Protein AF-A0A6L3F9I6-F1 (afdb_monomer_lite)

Radius of gyration: 28.66 Å; chains: 1; bounding box: 76×73×94 Å

Structure (mmCIF, N/CA/C/O backbone):
data_AF-A0A6L3F9I6-F1
#
_entry.id   AF-A0A6L3F9I6-F1
#
loop_
_atom_site.group_PDB
_atom_site.id
_atom_site.type_symbol
_atom_site.label_atom_id
_atom_site.label_alt_id
_atom_site.label_comp_id
_atom_site.label_asym_id
_atom_site.label_entity_id
_atom_site.label_seq_id
_atom_site.pdbx_PDB_ins_code
_atom_site.Cartn_x
_atom_site.Cartn_y
_atom_site.Cartn_z
_atom_site.occupancy
_atom_site.B_iso_or_equiv
_atom_site.auth_seq_id
_atom_site.auth_comp_id
_atom_site.auth_asym_id
_atom_site.auth_atom_id
_atom_site.pdbx_PDB_model_num
ATOM 1 N N . MET A 1 1 ? -11.160 52.107 -63.629 1.00 40.22 1 MET A N 1
ATOM 2 C CA . MET A 1 1 ? -10.171 51.448 -64.506 1.00 40.22 1 MET A CA 1
ATOM 3 C C . MET A 1 1 ? -8.833 51.470 -63.786 1.00 40.22 1 MET A C 1
ATOM 5 O O . MET A 1 1 ? -8.500 52.517 -63.247 1.00 40.22 1 MET A O 1
ATOM 9 N N . ASN A 1 2 ? -8.125 50.339 -63.792 1.00 30.45 2 ASN A N 1
ATOM 10 C CA . ASN A 1 2 ? -6.743 50.120 -63.329 1.00 30.45 2 ASN A CA 1
ATOM 11 C C . ASN A 1 2 ? -6.562 49.901 -61.815 1.00 30.45 2 ASN A C 1
ATOM 13 O O . ASN A 1 2 ? -6.864 50.756 -60.993 1.00 30.45 2 ASN A O 1
ATOM 17 N N . ASN A 1 3 ? -6.292 48.655 -61.410 1.00 41.56 3 ASN A N 1
ATOM 18 C CA . ASN A 1 3 ? -4.993 47.946 -61.444 1.00 41.56 3 ASN A CA 1
ATOM 19 C C . ASN A 1 3 ? -4.061 48.421 -60.328 1.00 41.56 3 ASN A C 1
ATOM 21 O O . ASN A 1 3 ? -3.153 49.192 -60.596 1.00 41.56 3 ASN A O 1
ATOM 25 N N . HIS A 1 4 ? -4.263 47.932 -59.095 1.00 35.00 4 HIS A N 1
ATOM 26 C CA . HIS A 1 4 ? -3.163 47.864 -58.116 1.00 35.00 4 HIS A CA 1
ATOM 27 C C . HIS A 1 4 ? -3.330 46.878 -56.940 1.00 35.00 4 HIS A C 1
ATOM 29 O O . HIS A 1 4 ? -2.503 46.886 -56.033 1.00 35.00 4 HIS A O 1
ATOM 35 N N . LYS A 1 5 ? -4.333 45.984 -56.929 1.00 35.25 5 LYS A N 1
ATOM 36 C CA . LYS A 1 5 ? -4.566 45.073 -55.783 1.00 35.25 5 LYS A CA 1
ATOM 37 C C . LYS A 1 5 ? -4.441 43.566 -56.060 1.00 35.25 5 LYS A C 1
ATOM 39 O O . LYS A 1 5 ? -4.843 42.780 -55.213 1.00 35.25 5 LYS A O 1
ATOM 44 N N . LEU A 1 6 ? -3.818 43.148 -57.169 1.00 32.69 6 LEU A N 1
ATOM 45 C CA . LEU A 1 6 ? -3.647 41.716 -57.490 1.00 32.69 6 LEU A CA 1
ATOM 46 C C . LEU A 1 6 ? -2.194 41.195 -57.494 1.00 32.69 6 LEU A C 1
ATOM 48 O O . LEU A 1 6 ? -1.974 40.051 -57.859 1.00 32.69 6 LEU A O 1
ATOM 52 N N . ILE A 1 7 ? -1.194 41.985 -57.072 1.00 37.19 7 ILE A N 1
ATOM 53 C CA . ILE A 1 7 ? 0.234 41.576 -57.149 1.00 37.19 7 ILE A CA 1
ATOM 54 C C . ILE A 1 7 ? 0.908 41.411 -55.769 1.00 37.19 7 ILE A C 1
ATOM 56 O O . ILE A 1 7 ? 2.056 41.001 -55.682 1.00 37.19 7 ILE A O 1
ATOM 60 N N . ARG A 1 8 ? 0.203 41.618 -54.648 1.00 33.97 8 ARG A N 1
ATOM 61 C CA . ARG A 1 8 ? 0.788 41.418 -53.300 1.00 33.97 8 ARG A CA 1
ATOM 62 C C . ARG A 1 8 ? 0.379 40.136 -52.573 1.00 33.97 8 ARG A C 1
ATOM 64 O O . ARG A 1 8 ? 0.783 39.944 -51.436 1.00 33.97 8 ARG A O 1
ATOM 71 N N . ARG A 1 9 ? -0.372 39.237 -53.220 1.00 31.47 9 ARG A N 1
ATOM 72 C CA . ARG A 1 9 ? -0.850 37.989 -52.592 1.00 31.47 9 ARG A CA 1
ATOM 73 C C . ARG A 1 9 ? -0.285 36.700 -53.207 1.00 31.47 9 ARG A C 1
ATOM 75 O O . ARG A 1 9 ? -0.647 35.628 -52.754 1.00 31.47 9 ARG A O 1
ATOM 82 N N . HIS A 1 10 ? 0.600 36.789 -54.205 1.00 33.91 10 HIS A N 1
ATOM 83 C CA . HIS A 1 10 ? 1.243 35.621 -54.843 1.00 33.91 10 HIS A CA 1
ATOM 84 C C . HIS A 1 10 ? 2.739 35.460 -54.518 1.00 33.91 10 HIS A C 1
ATOM 86 O O . HIS A 1 10 ? 3.327 34.439 -54.851 1.00 33.91 10 HIS A O 1
ATOM 92 N N . SER A 1 11 ? 3.359 36.409 -53.811 1.00 34.19 11 SER A N 1
ATOM 93 C CA . SER A 1 11 ? 4.785 36.324 -53.438 1.00 34.19 11 SER A CA 1
ATOM 94 C C . SER A 1 11 ? 5.041 35.618 -52.099 1.00 34.19 11 SER A C 1
ATOM 96 O O . SER A 1 11 ? 6.177 35.273 -51.812 1.00 34.19 11 SER A O 1
ATOM 98 N N . LEU A 1 12 ? 3.998 35.378 -51.297 1.00 34.50 12 LEU A N 1
ATOM 99 C CA . LEU A 1 12 ? 4.093 34.655 -50.018 1.00 34.50 12 LEU A CA 1
ATOM 100 C C . LEU A 1 12 ? 3.802 33.150 -50.151 1.00 34.50 12 LEU A C 1
ATOM 102 O O . LEU A 1 12 ? 4.182 32.384 -49.278 1.00 34.50 12 LEU A O 1
ATOM 106 N N . TRP A 1 13 ? 3.200 32.714 -51.264 1.00 32.50 13 TRP A N 1
ATOM 107 C CA . TRP A 1 13 ? 2.887 31.300 -51.510 1.00 32.50 13 TRP A CA 1
ATOM 108 C C . TRP A 1 13 ? 3.979 30.547 -52.286 1.00 32.50 13 TRP A C 1
ATOM 110 O O . TRP A 1 13 ? 4.137 29.349 -52.091 1.00 32.50 13 TRP A O 1
ATOM 120 N N . LEU A 1 14 ? 4.802 31.232 -53.094 1.00 31.94 14 LEU A N 1
ATOM 121 C CA . LEU A 1 14 ? 5.957 30.593 -53.747 1.00 31.94 14 LEU A CA 1
ATOM 122 C C . LEU A 1 14 ? 7.152 30.379 -52.801 1.00 31.94 14 LEU A C 1
ATOM 124 O O . LEU A 1 14 ? 7.933 29.458 -53.015 1.00 31.94 14 LEU A O 1
ATOM 128 N N . GLY A 1 15 ? 7.294 31.203 -51.756 1.00 34.09 15 GLY A N 1
ATOM 129 C CA . GLY A 1 15 ? 8.364 31.054 -50.761 1.00 34.09 15 GLY A CA 1
ATOM 130 C C . GLY A 1 15 ? 8.163 29.849 -49.838 1.00 34.09 15 GLY A C 1
ATOM 131 O O . GLY A 1 15 ? 9.126 29.159 -49.524 1.00 34.09 15 GLY A O 1
ATOM 132 N N . ALA A 1 16 ? 6.912 29.551 -49.471 1.00 35.03 16 ALA A N 1
ATOM 133 C CA . ALA A 1 16 ? 6.566 28.388 -48.654 1.00 35.03 16 ALA A CA 1
ATOM 134 C C . ALA A 1 16 ? 6.695 27.067 -49.436 1.00 35.03 16 ALA A C 1
ATOM 136 O O . ALA A 1 16 ? 7.172 26.077 -48.893 1.00 35.03 16 ALA A O 1
ATOM 137 N N . LEU A 1 17 ? 6.369 27.059 -50.737 1.00 30.62 17 LEU A N 1
ATOM 138 C CA . LEU A 1 17 ? 6.484 25.854 -51.567 1.00 30.62 17 LE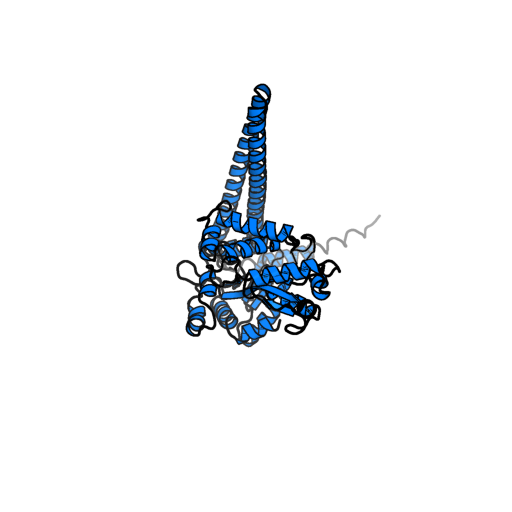U A CA 1
ATOM 139 C C . LEU A 1 17 ? 7.942 25.448 -51.855 1.00 30.62 17 LEU A C 1
ATOM 141 O O . LEU A 1 17 ? 8.230 24.262 -51.975 1.00 30.62 17 LEU A O 1
ATOM 145 N N . LEU A 1 18 ? 8.869 26.409 -51.948 1.00 34.75 18 LEU A N 1
ATOM 146 C CA . LEU A 1 18 ? 10.297 26.133 -52.175 1.00 34.75 18 LEU A CA 1
ATOM 147 C C . LEU A 1 18 ? 11.040 25.690 -50.903 1.00 34.75 18 LEU A C 1
ATOM 149 O O . LEU A 1 18 ? 12.038 24.982 -51.008 1.00 34.75 18 LEU A O 1
ATOM 153 N N . LEU A 1 19 ? 10.535 26.046 -49.718 1.00 34.66 19 LEU A N 1
ATOM 154 C CA . LEU A 1 19 ? 11.035 25.548 -48.431 1.00 34.66 19 LEU A CA 1
ATOM 155 C C . LEU A 1 19 ? 10.593 24.098 -48.174 1.00 34.66 19 LEU A C 1
ATOM 157 O O . LEU A 1 19 ? 11.392 23.289 -47.715 1.00 34.66 19 LEU A O 1
ATOM 161 N N . ILE A 1 20 ? 9.369 23.745 -48.580 1.00 35.34 20 ILE A N 1
ATOM 162 C CA . ILE A 1 20 ? 8.847 22.370 -48.513 1.00 35.34 20 ILE A CA 1
ATOM 163 C C . ILE A 1 20 ? 9.556 21.465 -49.538 1.00 35.34 20 ILE A C 1
ATOM 165 O O . ILE A 1 20 ? 9.938 20.347 -49.211 1.00 35.34 20 ILE A O 1
ATOM 169 N N . LEU A 1 21 ? 9.844 21.958 -50.751 1.00 29.72 21 LEU A N 1
ATOM 170 C CA . LEU A 1 21 ? 10.568 21.174 -51.765 1.00 29.72 21 LEU A CA 1
ATOM 171 C C . LEU A 1 21 ? 12.064 20.977 -51.436 1.00 29.72 21 LEU A C 1
ATOM 173 O O . LEU A 1 21 ? 12.662 19.996 -51.872 1.00 29.72 21 LEU A O 1
ATOM 177 N N . GLY A 1 22 ? 12.667 21.887 -50.661 1.00 32.59 22 GLY A N 1
ATOM 178 C CA . GLY A 1 22 ? 14.047 21.762 -50.175 1.00 32.59 22 GLY A CA 1
ATOM 179 C C . GLY A 1 22 ? 14.220 20.721 -49.062 1.00 32.59 22 GLY A C 1
ATOM 180 O O . GLY A 1 22 ? 15.264 20.080 -48.998 1.00 32.59 22 GLY A O 1
ATOM 181 N N . LEU A 1 23 ? 13.190 20.506 -48.238 1.00 32.66 23 LEU A N 1
ATOM 182 C CA . LEU A 1 23 ? 13.176 19.478 -47.188 1.00 32.66 23 LEU A CA 1
ATOM 183 C C . LEU A 1 23 ? 12.907 18.072 -47.749 1.00 32.66 23 LEU A C 1
ATOM 185 O O . LEU A 1 23 ? 13.524 17.110 -47.303 1.00 32.66 23 LEU A O 1
ATOM 189 N N . VAL A 1 24 ? 12.093 17.952 -48.803 1.00 33.44 24 VAL A N 1
ATOM 190 C CA . VAL A 1 24 ? 11.808 16.659 -49.463 1.00 33.44 24 VAL A CA 1
ATOM 191 C C . VAL A 1 24 ? 13.030 16.093 -50.210 1.00 33.44 24 VAL A C 1
ATOM 193 O O . VAL A 1 24 ? 13.180 14.881 -50.329 1.00 33.44 24 VAL A O 1
ATOM 196 N N . LEU A 1 25 ? 13.955 16.941 -50.676 1.00 29.88 25 LEU A N 1
ATOM 197 C CA . LEU A 1 25 ? 15.159 16.505 -51.403 1.00 29.88 25 LEU A CA 1
ATOM 198 C C . LEU A 1 25 ? 16.358 16.150 -50.504 1.00 29.88 25 LEU A C 1
ATOM 200 O O . LEU A 1 25 ? 17.302 15.534 -50.995 1.00 29.88 25 LEU A O 1
ATOM 204 N N . ALA A 1 26 ? 16.316 16.468 -49.206 1.00 30.30 26 ALA A N 1
ATOM 205 C CA . ALA A 1 26 ? 17.313 16.005 -48.232 1.00 30.30 26 ALA A CA 1
ATOM 206 C C . ALA A 1 26 ? 16.988 14.608 -47.656 1.00 30.30 26 ALA A C 1
ATOM 208 O O . ALA A 1 26 ? 17.882 13.948 -47.134 1.00 30.30 26 ALA A O 1
ATOM 209 N N . ALA A 1 27 ? 15.750 14.127 -47.820 1.00 31.06 27 ALA A N 1
ATOM 210 C CA . ALA A 1 27 ? 15.293 12.816 -47.349 1.00 31.06 27 ALA A CA 1
ATOM 211 C C . ALA A 1 27 ? 15.611 11.643 -48.307 1.00 31.06 27 ALA A C 1
ATOM 213 O O . ALA A 1 27 ? 15.382 10.492 -47.967 1.00 31.06 27 ALA A O 1
ATOM 214 N N . CYS A 1 28 ? 16.165 11.894 -49.499 1.00 28.05 28 CYS A N 1
ATOM 215 C CA . CYS A 1 28 ? 16.437 10.844 -50.499 1.00 28.05 28 CYS A CA 1
ATOM 216 C C . CYS A 1 28 ? 17.880 10.292 -50.490 1.00 28.05 28 CYS A C 1
ATOM 218 O O . CYS A 1 28 ? 18.305 9.705 -51.485 1.00 28.05 28 CYS A O 1
ATOM 220 N N . ALA A 1 29 ? 18.668 10.492 -49.425 1.00 33.31 29 ALA A N 1
ATOM 221 C CA . ALA A 1 29 ? 20.070 10.044 -49.400 1.00 33.31 29 ALA A CA 1
ATOM 222 C C . ALA A 1 29 ? 20.548 9.378 -48.096 1.00 33.31 29 ALA A C 1
ATOM 224 O O . ALA A 1 29 ? 21.744 9.112 -47.972 1.00 33.31 29 ALA A O 1
ATOM 225 N N . ALA A 1 30 ? 19.655 9.071 -47.154 1.00 33.97 30 ALA A N 1
ATOM 226 C CA . ALA A 1 30 ? 19.986 8.215 -46.017 1.00 33.97 30 ALA A CA 1
ATOM 227 C C . ALA A 1 30 ? 19.483 6.788 -46.301 1.00 33.97 30 ALA A C 1
ATOM 229 O O . ALA A 1 30 ? 18.372 6.646 -46.812 1.00 33.97 30 ALA A O 1
ATOM 230 N N . PRO A 1 31 ? 20.271 5.732 -46.034 1.00 33.97 31 PRO A N 1
ATOM 231 C CA . PRO A 1 31 ? 19.731 4.380 -46.051 1.00 33.97 31 PRO A CA 1
ATOM 232 C C . PRO A 1 31 ? 18.662 4.287 -44.955 1.00 33.97 31 PRO A C 1
ATOM 234 O O . PRO A 1 31 ? 18.942 4.628 -43.807 1.00 33.97 31 PRO A O 1
ATOM 237 N N . GLU A 1 32 ? 17.446 3.877 -45.318 1.00 30.88 32 GLU A N 1
ATOM 238 C CA . GLU A 1 32 ? 16.373 3.632 -44.352 1.00 30.88 32 GLU A CA 1
ATOM 239 C C . GLU A 1 32 ? 16.851 2.599 -43.316 1.00 30.88 32 GLU A C 1
ATOM 241 O O . GLU A 1 32 ? 17.361 1.541 -43.712 1.00 30.88 32 GLU A O 1
ATOM 246 N N . PRO A 1 33 ? 16.742 2.877 -42.003 1.00 34.91 33 PRO A N 1
ATOM 247 C CA . PRO A 1 33 ? 16.904 1.834 -41.011 1.00 34.91 33 PRO A CA 1
ATOM 248 C C . PRO A 1 33 ? 15.734 0.866 -41.181 1.00 34.91 33 PRO A C 1
ATOM 250 O O . PRO A 1 33 ? 14.579 1.271 -41.298 1.00 34.91 33 PRO A O 1
ATOM 253 N N . VAL A 1 34 ? 16.045 -0.423 -41.244 1.00 35.75 34 VAL A N 1
ATOM 254 C CA . VAL A 1 34 ? 15.043 -1.486 -41.298 1.00 35.75 34 VAL A CA 1
ATOM 255 C C . VAL A 1 34 ? 14.343 -1.511 -39.938 1.00 35.75 34 VAL A C 1
ATOM 257 O O . VAL A 1 34 ? 14.871 -2.079 -38.987 1.00 35.75 34 VAL A O 1
ATOM 260 N N . VAL A 1 35 ? 13.202 -0.829 -39.837 1.00 40.09 35 VAL A N 1
ATOM 261 C CA . VAL A 1 35 ? 12.251 -0.979 -38.732 1.00 40.09 35 VAL A CA 1
ATOM 262 C C . VAL A 1 35 ? 11.611 -2.352 -38.908 1.00 40.09 35 VAL A C 1
ATOM 264 O O . VAL A 1 35 ? 11.027 -2.625 -39.957 1.00 40.09 35 VAL A O 1
ATOM 267 N N . ASP A 1 36 ? 11.767 -3.238 -37.931 1.00 46.41 36 ASP A N 1
ATOM 268 C CA . ASP A 1 36 ? 11.058 -4.515 -37.938 1.00 46.41 36 ASP A CA 1
ATOM 269 C C . ASP A 1 36 ? 9.615 -4.274 -37.471 1.00 46.41 36 ASP A C 1
ATOM 271 O O . ASP A 1 36 ? 9.325 -4.278 -36.277 1.00 46.41 36 ASP A O 1
ATOM 275 N N . THR A 1 37 ? 8.714 -3.987 -38.417 1.00 50.84 37 THR A N 1
ATOM 276 C CA . THR A 1 37 ? 7.283 -3.741 -38.151 1.00 50.84 37 THR A CA 1
ATOM 277 C C . THR A 1 37 ? 6.553 -4.993 -37.663 1.00 50.84 37 THR A C 1
ATOM 279 O O . THR A 1 37 ? 5.437 -4.899 -37.170 1.00 50.84 37 THR A O 1
ATOM 282 N N . ALA A 1 38 ? 7.178 -6.172 -37.740 1.00 46.56 38 ALA A N 1
ATOM 283 C CA . ALA A 1 38 ? 6.520 -7.434 -37.428 1.00 46.56 38 ALA A CA 1
ATOM 284 C C . ALA A 1 38 ? 6.078 -7.552 -35.957 1.00 46.56 38 ALA A C 1
ATOM 286 O O . ALA A 1 38 ? 5.105 -8.249 -35.681 1.00 46.56 38 ALA A O 1
ATOM 287 N N . ALA A 1 39 ? 6.767 -6.886 -35.022 1.00 47.09 39 ALA A N 1
ATOM 288 C CA . ALA A 1 39 ? 6.440 -6.932 -33.593 1.00 47.09 39 ALA A CA 1
ATOM 289 C C . ALA A 1 39 ? 5.294 -5.976 -33.211 1.00 47.09 39 ALA A C 1
ATOM 291 O O . ALA A 1 39 ? 4.388 -6.375 -32.483 1.00 47.09 39 ALA A O 1
ATOM 292 N N . SER A 1 40 ? 5.279 -4.752 -33.754 1.00 54.19 40 SER A N 1
ATOM 293 C CA . SER A 1 40 ? 4.151 -3.820 -33.588 1.00 54.19 40 SER A CA 1
ATOM 294 C C . SER A 1 40 ? 2.889 -4.340 -34.276 1.00 54.19 40 SER A C 1
ATOM 296 O O . SER A 1 40 ? 1.798 -4.236 -33.723 1.00 54.19 40 SER A O 1
ATOM 298 N N . ASP A 1 41 ? 3.049 -4.972 -35.444 1.00 63.41 41 ASP A N 1
ATOM 299 C CA . ASP A 1 41 ? 1.953 -5.617 -36.169 1.00 63.41 41 ASP A CA 1
ATOM 300 C C . ASP A 1 41 ? 1.384 -6.808 -35.372 1.00 63.41 41 ASP A C 1
ATOM 302 O O . ASP A 1 41 ? 0.187 -7.078 -35.437 1.00 63.41 41 ASP A O 1
ATOM 306 N N . ALA A 1 42 ? 2.220 -7.509 -34.592 1.00 63.09 42 ALA A N 1
ATOM 307 C CA . ALA A 1 42 ? 1.789 -8.618 -33.742 1.00 63.09 42 ALA A CA 1
ATOM 308 C C . ALA A 1 42 ? 1.020 -8.151 -32.494 1.00 63.09 42 ALA A C 1
ATOM 310 O O . ALA A 1 42 ? -0.026 -8.719 -32.196 1.00 63.09 42 ALA A O 1
ATOM 311 N N . ALA A 1 43 ? 1.495 -7.108 -31.802 1.00 58.28 43 ALA A N 1
ATOM 312 C CA . ALA A 1 43 ? 0.812 -6.550 -30.631 1.00 58.28 43 ALA A CA 1
ATOM 313 C C . ALA A 1 43 ? -0.542 -5.916 -31.000 1.00 58.28 43 ALA A C 1
ATOM 315 O O . ALA A 1 43 ? -1.535 -6.116 -30.303 1.00 58.28 43 ALA A O 1
ATOM 316 N N . LEU A 1 44 ? -0.606 -5.211 -32.137 1.00 70.31 44 LEU A N 1
ATOM 317 C CA . LEU A 1 44 ? -1.867 -4.690 -32.667 1.00 70.31 44 LEU A CA 1
ATOM 318 C C . LEU A 1 44 ? -2.834 -5.830 -33.019 1.00 70.31 44 LEU A C 1
ATOM 320 O O . LEU A 1 44 ? -4.004 -5.772 -32.652 1.00 70.31 44 LEU A O 1
ATOM 324 N N . ALA A 1 45 ? -2.345 -6.895 -33.663 1.00 71.25 45 ALA A N 1
ATOM 325 C CA . ALA A 1 45 ? -3.171 -8.055 -33.995 1.00 71.25 45 ALA A CA 1
ATOM 326 C C . ALA A 1 45 ? -3.713 -8.782 -32.750 1.00 71.25 45 ALA A C 1
ATOM 328 O O . ALA A 1 45 ? -4.812 -9.333 -32.793 1.00 71.25 45 ALA A O 1
ATOM 329 N N . GLU A 1 46 ? -2.962 -8.793 -31.646 1.00 70.44 46 GLU A N 1
ATOM 330 C CA . GLU A 1 46 ? -3.402 -9.368 -30.374 1.00 70.44 46 GLU A CA 1
ATOM 331 C C . GLU A 1 46 ? -4.490 -8.514 -29.704 1.00 70.44 46 GLU A C 1
ATOM 333 O O . GLU A 1 46 ? -5.520 -9.056 -29.301 1.00 70.44 46 GLU A O 1
ATOM 338 N N . ALA A 1 47 ? -4.326 -7.187 -29.676 1.00 68.00 47 ALA A N 1
ATOM 339 C CA . ALA A 1 47 ? -5.340 -6.265 -29.159 1.00 68.00 47 ALA A CA 1
ATOM 340 C C . ALA A 1 47 ? -6.639 -6.304 -29.990 1.00 68.00 47 ALA A C 1
ATOM 342 O O . ALA A 1 47 ? -7.737 -6.382 -29.436 1.00 68.00 47 ALA A O 1
ATOM 343 N N . GLU A 1 48 ? -6.531 -6.342 -31.323 1.00 74.00 48 GLU A N 1
ATOM 344 C CA . GLU A 1 48 ? -7.680 -6.519 -32.221 1.00 74.00 48 GLU A CA 1
ATOM 345 C C . GLU A 1 48 ? -8.381 -7.871 -31.999 1.00 74.00 48 GLU A C 1
ATOM 347 O O . GLU A 1 48 ? -9.612 -7.951 -32.027 1.00 74.00 48 GLU A O 1
ATOM 352 N N . ALA A 1 49 ? -7.620 -8.943 -31.747 1.00 74.75 49 ALA A N 1
ATOM 353 C CA . ALA A 1 49 ? -8.180 -10.257 -31.446 1.00 74.75 49 ALA A CA 1
ATOM 354 C C . ALA A 1 49 ? -8.908 -10.284 -30.091 1.00 74.75 49 ALA A C 1
ATOM 356 O O . ALA A 1 49 ? -9.968 -10.908 -29.987 1.00 74.75 49 ALA A O 1
ATOM 357 N N . ALA A 1 50 ? -8.380 -9.596 -29.076 1.00 70.00 50 ALA A N 1
ATOM 358 C CA . ALA A 1 50 ? -9.013 -9.465 -27.766 1.00 70.00 50 ALA A CA 1
ATOM 359 C C . ALA A 1 50 ? -10.321 -8.660 -27.843 1.00 70.00 50 ALA A C 1
ATOM 361 O O . ALA A 1 50 ? -11.347 -9.116 -27.336 1.00 70.00 50 ALA A O 1
ATOM 362 N N . ALA A 1 51 ? -10.322 -7.528 -28.556 1.00 75.88 51 ALA A N 1
ATOM 363 C CA . ALA A 1 51 ? -11.531 -6.741 -28.807 1.00 75.88 51 ALA A CA 1
ATOM 364 C C . ALA A 1 51 ? -12.599 -7.561 -29.555 1.00 75.88 51 ALA A C 1
ATOM 366 O O . ALA A 1 51 ? -13.771 -7.559 -29.176 1.00 75.88 51 ALA A O 1
ATOM 367 N N . ALA A 1 52 ? -12.196 -8.344 -30.563 1.00 82.69 52 ALA A N 1
ATOM 368 C CA . ALA A 1 52 ? -13.107 -9.232 -31.283 1.00 82.69 52 ALA A CA 1
ATOM 369 C C . ALA A 1 52 ? -13.694 -10.342 -30.390 1.00 82.69 52 ALA A C 1
ATOM 371 O O . ALA A 1 52 ? -14.868 -10.688 -30.530 1.00 82.69 52 ALA A O 1
ATOM 372 N N . ALA A 1 53 ? -12.901 -10.901 -29.471 1.00 77.25 53 ALA A N 1
ATOM 373 C CA . ALA A 1 53 ? -13.370 -11.908 -28.523 1.00 77.25 53 ALA A CA 1
ATOM 374 C C . ALA A 1 53 ? -14.354 -11.323 -27.495 1.00 77.25 53 ALA A C 1
ATOM 376 O O . ALA A 1 53 ? -15.378 -11.945 -27.217 1.00 77.25 53 ALA A O 1
ATOM 377 N N . ALA A 1 54 ? -14.082 -10.122 -26.977 1.00 74.50 54 ALA A N 1
ATOM 378 C CA . ALA A 1 54 ? -14.969 -9.432 -26.041 1.00 74.50 54 ALA A CA 1
ATOM 379 C C . ALA A 1 54 ? -16.309 -9.053 -26.695 1.00 74.50 54 ALA A C 1
ATOM 381 O O . ALA A 1 54 ? -17.364 -9.289 -26.112 1.00 74.50 54 ALA A O 1
ATOM 382 N N . ALA A 1 55 ? -16.284 -8.573 -27.943 1.00 81.81 55 ALA A N 1
ATOM 383 C CA . ALA A 1 55 ? -17.498 -8.297 -28.710 1.00 81.81 55 ALA A CA 1
ATOM 384 C C . ALA A 1 55 ? -18.347 -9.562 -28.946 1.00 81.81 55 ALA A C 1
ATOM 386 O O . ALA A 1 55 ? -19.573 -9.513 -28.864 1.00 81.81 55 ALA A O 1
ATOM 387 N N . ALA A 1 56 ? -17.711 -10.713 -29.194 1.00 84.62 56 ALA A N 1
ATOM 388 C CA . ALA A 1 56 ? -18.422 -11.985 -29.328 1.00 84.62 56 ALA A CA 1
ATOM 389 C C . ALA A 1 56 ? -19.059 -12.443 -28.002 1.00 84.62 56 ALA A C 1
ATOM 391 O O . ALA A 1 56 ? -20.171 -12.967 -28.008 1.00 84.62 56 ALA A O 1
ATOM 392 N N . ALA A 1 57 ? -18.379 -12.225 -26.872 1.00 78.38 57 ALA A N 1
ATOM 393 C CA . ALA A 1 57 ? -18.918 -12.523 -25.545 1.00 78.38 57 ALA A CA 1
ATOM 394 C C . ALA A 1 57 ? -20.102 -11.610 -25.184 1.00 78.38 57 ALA A C 1
ATOM 396 O O . ALA A 1 57 ? -21.091 -12.086 -24.630 1.00 78.38 57 ALA A O 1
ATOM 397 N N . GLN A 1 58 ? -20.039 -10.325 -25.550 1.00 87.31 58 GLN A N 1
ATOM 398 C CA . GLN A 1 58 ? -21.170 -9.405 -25.425 1.00 87.31 58 GLN A CA 1
ATOM 399 C C . GLN A 1 58 ? -22.379 -9.892 -26.239 1.00 87.31 58 GLN A C 1
ATOM 401 O O . GLN A 1 58 ? -23.482 -9.958 -25.704 1.00 87.31 58 GLN A O 1
ATOM 406 N N . GLU A 1 59 ? -22.181 -10.292 -27.500 1.00 88.75 59 GLU A N 1
ATOM 407 C CA . GLU A 1 59 ? -23.266 -10.813 -28.346 1.00 88.75 59 GLU A CA 1
ATOM 408 C C . GLU A 1 59 ? -23.911 -12.076 -27.739 1.00 88.75 59 GLU A C 1
ATOM 410 O O . GLU A 1 59 ? -25.133 -12.243 -27.779 1.00 88.75 59 GLU A O 1
ATOM 415 N N . GLU A 1 60 ? -23.109 -12.959 -27.134 1.00 87.69 60 GLU A N 1
ATOM 416 C CA . GLU A 1 60 ? -23.607 -14.149 -26.435 1.00 87.69 60 GLU A CA 1
ATOM 417 C C . GLU A 1 60 ? -24.410 -13.791 -25.171 1.00 87.69 60 GLU A C 1
ATOM 419 O O . GLU A 1 60 ? -25.480 -14.364 -24.944 1.00 87.69 60 GLU A O 1
ATOM 424 N N . ALA A 1 61 ? -23.949 -12.812 -24.386 1.00 83.75 61 ALA A N 1
ATOM 425 C CA . ALA A 1 61 ? -24.637 -12.342 -23.184 1.00 83.75 61 ALA A CA 1
ATOM 426 C C . ALA A 1 61 ? -25.967 -11.634 -23.509 1.00 83.75 61 ALA A C 1
ATOM 428 O O . ALA A 1 61 ? -26.988 -11.911 -22.877 1.00 83.75 61 ALA A O 1
ATOM 429 N N . GLU A 1 62 ? -26.003 -10.794 -24.548 1.00 90.50 62 GLU A N 1
ATOM 430 C CA . GLU A 1 62 ? -27.235 -10.160 -25.037 1.00 90.50 62 GLU A CA 1
ATOM 431 C C . GLU A 1 62 ? -28.249 -11.201 -25.539 1.00 90.50 62 GLU A C 1
ATOM 433 O O . GLU A 1 62 ? -29.452 -11.094 -25.276 1.00 90.50 62 GLU A O 1
ATOM 438 N N . ALA A 1 63 ? -27.780 -12.253 -26.219 1.00 90.88 63 ALA A N 1
ATOM 439 C CA . ALA A 1 63 ? -28.636 -13.357 -26.644 1.00 90.88 63 ALA A CA 1
ATOM 440 C C . ALA A 1 63 ? -29.200 -14.150 -25.449 1.00 90.88 63 ALA A C 1
ATOM 442 O O . ALA A 1 63 ? -30.361 -14.573 -25.484 1.00 90.88 63 ALA A O 1
ATOM 443 N N . ALA A 1 64 ? -28.406 -14.342 -24.391 1.00 88.06 64 ALA A N 1
ATOM 444 C CA . ALA A 1 64 ? -28.841 -14.996 -23.159 1.00 88.06 64 ALA A CA 1
ATOM 445 C C . ALA A 1 64 ? -29.882 -14.160 -22.396 1.00 88.06 64 ALA A C 1
ATOM 447 O O . ALA A 1 64 ? -30.894 -14.710 -21.952 1.00 88.06 64 ALA A O 1
ATOM 448 N N . LEU A 1 65 ? -29.684 -12.841 -22.308 1.00 92.94 65 LEU A N 1
ATOM 449 C CA . LEU A 1 65 ? -30.656 -11.904 -21.746 1.00 92.94 65 LEU A CA 1
ATOM 450 C C . LEU A 1 65 ? -31.982 -11.951 -22.512 1.00 92.94 65 LEU A C 1
ATOM 452 O O . LEU A 1 65 ? -33.027 -12.164 -21.900 1.00 92.94 65 LEU A O 1
ATOM 456 N N . ALA A 1 66 ? -31.948 -11.855 -23.844 1.00 92.12 66 ALA A N 1
ATOM 457 C CA . ALA A 1 66 ? -33.156 -11.927 -24.666 1.00 92.12 66 ALA A CA 1
ATOM 458 C C . ALA A 1 66 ? -33.929 -13.243 -24.446 1.00 92.12 66 ALA A C 1
ATOM 460 O O . ALA A 1 66 ? -35.155 -13.245 -24.328 1.00 92.12 66 ALA A O 1
ATOM 461 N N . ALA A 1 67 ? -33.217 -14.369 -24.322 1.00 91.25 67 ALA A N 1
ATOM 462 C CA . ALA A 1 67 ? -33.832 -15.656 -24.006 1.00 91.25 67 ALA A CA 1
ATOM 463 C C . ALA A 1 67 ? -34.440 -15.698 -22.589 1.00 91.25 67 ALA A C 1
ATOM 465 O O . ALA A 1 67 ? -35.480 -16.330 -22.386 1.00 91.25 67 ALA A O 1
ATOM 466 N N . ALA A 1 68 ? -33.813 -15.040 -21.609 1.00 88.06 68 ALA A N 1
ATOM 467 C CA . ALA A 1 68 ? -34.323 -14.944 -20.243 1.00 88.06 68 ALA A CA 1
ATOM 468 C C . ALA A 1 68 ? -35.578 -14.057 -20.156 1.00 88.06 68 ALA A C 1
ATOM 470 O O . ALA A 1 68 ? -36.535 -14.418 -19.467 1.00 88.06 68 ALA A O 1
ATOM 471 N N . GLU A 1 69 ? -35.617 -12.947 -20.896 1.00 90.62 69 GLU A N 1
ATOM 472 C CA . GLU A 1 69 ? -36.795 -12.080 -21.009 1.00 90.62 69 GLU A CA 1
ATOM 473 C C . GLU A 1 69 ? -37.979 -12.799 -21.675 1.00 90.62 69 GLU A C 1
ATOM 475 O O . GLU A 1 69 ? -39.103 -12.742 -21.165 1.00 90.62 69 GLU A O 1
ATOM 480 N N . ASP A 1 70 ? -37.735 -13.543 -22.761 1.00 89.81 70 ASP A N 1
ATOM 481 C CA . ASP A 1 70 ? -38.753 -14.376 -23.415 1.00 89.81 70 ASP A CA 1
ATOM 482 C C . ASP A 1 70 ? -39.297 -15.450 -22.452 1.00 89.81 70 ASP A C 1
ATOM 484 O O . ASP A 1 70 ? -40.512 -15.654 -22.349 1.00 89.81 70 ASP A O 1
ATOM 488 N N . ALA A 1 71 ? -38.420 -16.101 -21.680 1.00 85.88 71 ALA A N 1
ATOM 489 C CA . ALA A 1 71 ? -38.821 -17.082 -20.673 1.00 85.88 71 ALA A CA 1
ATOM 490 C C . ALA A 1 71 ? -39.648 -16.455 -19.535 1.00 85.88 71 ALA A C 1
ATOM 492 O O . ALA A 1 71 ? -40.606 -17.071 -19.056 1.00 85.88 71 ALA A O 1
ATOM 493 N N . ALA A 1 72 ? -39.323 -15.229 -19.112 1.00 85.62 72 ALA A N 1
ATOM 494 C CA . ALA A 1 72 ? -40.113 -14.483 -18.135 1.00 85.62 72 ALA A CA 1
ATOM 495 C C . ALA A 1 72 ? -41.506 -14.127 -18.681 1.00 85.62 72 ALA A C 1
ATOM 497 O O . ALA A 1 72 ? -42.505 -14.275 -17.968 1.00 85.62 72 ALA A O 1
ATOM 498 N N . ALA A 1 73 ? -41.599 -13.747 -19.959 1.00 86.25 73 ALA A N 1
ATOM 499 C CA . ALA A 1 73 ? -42.870 -13.485 -20.628 1.00 86.25 73 ALA A CA 1
ATOM 500 C C . ALA A 1 73 ? -43.755 -14.744 -20.716 1.00 86.25 73 ALA A C 1
ATOM 502 O O . ALA A 1 73 ? -44.952 -14.670 -20.433 1.00 86.25 73 ALA A O 1
ATOM 503 N N . GLU A 1 74 ? -43.181 -15.909 -21.033 1.00 85.88 74 GLU A N 1
ATOM 504 C CA . GLU A 1 74 ? -43.907 -17.188 -21.015 1.00 85.88 74 GLU A CA 1
ATOM 505 C C . GLU A 1 74 ? -44.337 -17.594 -19.593 1.00 85.88 74 GLU A C 1
ATOM 507 O O . GLU A 1 74 ? -45.463 -18.053 -19.375 1.00 85.88 74 GLU A O 1
ATOM 512 N N . ALA A 1 75 ? -43.470 -17.398 -18.594 1.00 84.06 75 ALA A N 1
ATOM 513 C CA . ALA A 1 75 ? -43.758 -17.730 -17.199 1.00 84.06 75 ALA A CA 1
ATOM 514 C C . ALA A 1 75 ? -44.884 -16.869 -16.600 1.00 84.06 75 ALA A C 1
ATOM 516 O O . ALA A 1 75 ? -45.652 -17.358 -15.761 1.00 84.06 75 ALA A O 1
ATOM 517 N N . ALA A 1 76 ? -45.036 -15.625 -17.071 1.00 81.75 76 ALA A N 1
ATOM 518 C CA . ALA A 1 76 ? -46.123 -14.728 -16.685 1.00 81.75 76 ALA A CA 1
ATOM 519 C C . ALA A 1 76 ? -47.513 -15.292 -17.035 1.00 81.75 76 ALA A C 1
ATOM 521 O O . ALA A 1 76 ? -48.496 -14.990 -16.351 1.00 81.75 76 ALA A O 1
ATOM 522 N N . GLU A 1 77 ? -47.605 -16.152 -18.054 1.00 81.19 77 GLU A N 1
ATOM 523 C CA . GLU A 1 77 ? -48.845 -16.838 -18.432 1.00 81.19 77 GLU A CA 1
ATOM 524 C C . GLU A 1 77 ? -49.122 -18.106 -17.598 1.00 81.19 77 GLU A C 1
ATOM 526 O O . GLU A 1 77 ? -50.246 -18.619 -17.610 1.00 81.19 77 GLU A O 1
ATOM 531 N N . ALA A 1 78 ? -48.131 -18.613 -16.853 1.00 80.25 78 ALA A N 1
ATOM 532 C CA . ALA A 1 78 ? -48.202 -19.893 -16.151 1.00 80.25 78 ALA A CA 1
ATOM 533 C C . ALA A 1 78 ? -48.608 -19.767 -14.668 1.00 80.25 78 ALA A C 1
ATOM 535 O O . ALA A 1 78 ? -49.711 -20.183 -14.298 1.00 80.25 78 ALA A O 1
ATOM 536 N N . ASN A 1 79 ? -47.728 -19.247 -13.796 1.00 84.25 79 ASN A N 1
ATOM 537 C CA . ASN A 1 79 ? -48.009 -18.972 -12.375 1.00 84.25 79 ASN A CA 1
ATOM 538 C C . ASN A 1 79 ? -46.952 -18.056 -11.716 1.00 84.25 79 ASN A C 1
ATOM 540 O O . ASN A 1 79 ? -45.855 -17.873 -12.232 1.00 84.25 79 ASN A O 1
ATOM 544 N N . SER A 1 80 ? -47.272 -17.529 -10.527 1.00 78.81 80 SER A N 1
ATOM 545 C CA . SER A 1 80 ? -46.449 -16.540 -9.811 1.00 78.81 80 SER A CA 1
ATOM 546 C C . SER A 1 80 ? -45.089 -17.046 -9.316 1.00 78.81 80 SER A C 1
ATOM 548 O O . SER A 1 80 ? -44.191 -16.240 -9.113 1.00 78.81 80 SER A O 1
ATOM 550 N N . GLU A 1 81 ? -44.934 -18.348 -9.073 1.00 81.62 81 GLU A N 1
ATOM 551 C CA . GLU A 1 81 ? -43.673 -18.926 -8.583 1.00 81.62 81 GLU A CA 1
ATOM 552 C C . GLU A 1 81 ? -42.674 -19.109 -9.733 1.00 81.62 81 GLU A C 1
ATOM 554 O O . GLU A 1 81 ? -41.492 -18.810 -9.587 1.00 81.62 81 GLU A O 1
ATOM 559 N N . GLN A 1 82 ? -43.165 -19.515 -10.908 1.00 80.25 82 GLN A N 1
ATOM 560 C CA . GLN A 1 82 ? -42.370 -19.574 -12.137 1.00 80.25 82 GLN A CA 1
ATOM 561 C C . GLN A 1 82 ? -41.994 -18.181 -12.647 1.00 80.25 82 GLN A C 1
ATOM 563 O O . GLN A 1 82 ? -40.872 -18.000 -13.107 1.00 80.25 82 GLN A O 1
ATOM 568 N N . LEU A 1 83 ? -42.896 -17.203 -12.513 1.00 84.12 83 LEU A N 1
ATOM 569 C CA . LEU A 1 83 ? -42.620 -15.809 -12.860 1.00 84.12 83 LEU A CA 1
ATOM 570 C C . LEU A 1 83 ? -41.479 -15.229 -12.014 1.00 84.12 83 LEU A C 1
ATOM 572 O O . LEU A 1 83 ? -40.519 -14.723 -12.575 1.00 84.12 83 LEU A O 1
ATOM 576 N N . ALA A 1 84 ? -41.531 -15.385 -10.687 1.00 83.56 84 ALA A N 1
ATOM 577 C CA . ALA A 1 84 ? -40.491 -14.862 -9.797 1.00 83.56 84 ALA A CA 1
ATOM 578 C C . ALA A 1 84 ? -39.108 -15.490 -10.063 1.00 83.56 84 ALA A C 1
ATOM 580 O O . ALA A 1 84 ? -38.089 -14.809 -9.989 1.00 83.56 84 ALA A O 1
ATOM 581 N N . ALA A 1 85 ? -39.064 -16.787 -10.390 1.00 83.12 85 ALA A N 1
ATOM 582 C CA . ALA A 1 85 ? -37.819 -17.462 -10.752 1.00 83.12 85 ALA A CA 1
ATOM 583 C C . ALA A 1 85 ? -37.264 -16.985 -12.108 1.00 83.12 85 ALA A C 1
ATOM 585 O O . ALA A 1 85 ? -36.051 -16.856 -12.255 1.00 83.12 85 ALA A O 1
ATOM 586 N N . ALA A 1 86 ? -38.137 -16.721 -13.084 1.00 84.88 86 ALA A N 1
ATOM 587 C CA . ALA A 1 86 ? -37.739 -16.224 -14.398 1.00 84.88 86 ALA A CA 1
ATOM 588 C C . ALA A 1 86 ? -37.309 -14.746 -14.361 1.00 84.88 86 ALA A C 1
ATOM 590 O O . ALA A 1 86 ? -36.326 -14.393 -15.001 1.00 84.88 86 ALA A O 1
ATOM 591 N N . GLU A 1 87 ? -37.970 -13.905 -13.558 1.00 85.44 87 GLU A N 1
ATOM 592 C CA . GLU A 1 87 ? -37.572 -12.507 -13.327 1.00 85.44 87 GLU A CA 1
ATOM 593 C C . GLU A 1 87 ? -36.188 -12.416 -12.667 1.00 85.44 87 GLU A C 1
ATOM 595 O O . GLU A 1 87 ? -35.349 -11.645 -13.121 1.00 85.44 87 GLU A O 1
ATOM 600 N N . ALA A 1 88 ? -35.902 -13.257 -11.664 1.00 84.31 88 ALA A N 1
ATOM 601 C CA . ALA A 1 88 ? -34.575 -13.311 -11.042 1.00 84.31 88 ALA A CA 1
ATOM 602 C C . ALA A 1 88 ? -33.479 -13.788 -12.016 1.00 84.31 88 ALA A C 1
ATOM 604 O O . ALA A 1 88 ? -32.342 -13.326 -11.948 1.00 84.31 88 ALA A O 1
ATOM 605 N N . ALA A 1 89 ? -33.810 -14.707 -12.930 1.00 82.62 89 ALA A N 1
ATOM 606 C CA . ALA A 1 89 ? -32.888 -15.148 -13.975 1.00 82.62 89 ALA A CA 1
ATOM 607 C C . ALA A 1 89 ? -32.634 -14.052 -15.024 1.00 82.62 89 ALA A C 1
ATOM 609 O O . ALA A 1 89 ? -31.498 -13.892 -15.459 1.00 82.62 89 ALA A O 1
ATOM 610 N N . ALA A 1 90 ? -33.661 -13.279 -15.391 1.00 85.06 90 ALA A N 1
ATOM 611 C CA . ALA A 1 90 ? -33.524 -12.134 -16.288 1.00 85.06 90 ALA A CA 1
ATOM 612 C C . ALA A 1 90 ? -32.687 -11.010 -15.656 1.00 85.06 90 ALA A C 1
ATOM 614 O O . ALA A 1 90 ? -31.827 -10.449 -16.322 1.00 85.06 90 ALA A O 1
ATOM 615 N N . GLU A 1 91 ? -32.866 -10.732 -14.361 1.00 86.81 91 GLU A N 1
ATOM 616 C CA . GLU A 1 91 ? -32.056 -9.745 -13.633 1.00 86.81 91 GLU A CA 1
ATOM 617 C C . GLU A 1 91 ? -30.577 -10.163 -13.551 1.00 86.81 91 GLU A C 1
ATOM 619 O O . GLU A 1 91 ? -29.685 -9.339 -13.746 1.00 86.81 91 GLU A O 1
ATOM 624 N N . ALA A 1 92 ? -30.303 -11.455 -13.341 1.00 80.75 92 ALA A N 1
ATOM 625 C CA . ALA A 1 92 ? -28.941 -11.986 -13.379 1.00 80.75 92 ALA A CA 1
ATOM 626 C C . ALA A 1 92 ? -28.321 -11.909 -14.788 1.00 80.75 92 ALA A C 1
ATOM 628 O O . ALA A 1 92 ? -27.168 -11.505 -14.922 1.00 80.75 92 ALA A O 1
ATOM 629 N N . ALA A 1 93 ? -29.089 -12.246 -15.831 1.00 80.44 93 ALA A N 1
ATOM 630 C CA . ALA A 1 93 ? -28.639 -12.151 -17.219 1.00 80.44 93 ALA A CA 1
ATOM 631 C C . ALA A 1 93 ? -28.402 -10.695 -17.656 1.00 80.44 93 ALA A C 1
ATOM 633 O O . ALA A 1 93 ? -27.467 -10.430 -18.404 1.00 80.44 93 ALA A O 1
ATOM 634 N N . GLN A 1 94 ? -29.195 -9.743 -17.152 1.00 85.62 94 GLN A N 1
ATOM 635 C CA . GLN A 1 94 ? -28.984 -8.313 -17.389 1.00 85.62 94 GLN A CA 1
ATOM 636 C C . GLN A 1 94 ? -27.662 -7.851 -16.777 1.00 85.62 94 GLN A C 1
ATOM 638 O O . GLN A 1 94 ? -26.891 -7.171 -17.442 1.00 85.62 94 GLN A O 1
ATOM 643 N N . ALA A 1 95 ? -27.368 -8.257 -15.539 1.00 80.31 95 ALA A N 1
ATOM 644 C CA . ALA A 1 95 ? -26.103 -7.916 -14.893 1.00 80.31 95 ALA A CA 1
ATOM 645 C C . ALA A 1 95 ? -24.885 -8.502 -15.634 1.00 80.31 95 ALA A C 1
ATOM 647 O O . ALA A 1 95 ? -23.836 -7.863 -15.696 1.00 80.31 95 ALA A O 1
ATOM 648 N N . GLU A 1 96 ? -25.018 -9.704 -16.204 1.00 79.38 96 GLU A N 1
ATOM 649 C CA . GLU A 1 96 ? -23.978 -10.332 -17.028 1.00 79.38 96 GLU A CA 1
ATOM 650 C C . GLU A 1 96 ? -23.801 -9.616 -18.377 1.00 79.38 96 GLU A C 1
ATOM 652 O O . GLU A 1 96 ? -22.667 -9.373 -18.789 1.00 79.38 96 GLU A O 1
ATOM 657 N N . ALA A 1 97 ? -24.897 -9.205 -19.024 1.00 77.31 97 ALA A N 1
ATOM 658 C CA . ALA A 1 97 ? -24.866 -8.417 -20.256 1.00 77.31 97 ALA A CA 1
ATOM 659 C C . ALA A 1 97 ? -24.235 -7.031 -20.044 1.00 77.31 97 ALA A C 1
ATOM 661 O O . ALA A 1 97 ? -23.333 -6.660 -20.791 1.00 77.31 97 ALA A O 1
ATOM 662 N N . ASP A 1 98 ? -24.621 -6.314 -18.983 1.00 80.75 98 ASP A N 1
ATOM 663 C CA . ASP A 1 98 ? -24.044 -5.009 -18.628 1.00 80.75 98 ASP A CA 1
ATOM 664 C C . ASP A 1 98 ? -22.531 -5.121 -18.351 1.00 80.75 98 ASP A C 1
ATOM 666 O O . ASP A 1 98 ? -21.739 -4.256 -18.732 1.00 80.75 98 ASP A O 1
ATOM 670 N N . ALA A 1 99 ? -22.103 -6.206 -17.693 1.00 72.12 99 ALA A N 1
ATOM 671 C CA . ALA A 1 99 ? -20.690 -6.471 -17.440 1.00 72.12 99 ALA A CA 1
ATOM 672 C C . ALA A 1 99 ? -19.920 -6.812 -18.729 1.00 72.12 99 ALA A C 1
ATOM 674 O O . ALA A 1 99 ? -18.779 -6.374 -18.894 1.00 72.12 99 ALA A O 1
ATOM 675 N N . ALA A 1 100 ? -20.533 -7.573 -19.640 1.00 71.31 100 ALA A N 1
ATOM 676 C CA . ALA A 1 100 ? -19.941 -7.927 -20.926 1.00 71.31 100 ALA A CA 1
ATOM 677 C C . ALA A 1 100 ? -19.816 -6.712 -21.863 1.00 71.31 100 ALA A C 1
ATOM 679 O O . ALA A 1 100 ? -18.778 -6.555 -22.504 1.00 71.31 100 ALA A O 1
ATOM 680 N N . GLU A 1 101 ? -20.814 -5.822 -21.890 1.00 78.19 101 GLU A N 1
ATOM 681 C CA . GLU A 1 101 ? -20.761 -4.544 -22.614 1.00 78.19 101 GLU A CA 1
ATOM 682 C C . GLU A 1 101 ? -19.615 -3.667 -22.090 1.00 78.19 101 GLU A C 1
ATOM 684 O O . GLU A 1 101 ? -18.766 -3.230 -22.866 1.00 78.19 101 GLU A O 1
ATOM 689 N N . ALA A 1 102 ? -19.505 -3.497 -20.768 1.00 71.38 102 ALA A N 1
ATOM 690 C CA . ALA A 1 102 ? -18.412 -2.732 -20.167 1.00 71.38 102 ALA A CA 1
ATOM 691 C C . ALA A 1 102 ? -17.023 -3.324 -20.486 1.00 71.38 102 ALA A C 1
ATOM 693 O O . ALA A 1 102 ? -16.060 -2.584 -20.704 1.00 71.38 102 ALA A O 1
ATOM 694 N N . ALA A 1 103 ? -16.905 -4.656 -20.532 1.00 64.44 103 ALA A N 1
ATOM 695 C CA . ALA A 1 103 ? -15.668 -5.334 -20.911 1.00 64.44 103 ALA A CA 1
ATOM 696 C C . ALA A 1 103 ? -15.331 -5.149 -22.402 1.00 64.44 103 ALA A C 1
ATOM 698 O O . ALA A 1 103 ? -14.167 -4.936 -22.741 1.00 64.44 103 ALA A O 1
ATOM 699 N N . ALA A 1 104 ? -16.331 -5.192 -23.287 1.00 69.88 104 ALA A N 1
ATOM 700 C CA . ALA A 1 104 ? -16.154 -4.958 -24.718 1.00 69.88 104 ALA A CA 1
ATOM 701 C C . ALA A 1 104 ? -15.754 -3.506 -25.019 1.00 69.88 104 ALA A C 1
ATOM 703 O O . ALA A 1 104 ? -14.826 -3.278 -25.797 1.00 69.88 104 ALA A O 1
ATOM 704 N N . GLU A 1 105 ? -16.379 -2.528 -24.356 1.00 76.75 105 GLU A N 1
ATOM 705 C CA . GLU A 1 105 ? -15.990 -1.117 -24.455 1.00 76.75 105 GLU A CA 1
ATOM 706 C C . GLU A 1 105 ? -14.545 -0.892 -23.987 1.00 76.75 105 GLU A C 1
ATOM 708 O O . GLU A 1 105 ? -13.783 -0.181 -24.648 1.00 76.75 105 GLU A O 1
ATOM 713 N N . ALA A 1 106 ? -14.138 -1.530 -22.885 1.00 64.50 106 ALA A N 1
ATOM 714 C CA . ALA A 1 106 ? -12.771 -1.446 -22.379 1.00 64.50 106 ALA A CA 1
ATOM 715 C C . ALA A 1 106 ? -11.750 -2.072 -23.345 1.00 64.50 106 ALA A C 1
ATOM 717 O O . ALA A 1 106 ? -10.721 -1.457 -23.626 1.00 64.50 106 ALA A O 1
ATOM 718 N N . ALA A 1 107 ? -12.046 -3.253 -23.897 1.00 63.56 107 ALA A N 1
ATOM 719 C CA . ALA A 1 107 ? -11.171 -3.931 -24.853 1.00 63.56 107 ALA A CA 1
ATOM 720 C C . ALA A 1 107 ? -11.039 -3.153 -26.174 1.00 63.56 107 ALA A C 1
ATOM 722 O O . ALA A 1 107 ? -9.948 -3.058 -26.736 1.00 63.56 107 ALA A O 1
ATOM 723 N N . GLN A 1 108 ? -12.128 -2.544 -26.657 1.00 70.56 108 GLN A N 1
ATOM 724 C CA . GLN A 1 108 ? -12.083 -1.681 -27.837 1.00 70.56 108 GLN A CA 1
ATOM 725 C C . GLN A 1 108 ? -11.263 -0.411 -27.575 1.00 70.56 108 GLN A C 1
ATOM 727 O O . GLN A 1 108 ? -10.484 -0.003 -28.434 1.00 70.56 108 GLN A O 1
ATOM 732 N N . ALA A 1 109 ? -11.391 0.191 -26.389 1.00 69.38 109 ALA A N 1
ATOM 733 C CA . ALA A 1 109 ? -10.576 1.340 -26.005 1.00 69.38 109 ALA A CA 1
ATOM 734 C C . ALA A 1 109 ? -9.077 0.992 -25.934 1.00 69.38 109 ALA A C 1
ATOM 736 O O . ALA A 1 109 ? -8.247 1.806 -26.336 1.00 69.38 109 ALA A O 1
ATOM 737 N N . GLU A 1 110 ? -8.724 -0.214 -25.475 1.00 61.94 110 GLU A N 1
ATOM 738 C CA . GLU A 1 110 ? -7.342 -0.715 -25.472 1.00 61.94 110 GLU A CA 1
ATOM 739 C C . GLU A 1 110 ? -6.812 -0.928 -26.901 1.00 61.94 110 GLU A C 1
ATOM 741 O O . GLU A 1 110 ? -5.696 -0.506 -27.209 1.00 61.94 110 GLU A O 1
ATOM 746 N N . ALA A 1 111 ? -7.622 -1.484 -27.810 1.00 65.50 111 ALA A N 1
ATOM 747 C CA . ALA A 1 111 ? -7.261 -1.636 -29.222 1.00 65.50 111 ALA A CA 1
ATOM 748 C C . ALA A 1 111 ? -7.071 -0.283 -29.935 1.00 65.50 111 ALA A C 1
ATOM 750 O O . ALA A 1 111 ? -6.078 -0.081 -30.641 1.00 65.50 111 ALA A O 1
ATOM 751 N N . ASP A 1 112 ? -7.975 0.674 -29.708 1.00 70.62 112 ASP A N 1
ATOM 752 C CA . ASP A 1 112 ? -7.873 2.029 -30.259 1.00 70.62 112 ASP A CA 1
ATOM 753 C C . ASP A 1 112 ? -6.634 2.762 -29.711 1.00 70.62 112 ASP A C 1
ATOM 755 O O . ASP A 1 112 ? -5.932 3.454 -30.455 1.00 70.62 112 ASP A O 1
ATOM 759 N N . ALA A 1 113 ? -6.325 2.579 -28.422 1.00 62.91 113 ALA A N 1
ATOM 760 C CA . ALA A 1 113 ? -5.124 3.121 -27.797 1.00 62.91 113 ALA A CA 1
ATOM 761 C C . ALA A 1 113 ? -3.843 2.472 -28.344 1.00 62.91 113 ALA A C 1
ATOM 763 O O . ALA A 1 113 ? -2.869 3.182 -28.592 1.00 62.91 113 ALA A O 1
ATOM 764 N N . ALA A 1 114 ? -3.839 1.159 -28.590 1.00 60.81 114 ALA A N 1
ATOM 765 C CA . ALA A 1 114 ? -2.709 0.455 -29.194 1.00 60.81 114 ALA A CA 1
ATOM 766 C C . ALA A 1 114 ? -2.435 0.949 -30.623 1.00 60.81 114 ALA A C 1
ATOM 768 O O . ALA A 1 114 ? -1.282 1.190 -30.986 1.00 60.81 114 ALA A O 1
ATOM 769 N N . MET A 1 115 ? -3.489 1.179 -31.412 1.00 66.38 115 MET A N 1
ATOM 770 C CA . MET A 1 115 ? -3.383 1.771 -32.746 1.00 66.38 115 MET A CA 1
ATOM 771 C C . MET A 1 115 ? -2.825 3.201 -32.685 1.00 66.38 115 MET A C 1
ATOM 773 O O . MET A 1 115 ? -1.890 3.528 -33.416 1.00 66.38 115 MET A O 1
ATOM 777 N N . ALA A 1 116 ? -3.330 4.035 -31.772 1.00 62.53 116 ALA A N 1
ATOM 778 C CA . ALA A 1 116 ? -2.828 5.396 -31.581 1.00 62.53 116 ALA A CA 1
ATOM 779 C C . ALA A 1 116 ? -1.367 5.424 -31.089 1.00 62.53 116 ALA A C 1
ATOM 781 O O . ALA A 1 116 ? -0.590 6.274 -31.519 1.00 62.53 116 ALA A O 1
ATOM 782 N N . ALA A 1 117 ? -0.969 4.487 -30.225 1.00 54.91 117 ALA A N 1
ATOM 783 C CA . ALA A 1 117 ? 0.406 4.346 -29.753 1.00 54.91 117 ALA A CA 1
ATOM 784 C C . ALA A 1 117 ? 1.350 3.876 -30.870 1.00 54.91 117 ALA A C 1
ATOM 786 O O . ALA A 1 117 ? 2.463 4.386 -30.979 1.00 54.91 117 ALA A O 1
ATOM 787 N N . ALA A 1 118 ? 0.906 2.963 -31.739 1.00 56.81 118 ALA A N 1
ATOM 788 C CA . ALA A 1 118 ? 1.661 2.553 -32.922 1.00 56.81 118 ALA A CA 1
ATOM 789 C C . ALA A 1 118 ? 1.863 3.723 -33.904 1.00 56.81 118 ALA A C 1
ATOM 791 O O . ALA A 1 118 ? 2.957 3.892 -34.448 1.00 56.81 118 ALA A O 1
ATOM 792 N N . GLU A 1 119 ? 0.843 4.569 -34.088 1.00 57.47 119 GLU A N 1
ATOM 793 C CA . GLU A 1 119 ? 0.945 5.804 -34.876 1.00 57.47 119 GLU A CA 1
ATOM 794 C C . GLU A 1 119 ? 1.882 6.834 -34.218 1.00 57.47 119 GLU A C 1
ATOM 796 O O . GLU A 1 119 ? 2.730 7.414 -34.896 1.00 57.47 119 GLU A O 1
ATOM 801 N N . ALA A 1 120 ? 1.805 7.019 -32.896 1.00 52.72 120 ALA A N 1
ATOM 802 C CA . ALA A 1 120 ? 2.667 7.942 -32.153 1.00 52.72 120 ALA A CA 1
ATOM 803 C C . ALA A 1 120 ? 4.139 7.491 -32.130 1.00 52.72 120 ALA A C 1
ATOM 805 O O . ALA A 1 120 ? 5.038 8.302 -32.351 1.00 52.72 120 ALA A O 1
ATOM 806 N N . ALA A 1 121 ? 4.404 6.192 -31.962 1.00 49.78 121 ALA A N 1
ATOM 807 C CA . ALA A 1 121 ? 5.748 5.614 -32.025 1.00 49.78 121 ALA A CA 1
ATOM 808 C C . ALA A 1 121 ? 6.397 5.751 -33.418 1.00 49.78 121 ALA A C 1
ATOM 810 O O . ALA A 1 121 ? 7.626 5.704 -33.545 1.00 49.78 121 ALA A O 1
ATOM 811 N N . ALA A 1 122 ? 5.586 5.938 -34.466 1.00 51.59 122 ALA A N 1
ATOM 812 C CA . ALA A 1 122 ? 6.052 6.255 -35.811 1.00 51.59 122 ALA A CA 1
ATOM 813 C C . ALA A 1 122 ? 6.376 7.754 -36.009 1.00 51.59 122 ALA A C 1
ATOM 815 O O . ALA A 1 122 ? 7.102 8.087 -36.950 1.00 51.59 122 ALA A O 1
ATOM 816 N N . GLU A 1 123 ? 5.885 8.647 -35.137 1.00 44.25 123 GLU A N 1
ATOM 817 C CA . GLU A 1 123 ? 6.022 10.111 -35.249 1.00 44.25 123 GLU A CA 1
ATOM 818 C C . GLU A 1 123 ? 6.877 10.787 -34.151 1.00 44.25 123 GLU A C 1
ATOM 820 O O . GLU A 1 123 ? 7.220 11.965 -34.303 1.00 44.25 123 GLU A O 1
ATOM 825 N N . GLU A 1 124 ? 7.263 10.094 -33.073 1.00 45.03 124 GLU A N 1
ATOM 826 C CA . GLU A 1 124 ? 7.981 10.707 -31.942 1.00 45.03 124 GLU A CA 1
ATOM 827 C C . GLU A 1 124 ? 9.378 11.274 -32.303 1.00 45.03 124 GLU A C 1
ATOM 829 O O . GLU A 1 124 ? 10.197 10.604 -32.948 1.00 45.03 124 GLU A O 1
ATOM 834 N N . PRO A 1 125 ? 9.702 12.507 -31.855 1.00 40.12 125 PRO A N 1
ATOM 835 C CA . PRO A 1 125 ? 11.060 13.030 -31.891 1.00 40.12 125 PRO A CA 1
ATOM 836 C C . PRO A 1 125 ? 11.910 12.336 -30.820 1.00 40.12 125 PRO A C 1
ATOM 838 O O . PRO A 1 125 ? 11.521 12.286 -29.660 1.00 40.12 125 PRO A O 1
ATOM 841 N N . GLU A 1 126 ? 13.095 11.851 -31.199 1.00 42.09 126 GLU A N 1
ATOM 842 C CA . GLU A 1 126 ? 14.035 11.218 -30.267 1.00 42.09 126 GLU A CA 1
ATOM 843 C C . GLU A 1 126 ? 14.272 12.088 -29.018 1.00 42.09 126 GLU A C 1
ATOM 845 O O . GLU A 1 126 ? 14.646 13.265 -29.130 1.00 42.09 126 GLU A O 1
ATOM 850 N N . ALA A 1 127 ? 14.116 11.496 -27.826 1.00 44.19 127 ALA A N 1
ATOM 851 C CA . ALA A 1 127 ? 14.719 12.034 -26.614 1.00 44.19 127 ALA A CA 1
ATOM 852 C C . ALA A 1 127 ? 16.212 12.316 -26.889 1.00 44.19 127 ALA A C 1
ATOM 854 O O . ALA A 1 127 ? 16.854 11.553 -27.622 1.00 44.19 127 ALA A O 1
ATOM 855 N N . PRO A 1 128 ? 16.799 13.406 -26.355 1.00 44.69 128 PRO A N 1
ATOM 856 C CA . PRO A 1 128 ? 18.227 13.634 -26.515 1.00 44.69 128 PRO A CA 1
ATOM 857 C C . PRO A 1 128 ? 18.964 12.395 -26.005 1.00 44.69 128 PRO A C 1
ATOM 859 O O . PRO A 1 128 ? 18.757 11.996 -24.864 1.00 44.69 128 PRO A O 1
ATOM 862 N N . ALA A 1 129 ? 19.785 11.800 -26.870 1.00 49.38 129 ALA A N 1
ATOM 863 C CA . ALA A 1 129 ? 20.338 10.445 -26.794 1.00 49.38 129 ALA A CA 1
ATOM 864 C C . ALA A 1 129 ? 21.223 10.092 -25.563 1.00 49.38 129 ALA A C 1
ATOM 866 O O . ALA A 1 129 ? 22.057 9.197 -25.661 1.00 49.38 129 ALA A O 1
ATOM 867 N N . GLU A 1 130 ? 21.105 10.782 -24.421 1.00 61.03 130 GLU A N 1
ATOM 868 C CA . GLU A 1 130 ? 22.032 10.695 -23.283 1.00 61.03 130 GLU A CA 1
ATOM 869 C C . GLU A 1 130 ? 21.394 10.423 -21.897 1.00 61.03 130 GLU A C 1
ATOM 871 O O . GLU A 1 130 ? 22.153 10.212 -20.949 1.00 61.03 130 GLU A O 1
ATOM 876 N N . ILE A 1 131 ? 20.062 10.370 -21.701 1.00 75.69 131 ILE A N 1
ATOM 877 C CA . ILE A 1 131 ? 19.441 10.185 -20.352 1.00 75.69 131 ILE A CA 1
ATOM 878 C C . ILE A 1 131 ? 18.406 9.035 -20.337 1.00 75.69 131 ILE A C 1
ATOM 880 O O . ILE A 1 131 ? 17.720 8.854 -21.332 1.00 75.69 131 ILE A O 1
ATOM 884 N N . ILE A 1 132 ? 18.385 8.214 -19.270 1.00 87.62 132 ILE A N 1
ATOM 885 C CA . ILE A 1 132 ? 17.464 7.068 -19.081 1.00 87.62 132 ILE A CA 1
ATOM 886 C C . ILE A 1 132 ? 16.045 7.605 -18.906 1.00 87.62 132 ILE A C 1
ATOM 888 O O . ILE A 1 132 ? 15.846 8.525 -18.109 1.00 87.62 132 ILE A O 1
ATOM 892 N N . ASP A 1 133 ? 15.065 7.031 -19.594 1.00 89.50 133 ASP A N 1
ATOM 893 C CA . ASP A 1 133 ? 13.655 7.333 -19.368 1.00 89.50 133 ASP A CA 1
ATOM 894 C C . ASP A 1 133 ? 13.016 6.378 -18.345 1.00 89.50 133 ASP A C 1
ATOM 896 O O . ASP A 1 133 ? 13.189 5.161 -18.381 1.00 89.50 133 ASP A O 1
ATOM 900 N N . LEU A 1 134 ? 12.278 6.956 -17.391 1.00 93.06 134 LEU A N 1
ATOM 901 C CA . LEU A 1 134 ? 11.501 6.232 -16.389 1.00 93.06 134 LEU A CA 1
ATOM 902 C C . LEU A 1 134 ? 10.008 6.469 -16.615 1.00 93.06 134 LEU A C 1
ATOM 904 O O . LEU A 1 134 ? 9.427 7.446 -16.130 1.00 93.06 134 LEU A O 1
ATOM 908 N N . TYR A 1 135 ? 9.375 5.550 -17.334 1.00 93.69 135 TYR A N 1
ATOM 909 C CA . TYR A 1 135 ? 7.946 5.611 -17.618 1.00 93.69 135 TYR A CA 1
ATOM 910 C C . TYR A 1 135 ? 7.149 5.291 -16.341 1.00 93.69 135 TYR A C 1
ATOM 912 O O . TYR A 1 135 ? 7.459 4.349 -15.608 1.00 93.69 135 TYR A O 1
ATOM 920 N N . ASN A 1 136 ? 6.128 6.089 -16.025 1.00 91.62 136 ASN A N 1
ATOM 921 C CA . ASN A 1 136 ? 5.284 5.863 -14.847 1.00 91.62 136 ASN A CA 1
ATOM 922 C C . ASN A 1 136 ? 3.896 6.498 -14.990 1.00 91.62 136 ASN A C 1
ATOM 924 O O . ASN A 1 136 ? 3.718 7.434 -15.757 1.00 91.62 136 ASN A O 1
ATOM 928 N N . ASP A 1 137 ? 2.932 6.042 -14.195 1.00 85.44 137 ASP A N 1
ATOM 929 C CA . ASP A 1 137 ? 1.592 6.633 -14.074 1.00 85.44 137 ASP A CA 1
ATOM 930 C C . ASP A 1 137 ? 1.414 7.456 -12.782 1.00 85.44 137 ASP A C 1
ATOM 932 O O . ASP A 1 137 ? 0.303 7.743 -12.340 1.00 85.44 137 ASP A O 1
ATOM 936 N N . LYS A 1 138 ? 2.527 7.851 -12.151 1.00 81.25 138 LYS A N 1
ATOM 937 C CA . LYS A 1 138 ? 2.571 8.497 -10.832 1.00 81.25 138 LYS A CA 1
ATOM 938 C C . LYS A 1 138 ? 2.789 9.994 -10.999 1.00 81.25 138 LYS A C 1
ATOM 940 O O . LYS A 1 138 ? 3.749 10.565 -10.488 1.00 81.25 138 LYS A O 1
ATOM 945 N N . SER A 1 139 ? 1.882 10.651 -11.724 1.00 75.06 139 SER A N 1
ATOM 946 C CA . SER A 1 139 ? 2.033 12.059 -12.116 1.00 75.06 139 SER A CA 1
ATOM 947 C C . SER A 1 139 ? 2.210 13.017 -10.930 1.00 75.06 139 SER A C 1
ATOM 949 O O . SER A 1 139 ? 2.875 14.041 -11.064 1.00 75.06 139 SER A O 1
ATOM 951 N N . SER A 1 140 ? 1.648 12.693 -9.761 1.00 70.12 140 SER A N 1
ATOM 952 C CA . SER A 1 140 ? 1.825 13.470 -8.526 1.00 70.12 140 SER A CA 1
ATOM 953 C C . SER A 1 140 ? 3.230 13.359 -7.925 1.00 70.12 140 SER A C 1
ATOM 955 O O . SER A 1 140 ? 3.594 14.196 -7.107 1.00 70.12 140 SER A O 1
ATOM 957 N N . TRP A 1 141 ? 4.016 12.351 -8.311 1.00 75.81 141 TRP A N 1
ATOM 958 C CA . TRP A 1 141 ? 5.361 12.088 -7.787 1.00 75.81 141 TRP A CA 1
ATOM 959 C C . TRP A 1 141 ? 6.460 12.521 -8.763 1.00 75.81 141 TRP A C 1
ATOM 961 O O . TRP A 1 141 ? 7.639 12.411 -8.439 1.00 75.81 141 TRP A O 1
ATOM 971 N N . ALA A 1 142 ? 6.098 13.020 -9.950 1.00 79.44 142 ALA A N 1
ATOM 972 C CA . ALA A 1 142 ? 7.045 13.318 -11.023 1.00 79.44 142 ALA A CA 1
ATOM 973 C C . ALA A 1 142 ? 8.182 14.260 -10.585 1.00 79.44 142 ALA A C 1
ATOM 975 O O . ALA A 1 142 ? 9.332 14.008 -10.928 1.00 79.44 142 ALA A O 1
ATOM 976 N N . GLU A 1 143 ? 7.886 15.284 -9.775 1.00 78.81 143 GLU A N 1
ATOM 977 C CA . GLU A 1 143 ? 8.904 16.206 -9.250 1.00 78.81 143 GLU A CA 1
ATOM 978 C C . GLU A 1 143 ? 9.915 15.489 -8.340 1.00 78.81 143 GLU A C 1
ATOM 980 O O . GLU A 1 143 ? 11.122 15.641 -8.527 1.00 78.81 143 GLU A O 1
ATOM 985 N N . ASN A 1 144 ? 9.445 14.649 -7.413 1.00 82.62 144 ASN A N 1
ATOM 986 C CA . ASN A 1 144 ? 10.313 13.883 -6.513 1.00 82.62 144 ASN A CA 1
ATOM 987 C C . ASN A 1 144 ? 11.156 12.851 -7.282 1.00 82.62 144 ASN A C 1
ATOM 989 O O . ASN A 1 144 ? 12.343 12.679 -7.001 1.00 82.62 144 ASN A O 1
ATOM 993 N N . ILE A 1 145 ? 10.570 12.209 -8.298 1.00 86.56 145 ILE A N 1
ATOM 994 C CA . ILE A 1 145 ? 11.273 11.270 -9.184 1.00 86.56 145 ILE A CA 1
ATOM 995 C C . ILE A 1 145 ? 12.386 11.991 -9.961 1.00 86.56 145 ILE A C 1
ATOM 997 O O . ILE A 1 145 ? 13.503 11.483 -10.037 1.00 86.56 145 ILE A O 1
ATOM 1001 N N . ASP A 1 146 ? 12.126 13.189 -10.488 1.00 83.94 146 ASP A N 1
ATOM 1002 C CA . ASP A 1 146 ? 13.135 13.975 -11.208 1.00 83.94 146 ASP A CA 1
ATOM 1003 C C . ASP A 1 146 ? 14.262 14.474 -10.291 1.00 83.94 146 ASP A C 1
ATOM 1005 O O . ASP A 1 146 ? 15.421 14.534 -10.714 1.00 83.94 146 ASP A O 1
ATOM 1009 N N . VAL A 1 147 ? 13.962 14.812 -9.030 1.00 83.00 147 VAL A N 1
ATOM 1010 C CA . VAL A 1 147 ? 14.986 15.168 -8.031 1.00 83.00 147 VAL A CA 1
ATOM 1011 C C . VAL A 1 147 ? 15.933 13.993 -7.790 1.00 83.00 147 VAL A C 1
ATOM 1013 O O . VAL A 1 147 ? 17.155 14.172 -7.819 1.00 83.00 147 VAL A O 1
ATOM 1016 N N . LEU A 1 148 ? 15.395 12.784 -7.629 1.00 84.25 148 LEU A N 1
ATOM 1017 C CA . LEU A 1 148 ? 16.213 11.578 -7.508 1.00 84.25 148 LEU A CA 1
ATOM 1018 C C . LEU A 1 148 ? 16.995 11.278 -8.781 1.00 84.25 148 LEU A C 1
ATOM 1020 O O . LEU A 1 148 ? 18.170 10.936 -8.695 1.00 84.25 148 LEU A O 1
ATOM 1024 N N . GLY A 1 149 ? 16.389 11.456 -9.955 1.00 82.62 149 GLY A N 1
ATOM 1025 C CA . GLY A 1 149 ? 17.065 11.283 -11.240 1.00 82.62 149 GLY A CA 1
ATOM 1026 C C . GLY A 1 149 ? 18.284 12.192 -11.388 1.00 82.62 149 GLY A C 1
ATOM 1027 O O . GLY A 1 149 ? 19.347 11.765 -11.847 1.00 82.62 149 GLY A O 1
ATOM 1028 N N . GLN A 1 150 ? 18.181 13.436 -10.915 1.00 79.00 150 GLN A N 1
ATOM 1029 C CA . GLN A 1 150 ? 19.306 14.372 -10.864 1.00 79.00 150 GLN A CA 1
ATOM 1030 C C . GLN A 1 150 ? 20.370 13.958 -9.844 1.00 79.00 150 GLN A C 1
ATOM 1032 O O . GLN A 1 150 ? 21.563 14.110 -10.119 1.00 79.00 150 GLN A O 1
ATOM 1037 N N . SER A 1 151 ? 19.971 13.427 -8.688 1.00 74.62 151 SER A N 1
ATOM 1038 C CA . SER A 1 151 ? 20.922 12.927 -7.693 1.00 74.62 151 SER A CA 1
ATOM 1039 C C . SER A 1 151 ? 21.676 11.691 -8.193 1.00 74.62 151 SER A C 1
ATOM 1041 O O . SER A 1 151 ? 22.909 11.644 -8.161 1.00 74.62 151 SER A O 1
ATOM 1043 N N . ALA A 1 152 ? 20.961 10.748 -8.807 1.00 73.19 152 ALA A N 1
ATOM 1044 C CA . ALA A 1 152 ? 21.533 9.588 -9.476 1.00 73.19 152 ALA A CA 1
ATOM 1045 C C . ALA A 1 152 ? 22.532 10.000 -10.572 1.00 73.19 152 ALA A C 1
ATOM 1047 O O . ALA A 1 152 ? 23.587 9.380 -10.726 1.00 73.19 152 ALA A O 1
ATOM 1048 N N . ALA A 1 153 ? 22.275 11.105 -11.285 1.00 70.88 153 ALA A N 1
ATOM 1049 C CA . ALA A 1 153 ? 23.206 11.655 -12.270 1.00 70.88 153 ALA A CA 1
ATOM 1050 C C . ALA A 1 153 ? 24.553 12.084 -11.658 1.00 70.88 153 ALA A C 1
ATOM 1052 O O . ALA A 1 153 ? 25.587 11.960 -12.318 1.00 70.88 153 ALA A O 1
ATOM 1053 N N . VAL A 1 154 ? 24.587 12.522 -10.392 1.00 60.38 154 VAL A N 1
ATOM 1054 C CA . VAL A 1 154 ? 25.843 12.807 -9.664 1.00 60.38 154 VAL A CA 1
ATOM 1055 C C . VAL A 1 154 ? 26.664 11.528 -9.458 1.00 60.38 154 VAL A C 1
ATOM 1057 O O . VAL A 1 154 ? 27.897 11.582 -9.465 1.00 60.38 154 VAL A O 1
ATOM 1060 N N . ALA A 1 155 ? 25.996 10.379 -9.341 1.00 60.38 155 ALA A N 1
ATOM 1061 C CA . ALA A 1 155 ? 26.607 9.053 -9.282 1.00 60.38 155 ALA A CA 1
ATOM 1062 C C . ALA A 1 155 ? 26.882 8.430 -10.671 1.00 60.38 155 ALA A C 1
ATOM 1064 O O . ALA A 1 155 ? 27.457 7.346 -10.740 1.00 60.38 155 ALA A O 1
ATOM 1065 N N . GLY A 1 156 ? 26.537 9.122 -11.766 1.00 67.88 156 GLY A N 1
ATOM 1066 C CA . GLY A 1 156 ? 26.713 8.652 -13.146 1.00 67.88 156 GLY A CA 1
ATOM 1067 C C . GLY A 1 156 ? 25.513 7.907 -13.743 1.00 67.88 156 GLY A C 1
ATOM 1068 O O . GLY A 1 156 ? 25.615 7.440 -14.871 1.00 67.88 156 GLY A O 1
ATOM 1069 N N . ASN A 1 157 ? 24.385 7.850 -13.028 1.00 70.25 157 ASN A N 1
ATOM 1070 C CA . ASN A 1 157 ? 23.216 7.016 -13.332 1.00 70.25 157 ASN A CA 1
ATOM 1071 C C . ASN A 1 157 ? 21.939 7.869 -13.493 1.00 70.25 157 ASN A C 1
ATOM 1073 O O . ASN A 1 157 ? 20.915 7.601 -12.878 1.00 70.25 157 ASN A O 1
ATOM 1077 N N . GLY A 1 158 ? 22.003 8.977 -14.232 1.00 80.50 158 GLY A N 1
ATOM 1078 C CA . GLY A 1 158 ? 20.873 9.909 -14.327 1.00 80.50 158 GLY A CA 1
ATOM 1079 C C . GLY A 1 158 ? 19.685 9.347 -15.109 1.00 80.50 158 GLY A C 1
ATOM 1080 O O . GLY A 1 158 ? 19.875 8.763 -16.178 1.00 80.50 158 GLY A O 1
ATOM 1081 N N . PHE A 1 159 ? 18.472 9.604 -14.623 1.00 87.94 159 PHE A N 1
ATOM 1082 C CA . PHE A 1 159 ? 17.215 9.287 -15.308 1.00 87.94 159 PHE A CA 1
ATOM 1083 C C . PHE A 1 159 ? 16.237 10.469 -15.247 1.00 87.94 159 PHE A C 1
ATOM 1085 O O . PHE A 1 159 ? 16.433 11.404 -14.468 1.00 87.94 159 PHE A O 1
ATOM 1092 N N . VAL A 1 160 ? 15.204 10.442 -16.088 1.00 87.50 160 VAL A N 1
ATOM 1093 C CA . VAL A 1 160 ? 14.114 11.430 -16.116 1.00 87.50 160 VAL A CA 1
ATOM 1094 C C . VAL A 1 160 ? 12.762 10.742 -16.043 1.00 87.50 160 VAL A C 1
ATOM 1096 O O . VAL A 1 160 ? 12.555 9.694 -16.654 1.00 87.50 160 VAL A O 1
ATOM 1099 N N . SER A 1 161 ? 11.830 11.344 -15.310 1.00 88.56 161 SER A N 1
ATOM 1100 C CA . SER A 1 161 ? 10.451 10.878 -15.249 1.00 88.56 161 SER A CA 1
ATOM 1101 C C . SER A 1 161 ? 9.739 11.132 -16.578 1.00 88.56 161 SER A C 1
ATOM 1103 O O . SER A 1 161 ? 9.751 12.245 -17.106 1.00 88.56 161 SER A O 1
ATOM 1105 N N . VAL A 1 162 ? 9.064 10.108 -17.100 1.00 90.00 162 VAL A N 1
ATOM 1106 C CA . VAL A 1 162 ? 8.119 10.215 -18.217 1.00 90.00 162 VAL A CA 1
ATOM 1107 C C . VAL A 1 162 ? 6.730 9.840 -17.689 1.00 90.00 162 VAL A C 1
ATOM 1109 O O . VAL A 1 162 ? 6.338 8.670 -17.739 1.00 90.00 162 VAL A O 1
ATOM 1112 N N . PRO A 1 163 ? 5.999 10.803 -17.095 1.00 86.44 163 PRO A N 1
ATOM 1113 C CA . PRO A 1 163 ? 4.705 10.529 -16.493 1.00 86.44 163 PRO A CA 1
ATOM 1114 C C . PRO A 1 163 ? 3.604 10.441 -17.555 1.00 86.44 163 PRO A C 1
ATOM 1116 O O . PRO A 1 163 ? 3.465 11.319 -18.409 1.00 86.44 163 PRO A O 1
ATOM 1119 N N . TYR A 1 164 ? 2.766 9.419 -17.440 1.00 84.00 164 TYR A N 1
ATOM 1120 C CA . TYR A 1 164 ? 1.539 9.257 -18.206 1.00 84.00 164 TYR A CA 1
ATOM 1121 C C . TYR A 1 164 ? 0.354 9.847 -17.434 1.00 84.00 164 TYR A C 1
ATOM 1123 O O . TYR A 1 164 ? 0.308 9.755 -16.205 1.00 84.00 164 TYR A O 1
ATOM 1131 N N . PRO A 1 165 ? -0.609 10.473 -18.132 1.00 76.75 165 PRO A N 1
ATOM 1132 C CA . PRO A 1 165 ? -1.739 11.137 -17.487 1.00 76.75 165 PRO A CA 1
ATOM 1133 C C . PRO A 1 165 ? -2.806 10.162 -16.972 1.00 76.75 165 PRO A C 1
ATOM 1135 O O . PRO A 1 165 ? -3.633 10.559 -16.152 1.00 76.75 165 PRO A O 1
ATOM 1138 N N . ASP A 1 166 ? -2.815 8.919 -17.458 1.00 80.69 166 ASP A N 1
ATOM 1139 C CA . ASP A 1 166 ? -3.765 7.886 -17.063 1.00 80.69 166 ASP A CA 1
ATOM 1140 C C . ASP A 1 166 ? -3.145 6.482 -17.139 1.00 80.69 166 ASP A C 1
ATOM 1142 O O . ASP A 1 166 ? -2.255 6.201 -17.944 1.00 80.69 166 ASP A O 1
ATOM 1146 N N . THR A 1 167 ? -3.643 5.589 -16.287 1.00 77.62 167 THR A N 1
ATOM 1147 C CA . THR A 1 167 ? -3.158 4.211 -16.159 1.00 77.62 167 THR A CA 1
ATOM 1148 C C . THR A 1 167 ? -3.393 3.373 -17.420 1.00 77.62 167 THR A C 1
ATOM 1150 O O . THR A 1 167 ? -2.575 2.512 -17.733 1.00 77.62 167 THR A O 1
ATOM 1153 N N . THR A 1 168 ? -4.475 3.599 -18.166 1.00 78.56 168 THR A N 1
ATOM 1154 C CA . THR A 1 168 ? -4.810 2.777 -19.340 1.00 78.56 168 THR A CA 1
ATOM 1155 C C . THR A 1 168 ? -3.839 3.029 -20.490 1.00 78.56 168 THR A C 1
ATOM 1157 O O . THR A 1 168 ? -3.271 2.081 -21.040 1.00 78.56 168 THR A O 1
ATOM 1160 N N . SER A 1 169 ? -3.596 4.29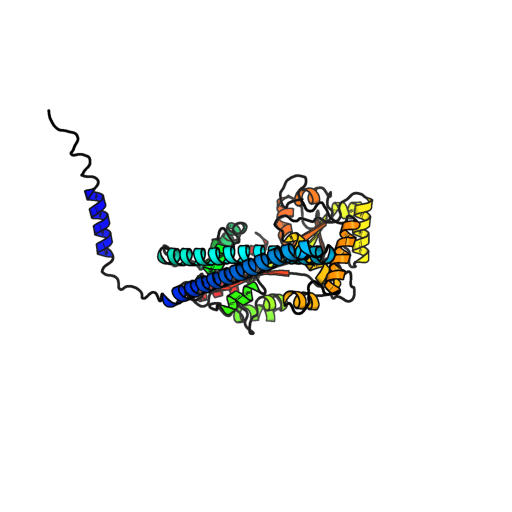6 -20.834 1.00 82.12 169 SER A N 1
ATOM 1161 C CA . SER A 1 169 ? -2.636 4.669 -21.878 1.00 82.12 169 SER A CA 1
ATOM 1162 C C . SER A 1 169 ? -1.216 4.247 -21.507 1.00 82.12 169 SER A C 1
ATOM 1164 O O . SER A 1 169 ? -0.482 3.730 -22.356 1.00 82.12 169 SER A O 1
ATOM 1166 N N . TYR A 1 170 ? -0.862 4.376 -20.226 1.00 88.12 170 TYR A N 1
ATOM 1167 C CA . TYR A 1 170 ? 0.391 3.883 -19.674 1.00 88.12 170 TYR A CA 1
ATOM 1168 C C . TYR A 1 170 ? 0.576 2.381 -19.902 1.00 88.12 170 TYR A C 1
ATOM 1170 O O . TYR A 1 170 ? 1.559 1.957 -20.515 1.00 88.12 170 TYR A O 1
ATOM 1178 N N . GLN A 1 171 ? -0.389 1.575 -19.447 1.00 87.75 171 GLN A N 1
ATOM 1179 C CA . GLN A 1 171 ? -0.321 0.120 -19.545 1.00 87.75 171 GLN A CA 1
ATOM 1180 C C . GLN A 1 171 ? -0.224 -0.345 -20.995 1.00 87.75 171 GLN A C 1
ATOM 1182 O O . GLN A 1 171 ? 0.619 -1.184 -21.316 1.00 87.75 171 GLN A O 1
ATOM 1187 N N . THR A 1 172 ? -1.043 0.245 -21.865 1.00 86.69 172 THR A N 1
ATOM 1188 C CA . THR A 1 172 ? -1.067 -0.065 -23.298 1.00 86.69 172 THR A CA 1
ATOM 1189 C C . THR A 1 172 ? 0.285 0.237 -23.943 1.00 86.69 172 THR A C 1
ATOM 1191 O O . THR A 1 172 ? 0.844 -0.606 -24.645 1.00 86.69 172 THR A O 1
ATOM 1194 N N . THR A 1 173 ? 0.853 1.416 -23.663 1.00 88.62 173 THR A N 1
ATOM 1195 C CA . THR A 1 173 ? 2.113 1.853 -24.280 1.00 88.62 173 THR A CA 1
ATOM 1196 C C . THR A 1 173 ? 3.293 1.005 -23.821 1.00 88.62 173 THR A C 1
ATOM 1198 O O . THR A 1 173 ? 4.073 0.533 -24.650 1.00 88.62 173 THR A O 1
ATOM 1201 N N . VAL A 1 174 ? 3.414 0.761 -22.510 1.00 91.75 174 VAL A N 1
ATOM 1202 C CA . VAL A 1 174 ? 4.489 -0.079 -21.970 1.00 91.75 174 VAL A CA 1
ATOM 1203 C C . VAL A 1 174 ? 4.399 -1.480 -22.572 1.00 91.75 174 VAL A C 1
ATOM 1205 O O . VAL A 1 174 ? 5.365 -1.916 -23.194 1.00 91.75 174 VAL A O 1
ATOM 1208 N N . ARG A 1 175 ? 3.233 -2.142 -22.500 1.00 90.25 175 ARG A N 1
ATOM 1209 C CA . ARG A 1 175 ? 3.027 -3.496 -23.050 1.00 90.25 175 ARG A CA 1
ATOM 1210 C C . ARG A 1 175 ? 3.416 -3.596 -24.523 1.00 90.25 175 ARG A C 1
ATOM 1212 O O . ARG A 1 175 ? 4.187 -4.480 -24.887 1.00 90.25 175 ARG A O 1
ATOM 1219 N N . ALA A 1 176 ? 2.936 -2.667 -25.351 1.00 87.50 176 ALA A N 1
ATOM 1220 C CA . ALA A 1 176 ? 3.213 -2.664 -26.786 1.00 87.50 176 ALA A CA 1
ATOM 1221 C C . ALA A 1 176 ? 4.703 -2.456 -27.114 1.00 87.50 176 ALA A C 1
ATOM 1223 O O . ALA A 1 176 ? 5.180 -2.917 -28.149 1.00 87.50 176 ALA A O 1
ATOM 1224 N N . SER A 1 177 ? 5.450 -1.769 -26.243 1.00 89.38 177 SER A N 1
ATOM 1225 C CA . SER A 1 177 ? 6.845 -1.400 -26.501 1.00 89.38 177 SER A CA 1
ATOM 1226 C C . SER A 1 177 ? 7.879 -2.457 -26.082 1.00 89.38 177 SER A C 1
ATOM 1228 O O . SER A 1 177 ? 8.952 -2.503 -26.689 1.00 89.38 177 SER A O 1
ATOM 1230 N N . LEU A 1 178 ? 7.582 -3.334 -25.110 1.00 88.81 178 LEU A N 1
ATOM 1231 C CA . LEU A 1 178 ? 8.571 -4.233 -24.473 1.00 88.81 178 LEU A CA 1
ATOM 1232 C C . LEU A 1 178 ? 9.287 -5.192 -25.432 1.00 88.81 178 LEU A C 1
ATOM 1234 O O . LEU A 1 178 ? 10.468 -5.514 -25.259 1.00 88.81 178 LEU A O 1
ATOM 1238 N N . THR A 1 179 ? 8.582 -5.648 -26.463 1.00 83.94 179 THR A N 1
ATOM 1239 C CA . THR A 1 179 ? 9.109 -6.591 -27.460 1.00 83.94 179 THR A CA 1
ATOM 1240 C C . THR A 1 179 ? 9.735 -5.895 -28.669 1.00 83.94 179 THR A C 1
ATOM 1242 O O . THR A 1 179 ? 10.278 -6.556 -29.556 1.00 83.94 179 THR A O 1
ATOM 1245 N N . THR A 1 180 ? 9.696 -4.561 -28.707 1.00 86.06 180 THR A N 1
ATOM 1246 C CA . THR A 1 180 ? 10.298 -3.758 -29.772 1.00 86.06 180 THR A CA 1
ATOM 1247 C C . THR A 1 180 ? 11.788 -3.524 -29.511 1.00 86.06 180 THR A C 1
ATOM 1249 O O . THR A 1 180 ? 12.334 -3.875 -28.467 1.00 86.06 180 THR A O 1
ATOM 1252 N N . THR A 1 181 ? 12.475 -2.888 -30.461 1.00 80.00 181 THR A N 1
ATOM 1253 C CA . THR A 1 181 ? 13.877 -2.469 -30.293 1.00 80.00 181 THR A CA 1
ATOM 1254 C C . THR A 1 181 ? 14.037 -1.166 -29.502 1.00 80.00 181 THR A C 1
ATOM 1256 O O . THR A 1 181 ? 15.160 -0.685 -29.366 1.00 80.00 181 THR A O 1
ATOM 1259 N N . ARG A 1 182 ? 12.934 -0.534 -29.081 1.00 82.75 182 ARG A N 1
ATOM 1260 C CA . ARG A 1 182 ? 12.924 0.734 -28.336 1.00 82.75 182 ARG A CA 1
ATOM 1261 C C . ARG A 1 182 ? 11.841 0.724 -27.243 1.00 82.75 182 ARG A C 1
ATOM 1263 O O . ARG A 1 182 ? 10.927 1.543 -27.308 1.00 82.75 182 ARG A O 1
ATOM 1270 N N . PRO A 1 183 ? 11.891 -0.214 -26.280 1.00 90.75 183 PRO A N 1
ATOM 1271 C CA . PRO A 1 183 ? 11.093 -0.086 -25.065 1.00 90.75 183 PRO A CA 1
ATOM 1272 C C . PRO A 1 183 ? 11.607 1.092 -24.215 1.00 90.75 183 PRO A C 1
ATOM 1274 O O . PRO A 1 183 ? 12.738 1.536 -24.447 1.00 90.75 183 PRO A O 1
ATOM 1277 N N . PRO A 1 184 ? 10.842 1.554 -23.208 1.00 92.12 184 PRO A N 1
ATOM 1278 C CA . PRO A 1 184 ? 11.391 2.432 -22.178 1.00 92.12 184 PRO A CA 1
ATOM 1279 C C . PRO A 1 184 ? 12.587 1.754 -21.505 1.00 92.12 184 PRO A C 1
ATOM 1281 O O . PRO A 1 184 ? 12.558 0.543 -21.283 1.00 92.12 184 PRO A O 1
ATOM 1284 N N . ASP A 1 185 ? 13.633 2.496 -21.164 1.00 93.25 185 ASP A N 1
ATOM 1285 C CA . ASP A 1 185 ? 14.796 1.960 -20.459 1.00 93.25 185 ASP A CA 1
ATOM 1286 C C . ASP A 1 185 ? 14.379 1.422 -19.078 1.00 93.25 185 ASP A C 1
ATOM 1288 O O . ASP A 1 185 ? 14.766 0.309 -18.697 1.00 93.25 185 ASP A O 1
ATOM 1292 N N . MET A 1 186 ? 13.539 2.176 -18.355 1.00 94.94 186 MET A N 1
ATOM 1293 C CA . MET A 1 186 ? 12.935 1.774 -17.084 1.00 94.94 186 MET A CA 1
ATOM 1294 C C . MET A 1 186 ? 11.457 2.160 -16.998 1.00 94.94 186 MET A C 1
ATOM 1296 O O . MET A 1 186 ? 11.004 3.137 -17.593 1.00 94.94 186 MET A O 1
ATOM 1300 N N . PHE A 1 187 ? 10.686 1.419 -16.205 1.00 95.25 187 PHE A N 1
ATOM 1301 C CA . PHE A 1 187 ? 9.283 1.748 -15.957 1.00 95.25 187 PHE A CA 1
ATOM 1302 C C . PHE A 1 187 ? 8.793 1.226 -14.605 1.00 95.25 187 PHE A C 1
ATOM 1304 O O . PHE A 1 187 ? 9.327 0.254 -14.070 1.00 95.25 187 PHE A O 1
ATOM 1311 N N . THR A 1 188 ? 7.771 1.869 -14.035 1.00 94.62 188 THR A N 1
ATOM 1312 C CA . THR A 1 188 ? 7.096 1.343 -12.832 1.00 94.62 188 THR A CA 1
ATOM 1313 C C . THR A 1 188 ? 5.957 0.393 -13.201 1.00 94.62 188 THR A C 1
ATOM 1315 O O . THR A 1 188 ? 5.418 0.456 -14.297 1.00 94.62 188 THR A O 1
ATOM 1318 N N . TRP A 1 189 ? 5.523 -0.496 -12.324 1.00 92.75 189 TRP A N 1
ATOM 1319 C CA . TRP A 1 189 ? 4.336 -1.315 -12.615 1.00 92.75 189 TRP A CA 1
ATOM 1320 C C . TRP A 1 189 ? 3.536 -1.589 -11.342 1.00 92.75 189 TRP A C 1
ATOM 1322 O O . TRP A 1 189 ? 3.708 -0.888 -10.345 1.00 92.75 189 TRP A O 1
ATOM 1332 N N . TRP A 1 190 ? 2.660 -2.589 -11.377 1.00 87.25 190 TRP A N 1
ATOM 1333 C CA . TRP A 1 190 ? 1.987 -3.150 -10.205 1.00 87.25 190 TRP A CA 1
ATOM 1334 C C . TRP A 1 190 ? 2.568 -4.525 -9.908 1.00 87.25 190 TRP A C 1
ATOM 1336 O O . TRP A 1 190 ? 2.870 -5.264 -10.839 1.00 87.25 190 TRP A O 1
ATOM 1346 N N . SER A 1 191 ? 2.705 -4.868 -8.631 1.00 83.56 191 SER A N 1
ATOM 1347 C CA . SER A 1 191 ? 3.128 -6.198 -8.180 1.00 83.56 191 SER A CA 1
ATOM 1348 C C . SER A 1 191 ? 2.006 -7.243 -8.314 1.00 83.56 191 SER A C 1
ATOM 1350 O O . SER A 1 191 ? 0.869 -6.931 -8.684 1.00 83.56 191 SER A O 1
ATOM 1352 N N . GLY A 1 192 ? 2.336 -8.509 -8.041 1.00 80.56 192 GLY A N 1
ATOM 1353 C CA . GLY A 1 192 ? 1.382 -9.621 -8.062 1.00 80.56 192 GLY A CA 1
ATOM 1354 C C . GLY A 1 192 ? 0.915 -9.991 -9.473 1.00 80.56 192 GLY A C 1
ATOM 1355 O O . GLY A 1 192 ? 1.700 -9.957 -10.419 1.00 80.56 192 GLY A O 1
ATOM 1356 N N . PHE A 1 193 ? -0.371 -10.328 -9.618 1.00 79.38 193 PHE A N 1
ATOM 1357 C CA . PHE A 1 193 ? -0.966 -10.827 -10.870 1.00 79.38 193 PHE A CA 1
ATOM 1358 C C . PHE A 1 193 ? -0.711 -9.911 -12.080 1.00 79.38 193 PHE A C 1
ATOM 1360 O O . PHE A 1 193 ? -0.389 -10.373 -13.167 1.00 79.38 193 PHE A O 1
ATOM 1367 N N . ARG A 1 194 ? -0.748 -8.585 -11.893 1.00 82.75 194 ARG A N 1
ATOM 1368 C CA . ARG A 1 194 ? -0.454 -7.635 -12.982 1.00 82.75 194 ARG A CA 1
ATOM 1369 C C . ARG A 1 194 ? 0.990 -7.716 -13.472 1.00 82.75 194 ARG A C 1
ATOM 1371 O O . ARG A 1 194 ? 1.257 -7.394 -14.630 1.00 82.75 194 ARG A O 1
ATOM 1378 N N . MET A 1 195 ? 1.926 -8.079 -12.597 1.00 89.12 195 MET A N 1
ATOM 1379 C CA . MET A 1 195 ? 3.316 -8.293 -12.985 1.00 89.12 195 MET A CA 1
ATOM 1380 C C . MET A 1 195 ? 3.493 -9.633 -13.706 1.00 89.12 195 MET A C 1
ATOM 1382 O O . MET A 1 195 ? 4.310 -9.716 -14.616 1.00 89.12 195 MET A O 1
ATOM 1386 N N . GLU A 1 196 ? 2.700 -10.652 -13.367 1.00 88.62 196 GLU A N 1
ATOM 1387 C CA . GLU A 1 196 ? 2.691 -11.930 -14.088 1.00 88.62 196 GLU A CA 1
ATOM 1388 C C . GLU A 1 196 ? 2.379 -11.722 -15.579 1.00 88.62 196 GLU A C 1
ATOM 1390 O O . GLU A 1 196 ? 3.119 -12.213 -16.434 1.00 88.62 196 GLU A O 1
ATOM 1395 N N . ASP A 1 197 ? 1.374 -10.894 -15.893 1.00 86.75 197 ASP A N 1
ATOM 1396 C CA . ASP A 1 197 ? 1.009 -10.552 -17.275 1.00 86.75 197 ASP A CA 1
ATOM 1397 C C . ASP A 1 197 ? 2.192 -9.969 -18.062 1.00 86.75 197 ASP A C 1
ATOM 1399 O O . ASP A 1 197 ? 2.461 -10.362 -19.197 1.00 86.75 197 ASP A O 1
ATOM 1403 N N . ILE A 1 198 ? 2.919 -9.016 -17.466 1.00 90.69 198 ILE A N 1
ATOM 1404 C CA . ILE A 1 198 ? 4.011 -8.327 -18.161 1.00 90.69 198 ILE A CA 1
ATOM 1405 C C . ILE A 1 198 ? 5.266 -9.206 -18.256 1.00 90.69 198 ILE A C 1
ATOM 1407 O O . ILE A 1 198 ? 5.986 -9.151 -19.251 1.00 90.69 198 ILE A O 1
ATOM 1411 N N . VAL A 1 199 ? 5.501 -10.083 -17.272 1.00 92.62 199 VAL A N 1
ATOM 1412 C CA . VAL A 1 199 ? 6.545 -11.115 -17.350 1.00 92.62 199 VAL A CA 1
ATOM 1413 C C . VAL A 1 199 ? 6.253 -12.090 -18.494 1.00 92.62 199 VAL A C 1
ATOM 1415 O O . VAL A 1 199 ? 7.179 -12.453 -19.222 1.00 92.62 199 VAL A O 1
ATOM 1418 N N . ALA A 1 200 ? 4.985 -12.464 -18.701 1.00 89.56 200 ALA A N 1
ATOM 1419 C CA . ALA A 1 200 ? 4.568 -13.350 -19.788 1.00 89.56 200 ALA A CA 1
ATOM 1420 C C . ALA A 1 200 ? 4.759 -12.727 -21.186 1.00 89.56 200 ALA A C 1
ATOM 1422 O O . ALA A 1 200 ? 5.144 -13.441 -22.115 1.00 89.56 200 ALA A O 1
ATOM 1423 N N . VAL A 1 201 ? 4.561 -11.407 -21.331 1.00 89.38 201 VAL A N 1
ATOM 1424 C CA . VAL A 1 201 ? 4.899 -10.653 -22.561 1.00 89.38 201 VAL A CA 1
ATOM 1425 C C . VAL A 1 201 ? 6.399 -10.747 -22.872 1.00 89.38 201 VAL A C 1
ATOM 1427 O O . VAL A 1 201 ? 6.805 -10.844 -24.033 1.00 89.38 201 VAL A O 1
ATOM 1430 N N . GLY A 1 202 ? 7.234 -10.765 -21.831 1.00 91.06 202 GLY A N 1
ATOM 1431 C CA . GLY A 1 202 ? 8.687 -10.787 -21.945 1.00 91.06 202 GLY A CA 1
ATOM 1432 C C . GLY A 1 202 ? 9.281 -9.411 -22.255 1.00 91.06 202 GLY A C 1
ATOM 1433 O O . GLY A 1 202 ? 8.591 -8.399 -22.307 1.00 91.06 202 GLY A O 1
ATOM 1434 N N . GLY A 1 203 ? 10.603 -9.358 -22.432 1.00 91.81 203 GLY A N 1
ATOM 1435 C CA . GLY A 1 203 ? 11.321 -8.089 -22.613 1.00 91.81 203 GLY A CA 1
ATOM 1436 C C . GLY A 1 203 ? 11.729 -7.405 -21.304 1.00 91.81 203 GLY A C 1
ATOM 1437 O O . GLY A 1 203 ? 12.153 -6.255 -21.340 1.00 91.81 203 GLY A O 1
ATOM 1438 N N . LEU A 1 204 ? 11.657 -8.110 -20.170 1.00 95.88 204 LEU A N 1
ATOM 1439 C CA . LEU A 1 204 ? 12.116 -7.652 -18.855 1.00 95.88 204 LEU A CA 1
ATOM 1440 C C . LEU A 1 204 ? 13.490 -8.247 -18.531 1.00 95.88 204 LEU A C 1
ATOM 1442 O O . LEU A 1 204 ? 13.743 -9.424 -18.813 1.00 95.88 204 LEU A O 1
ATOM 1446 N N . GLU A 1 205 ? 14.374 -7.444 -17.945 1.00 97.00 205 GLU A N 1
ATOM 1447 C CA . GLU A 1 205 ? 15.714 -7.887 -17.559 1.00 97.00 205 GLU A CA 1
ATOM 1448 C C . GLU A 1 205 ? 15.693 -8.672 -16.237 1.00 97.00 205 GLU A C 1
ATOM 1450 O O . GLU A 1 205 ? 14.896 -8.413 -15.337 1.00 97.00 205 GLU A O 1
ATOM 1455 N N . ASP A 1 206 ? 16.592 -9.651 -16.122 1.00 97.31 206 ASP A N 1
ATOM 1456 C CA . ASP A 1 206 ? 16.794 -10.430 -14.900 1.00 97.31 206 ASP A CA 1
ATOM 1457 C C . ASP A 1 206 ? 17.647 -9.635 -13.896 1.00 97.31 206 ASP A C 1
ATOM 1459 O O . ASP A 1 206 ? 18.854 -9.454 -14.080 1.00 97.31 206 ASP A O 1
ATOM 1463 N N . LEU A 1 207 ? 17.018 -9.180 -12.814 1.00 97.56 207 LEU A N 1
ATOM 1464 C CA . LEU A 1 207 ? 17.633 -8.398 -11.741 1.00 97.56 207 LEU A CA 1
ATOM 1465 C C . LEU A 1 207 ? 18.131 -9.265 -10.580 1.00 97.56 207 LEU A C 1
ATOM 1467 O O . LEU A 1 207 ? 18.575 -8.728 -9.565 1.00 97.56 207 LEU A O 1
ATOM 1471 N N . SER A 1 208 ? 18.123 -10.598 -10.697 1.00 97.56 208 SER A N 1
ATOM 1472 C CA . SER A 1 208 ? 18.529 -11.493 -9.598 1.00 97.56 208 SER A CA 1
ATOM 1473 C C . SER A 1 208 ? 19.950 -11.199 -9.092 1.00 97.56 208 SER A C 1
ATOM 1475 O O . SER A 1 208 ? 20.232 -11.304 -7.899 1.00 97.56 208 SER A O 1
ATOM 1477 N N . ALA A 1 209 ? 20.850 -10.769 -9.984 1.00 96.19 209 ALA A N 1
ATOM 1478 C CA . ALA A 1 209 ? 22.207 -10.371 -9.614 1.00 96.19 209 ALA A CA 1
ATOM 1479 C C . ALA A 1 209 ? 22.258 -9.073 -8.787 1.00 96.19 209 ALA A C 1
ATOM 1481 O O . ALA A 1 209 ? 23.128 -8.949 -7.927 1.00 96.19 209 ALA A O 1
ATOM 1482 N N . VAL A 1 210 ? 21.329 -8.139 -9.024 1.00 96.06 210 VAL A N 1
ATOM 1483 C CA . VAL A 1 210 ? 21.192 -6.897 -8.244 1.00 96.06 210 VAL A CA 1
ATOM 1484 C C . VAL A 1 210 ? 20.724 -7.220 -6.827 1.00 96.06 210 VAL A C 1
ATOM 1486 O O . VAL A 1 210 ? 21.225 -6.642 -5.872 1.00 96.06 210 VAL A O 1
ATOM 1489 N N . TRP A 1 211 ? 19.823 -8.191 -6.678 1.00 96.81 211 TRP A N 1
ATOM 1490 C CA . TRP A 1 211 ? 19.259 -8.598 -5.390 1.00 96.81 211 TRP A CA 1
ATOM 1491 C C . TRP A 1 211 ? 20.215 -9.371 -4.482 1.00 96.81 211 TRP A C 1
ATOM 1493 O O . TRP A 1 211 ? 20.155 -9.212 -3.262 1.00 96.81 211 TRP A O 1
ATOM 1503 N N . GLN A 1 212 ? 21.087 -10.215 -5.045 1.00 95.75 212 GLN A N 1
ATOM 1504 C CA . GLN A 1 212 ? 21.894 -11.159 -4.260 1.00 95.75 212 GLN A CA 1
ATOM 1505 C C . GLN A 1 212 ? 22.662 -10.510 -3.086 1.00 95.75 212 GLN A C 1
ATOM 1507 O O . GLN A 1 212 ? 22.565 -11.038 -1.978 1.00 95.75 212 GLN A O 1
ATOM 1512 N N . PRO A 1 213 ? 23.373 -9.372 -3.250 1.00 95.19 213 PRO A N 1
ATOM 1513 C CA . PRO A 1 213 ? 24.095 -8.741 -2.143 1.00 95.19 213 PRO A CA 1
ATOM 1514 C C . PRO A 1 213 ? 23.181 -8.282 -1.001 1.00 95.19 213 PRO A C 1
ATOM 1516 O O . PRO A 1 213 ? 23.570 -8.383 0.161 1.00 95.19 213 PRO A O 1
ATOM 1519 N N . TYR A 1 214 ? 21.977 -7.806 -1.330 1.00 94.75 214 TYR A N 1
ATOM 1520 C CA . TYR A 1 214 ? 21.005 -7.280 -0.371 1.00 94.75 214 TYR A CA 1
ATOM 1521 C C . TYR A 1 214 ? 20.259 -8.388 0.383 1.00 94.75 214 TYR A C 1
ATOM 1523 O O . TYR A 1 214 ? 19.929 -8.228 1.560 1.00 94.75 214 TYR A O 1
ATOM 1531 N N . LEU A 1 215 ? 20.028 -9.533 -0.269 1.00 95.19 215 LEU A N 1
ATOM 1532 C CA . LEU A 1 215 ? 19.504 -10.731 0.392 1.00 95.19 215 LEU A CA 1
ATOM 1533 C C . LEU A 1 215 ? 20.560 -11.374 1.305 1.00 95.19 215 LEU A C 1
ATOM 1535 O O . LEU A 1 215 ? 20.236 -11.813 2.407 1.00 95.19 215 LEU A O 1
ATOM 1539 N N . ASP A 1 216 ? 21.828 -11.391 0.880 1.00 95.19 216 ASP A N 1
ATOM 1540 C CA . ASP A 1 216 ? 22.943 -11.931 1.669 1.00 95.19 216 ASP A CA 1
ATOM 1541 C C . ASP A 1 216 ? 23.233 -11.091 2.926 1.00 95.19 216 ASP A C 1
ATOM 1543 O O . ASP A 1 216 ? 23.570 -11.645 3.978 1.00 95.19 216 ASP A O 1
ATOM 1547 N N . SER A 1 217 ? 23.127 -9.759 2.829 1.00 94.19 217 SER A N 1
ATOM 1548 C CA . SER A 1 217 ? 23.291 -8.852 3.973 1.00 94.19 217 SER A CA 1
ATOM 1549 C C . SER A 1 217 ? 22.080 -8.852 4.909 1.00 94.19 217 SER A C 1
ATOM 1551 O O . SER A 1 217 ? 22.239 -8.595 6.106 1.00 94.19 217 SER A O 1
ATOM 1553 N N . GLY A 1 218 ? 20.896 -9.175 4.382 1.00 91.56 218 GLY A N 1
ATOM 1554 C CA . GLY A 1 218 ? 19.618 -9.048 5.077 1.00 91.56 218 GLY A CA 1
ATOM 1555 C C . GLY A 1 218 ? 19.073 -7.618 5.096 1.00 91.56 218 GLY A C 1
ATOM 1556 O O . GLY A 1 218 ? 18.189 -7.334 5.902 1.00 91.56 218 GLY A O 1
ATOM 1557 N N . ASP A 1 219 ? 19.589 -6.728 4.239 1.00 89.81 219 ASP A N 1
ATOM 1558 C CA . ASP A 1 219 ? 19.087 -5.353 4.104 1.00 89.81 219 ASP A CA 1
ATOM 1559 C C . ASP A 1 219 ? 17.665 -5.330 3.518 1.00 89.81 219 ASP A C 1
ATOM 1561 O O . ASP A 1 219 ? 16.863 -4.469 3.871 1.00 89.81 219 ASP A O 1
ATOM 1565 N N . TYR A 1 220 ? 17.333 -6.313 2.672 1.00 90.75 220 TYR A N 1
ATOM 1566 C CA . TYR A 1 220 ? 15.974 -6.560 2.193 1.00 90.75 220 TYR A CA 1
ATOM 1567 C C . TYR A 1 220 ? 15.502 -7.956 2.600 1.00 90.75 220 TYR A C 1
ATOM 1569 O O . TYR A 1 220 ? 16.277 -8.914 2.649 1.00 90.75 220 TYR A O 1
ATOM 1577 N N . SER A 1 221 ? 14.204 -8.080 2.885 1.00 89.56 221 SER A N 1
ATOM 1578 C CA . SER A 1 221 ? 13.604 -9.373 3.214 1.00 89.56 221 SER A CA 1
ATOM 1579 C C . SER A 1 221 ? 13.346 -10.208 1.959 1.00 89.56 221 SER A C 1
ATOM 1581 O O . SER A 1 221 ? 13.036 -9.670 0.895 1.00 89.56 221 SER A O 1
ATOM 1583 N N . GLN A 1 222 ? 13.389 -11.535 2.112 1.00 90.19 222 GLN A N 1
ATOM 1584 C CA . GLN A 1 222 ? 13.025 -12.463 1.039 1.00 90.19 222 GLN A CA 1
ATOM 1585 C C . GLN A 1 222 ? 11.591 -12.221 0.540 1.00 90.19 222 GLN A C 1
ATOM 1587 O O . GLN A 1 222 ? 11.364 -12.262 -0.659 1.00 90.19 222 GLN A O 1
ATOM 1592 N N . GLY A 1 223 ? 10.652 -11.872 1.429 1.00 88.19 223 GLY A N 1
ATOM 1593 C CA . GLY A 1 223 ? 9.256 -11.631 1.047 1.00 88.19 223 GLY A CA 1
ATOM 1594 C C . GLY A 1 223 ? 9.070 -10.470 0.062 1.00 88.19 223 GLY A C 1
ATOM 1595 O O . GLY A 1 223 ? 8.204 -10.545 -0.803 1.00 88.19 223 GLY A O 1
ATOM 1596 N N . ILE A 1 224 ? 9.906 -9.425 0.130 1.00 89.75 224 ILE A N 1
ATOM 1597 C CA . ILE A 1 224 ? 9.864 -8.325 -0.853 1.00 89.75 224 ILE A CA 1
ATOM 1598 C C . ILE A 1 224 ? 10.415 -8.805 -2.203 1.00 89.75 224 ILE A C 1
ATOM 1600 O O . ILE A 1 224 ? 9.847 -8.484 -3.241 1.00 89.75 224 ILE A O 1
ATOM 1604 N N . ALA A 1 225 ? 11.493 -9.596 -2.203 1.00 93.06 225 ALA A N 1
ATOM 1605 C CA . ALA A 1 225 ? 12.031 -10.179 -3.434 1.00 93.06 225 ALA A CA 1
ATOM 1606 C C . ALA A 1 225 ? 11.032 -11.145 -4.093 1.00 93.06 225 ALA A C 1
ATOM 1608 O O . ALA A 1 225 ? 10.874 -11.139 -5.316 1.00 93.06 225 ALA A O 1
ATOM 1609 N N . ASP A 1 226 ? 10.326 -11.943 -3.289 1.00 90.50 226 ASP A N 1
ATOM 1610 C CA . ASP A 1 226 ? 9.327 -12.908 -3.754 1.00 90.50 226 ASP A CA 1
ATOM 1611 C C . ASP A 1 226 ? 8.182 -12.216 -4.511 1.00 90.50 226 ASP A C 1
ATOM 1613 O O . ASP A 1 226 ? 7.728 -12.737 -5.526 1.00 90.50 226 ASP A O 1
ATOM 1617 N N . ALA A 1 227 ? 7.792 -10.998 -4.108 1.00 89.31 227 ALA A N 1
ATOM 1618 C CA . ALA A 1 227 ? 6.773 -10.197 -4.799 1.00 89.31 227 ALA A CA 1
ATOM 1619 C C . ALA A 1 227 ? 7.142 -9.824 -6.251 1.00 89.31 227 ALA A C 1
ATOM 1621 O O . ALA A 1 227 ? 6.270 -9.443 -7.035 1.00 89.31 227 ALA A O 1
ATOM 1622 N N . PHE A 1 228 ? 8.424 -9.940 -6.610 1.00 94.19 228 PHE A N 1
ATOM 1623 C CA . PHE A 1 228 ? 8.960 -9.667 -7.945 1.00 94.19 228 PHE A CA 1
ATOM 1624 C C . PHE A 1 228 ? 9.573 -10.905 -8.611 1.00 94.19 228 PHE A C 1
ATOM 1626 O O . PHE A 1 228 ? 10.208 -10.783 -9.665 1.00 94.19 228 PHE A O 1
ATOM 1633 N N . THR A 1 229 ? 9.428 -12.080 -7.989 1.00 94.44 229 THR A N 1
ATOM 1634 C CA . THR A 1 229 ? 10.038 -13.325 -8.451 1.00 94.44 229 THR A CA 1
ATOM 1635 C C . THR A 1 229 ? 9.057 -14.138 -9.282 1.00 94.44 229 THR A C 1
ATOM 1637 O O . THR A 1 229 ? 8.037 -14.603 -8.783 1.00 94.44 229 THR A O 1
ATOM 1640 N N . PHE A 1 230 ? 9.419 -14.393 -10.536 1.00 93.75 230 PHE A N 1
ATOM 1641 C CA . PHE A 1 230 ? 8.647 -15.209 -11.468 1.00 93.75 230 PHE A CA 1
ATOM 1642 C C . PHE A 1 230 ? 9.585 -16.212 -12.139 1.00 93.75 230 PHE A C 1
ATOM 1644 O O . PHE A 1 230 ? 10.704 -15.869 -12.518 1.00 93.75 230 PHE A O 1
ATOM 1651 N N . ASP A 1 231 ? 9.178 -17.481 -12.225 1.00 90.94 231 ASP A N 1
ATOM 1652 C CA . ASP A 1 231 ? 9.981 -18.565 -12.815 1.00 90.94 231 ASP A CA 1
ATOM 1653 C C . ASP A 1 231 ? 11.435 -18.657 -12.295 1.00 90.94 231 ASP A C 1
ATOM 1655 O O . ASP A 1 231 ? 12.366 -19.044 -13.007 1.00 90.94 231 ASP A O 1
ATOM 1659 N N . GLY A 1 232 ? 11.638 -18.312 -11.018 1.00 93.44 232 GLY A N 1
ATOM 1660 C CA . GLY A 1 232 ? 12.943 -18.353 -10.351 1.00 93.44 232 GLY A CA 1
ATOM 1661 C C . GLY A 1 232 ? 13.883 -17.193 -10.690 1.00 93.44 232 GLY A C 1
ATOM 1662 O O . GLY A 1 232 ? 15.074 -17.291 -10.393 1.00 93.44 232 GLY A O 1
ATOM 1663 N N . LYS A 1 233 ? 13.373 -16.119 -11.300 1.00 96.56 233 LYS A N 1
ATOM 1664 C CA . LYS A 1 233 ? 14.102 -14.879 -11.588 1.00 96.56 233 LYS A CA 1
ATOM 1665 C C . LYS A 1 233 ? 13.393 -13.684 -10.979 1.00 96.56 233 LYS A C 1
ATOM 1667 O O . LYS A 1 233 ? 12.168 -13.671 -10.910 1.00 96.56 233 LYS A O 1
ATOM 1672 N N . ILE A 1 234 ? 14.161 -12.676 -10.582 1.00 96.88 234 ILE A N 1
ATOM 1673 C CA . ILE A 1 234 ? 13.626 -11.441 -10.011 1.00 96.88 234 ILE A CA 1
ATOM 1674 C C . ILE A 1 234 ? 13.617 -10.359 -11.088 1.00 96.88 234 ILE A C 1
ATOM 1676 O O . ILE A 1 234 ? 14.666 -10.042 -11.639 1.00 96.88 234 ILE A O 1
ATOM 1680 N N . TYR A 1 235 ? 12.448 -9.798 -11.397 1.00 97.25 235 TYR A N 1
ATOM 1681 C CA . TYR A 1 235 ? 12.259 -8.907 -12.554 1.00 97.25 235 TYR A CA 1
ATOM 1682 C C . TYR A 1 235 ? 12.095 -7.423 -12.201 1.00 97.25 235 TYR A C 1
ATOM 1684 O O . TYR A 1 235 ? 11.948 -6.586 -13.090 1.00 97.25 235 TYR A O 1
ATOM 1692 N N . ALA A 1 236 ? 12.117 -7.081 -10.913 1.00 96.88 236 ALA A N 1
ATOM 1693 C CA . ALA A 1 236 ? 12.030 -5.701 -10.449 1.00 96.88 236 ALA A CA 1
ATOM 1694 C C . ALA A 1 236 ? 12.807 -5.486 -9.149 1.00 96.88 236 ALA A C 1
ATOM 1696 O O . ALA A 1 236 ? 13.051 -6.426 -8.391 1.00 96.88 236 ALA A O 1
ATOM 1697 N N . VAL A 1 237 ? 13.170 -4.233 -8.890 1.00 96.06 237 VAL A N 1
ATOM 1698 C CA . VAL A 1 237 ? 13.535 -3.743 -7.553 1.00 96.06 237 VAL A CA 1
ATOM 1699 C C . VAL A 1 237 ? 12.350 -2.951 -6.987 1.00 96.06 237 VAL A C 1
ATOM 1701 O O . VAL A 1 237 ? 11.539 -2.454 -7.774 1.00 96.06 237 VAL A O 1
ATOM 1704 N N . PRO A 1 238 ? 12.185 -2.819 -5.659 1.00 93.38 238 PRO A N 1
ATOM 1705 C CA . PRO A 1 238 ? 11.068 -2.058 -5.117 1.00 93.38 238 PRO A CA 1
ATOM 1706 C C . PRO A 1 238 ? 11.259 -0.572 -5.423 1.00 93.38 238 PRO A C 1
ATOM 1708 O O . PRO A 1 238 ? 12.195 0.062 -4.940 1.00 93.38 238 PRO A O 1
ATOM 1711 N N . PHE A 1 239 ? 10.350 -0.002 -6.209 1.00 90.88 239 PHE A N 1
ATOM 1712 C CA . PHE A 1 239 ? 10.246 1.444 -6.368 1.00 90.88 239 PHE A CA 1
ATOM 1713 C C . PHE A 1 239 ? 9.860 2.089 -5.033 1.00 90.88 239 PHE A C 1
ATOM 1715 O O . PHE A 1 239 ? 10.490 3.041 -4.589 1.00 90.88 239 PHE A O 1
ATOM 1722 N N . ASN A 1 240 ? 8.865 1.514 -4.360 1.00 85.69 240 ASN A N 1
ATOM 1723 C CA . ASN A 1 240 ? 8.511 1.825 -2.983 1.00 85.69 240 ASN A CA 1
ATOM 1724 C C . ASN A 1 240 ? 8.110 0.544 -2.247 1.00 85.69 240 ASN A C 1
ATOM 1726 O O . ASN A 1 240 ? 7.686 -0.432 -2.868 1.00 85.69 240 ASN A O 1
ATOM 1730 N N . VAL A 1 241 ? 8.204 0.567 -0.922 1.00 87.81 241 VAL A N 1
ATOM 1731 C CA . VAL A 1 241 ? 7.543 -0.402 -0.046 1.00 87.81 241 VAL A CA 1
ATOM 1732 C C . VAL A 1 241 ? 6.750 0.405 0.962 1.00 87.81 241 VAL A C 1
ATOM 1734 O O . VAL A 1 241 ? 7.314 1.259 1.639 1.00 87.81 241 VAL A O 1
ATOM 1737 N N . ALA A 1 242 ? 5.454 0.155 1.015 1.00 87.44 242 ALA A N 1
ATOM 1738 C CA . ALA A 1 242 ? 4.547 0.756 1.968 1.00 87.44 242 ALA A CA 1
ATOM 1739 C C . ALA A 1 242 ? 3.954 -0.328 2.850 1.00 87.44 242 ALA A C 1
ATOM 1741 O O . ALA A 1 242 ? 3.739 -1.448 2.397 1.00 87.44 242 ALA A O 1
ATOM 1742 N N . TYR A 1 243 ? 3.661 0.010 4.094 1.00 90.75 243 TYR A N 1
ATOM 1743 C CA . TYR A 1 243 ? 3.063 -0.903 5.056 1.00 90.75 243 TYR A CA 1
ATOM 1744 C C . TYR A 1 243 ? 1.724 -0.364 5.534 1.00 90.75 243 TYR A C 1
ATOM 1746 O O . TYR A 1 243 ? 1.600 0.819 5.852 1.00 90.75 243 TYR A O 1
ATOM 1754 N N . TRP A 1 244 ? 0.729 -1.240 5.634 1.00 91.88 244 TRP A N 1
ATOM 1755 C CA . TRP A 1 244 ? -0.574 -0.873 6.178 1.00 91.88 244 TRP A CA 1
ATOM 1756 C C . TRP A 1 244 ? -0.522 -0.829 7.704 1.00 91.88 244 TRP A C 1
ATOM 1758 O O . TRP A 1 244 ? -0.180 -1.809 8.373 1.00 91.88 244 TRP A O 1
ATOM 1768 N N . VAL A 1 245 ? -0.834 0.341 8.262 1.00 95.19 245 VAL A N 1
ATOM 1769 C CA . VAL A 1 245 ? -0.761 0.615 9.699 1.00 95.19 245 VAL A CA 1
ATOM 1770 C C . VAL A 1 245 ? -2.025 1.319 10.185 1.00 95.19 245 VAL A C 1
ATOM 1772 O O . VAL A 1 245 ? -2.821 1.838 9.405 1.00 95.19 245 VAL A O 1
ATOM 1775 N N . LEU A 1 246 ? -2.205 1.369 11.504 1.00 97.06 246 LEU A N 1
ATOM 1776 C CA . LEU A 1 246 ? -3.120 2.306 12.140 1.00 97.06 246 LEU A CA 1
ATOM 1777 C C . LEU A 1 246 ? -2.318 3.448 12.740 1.00 97.06 246 LEU A C 1
ATOM 1779 O O . LEU A 1 246 ? -1.660 3.279 13.772 1.00 97.06 246 LEU A O 1
ATOM 1783 N N . TYR A 1 247 ? -2.409 4.626 12.129 1.00 98.62 247 TYR A N 1
ATOM 1784 C CA . TYR A 1 247 ? -2.008 5.840 12.824 1.00 98.62 247 TYR A CA 1
ATOM 1785 C C . TYR A 1 247 ? -2.986 6.133 13.949 1.00 98.62 247 TYR A C 1
ATOM 1787 O O . TYR A 1 247 ? -4.184 5.935 13.785 1.00 98.62 247 TYR A O 1
ATOM 1795 N N . TYR A 1 248 ? -2.496 6.637 15.076 1.00 98.81 248 TYR A N 1
ATOM 1796 C CA . TYR A 1 248 ? -3.333 7.052 16.196 1.00 98.81 248 TYR A CA 1
ATOM 1797 C C . TYR A 1 248 ? -2.948 8.441 16.692 1.00 98.81 248 TYR A C 1
ATOM 1799 O O . TYR A 1 248 ? -1.766 8.796 16.739 1.00 98.81 248 TYR A O 1
ATOM 1807 N N . ASN A 1 249 ? -3.953 9.226 17.076 1.00 98.75 249 ASN A N 1
ATOM 1808 C CA . ASN A 1 249 ? -3.769 10.549 17.650 1.00 98.75 249 ASN A CA 1
ATOM 1809 C C . ASN A 1 249 ? -3.327 10.402 19.114 1.00 98.75 249 ASN A C 1
ATOM 1811 O O . ASN A 1 249 ? -4.060 9.888 19.966 1.00 98.75 249 ASN A O 1
ATOM 1815 N N . LYS A 1 250 ? -2.107 10.852 19.421 1.00 98.81 250 LYS A N 1
ATOM 1816 C CA . LYS A 1 250 ? -1.499 10.676 20.746 1.00 98.81 250 LYS A CA 1
ATOM 1817 C C . LYS A 1 250 ? -2.167 11.524 21.818 1.00 98.81 250 LYS A C 1
ATOM 1819 O O . LYS A 1 250 ? -2.185 11.099 22.970 1.00 98.81 250 LYS A O 1
ATOM 1824 N N . ALA A 1 251 ? -2.723 12.683 21.460 1.00 98.69 251 ALA A N 1
ATOM 1825 C CA . ALA A 1 251 ? -3.461 13.523 22.396 1.00 98.69 251 ALA A CA 1
ATOM 1826 C C . ALA A 1 251 ? -4.781 12.859 22.807 1.00 98.69 251 ALA A C 1
ATOM 1828 O O . ALA A 1 251 ? -5.066 12.789 23.999 1.00 98.69 251 ALA A O 1
ATOM 1829 N N . VAL A 1 252 ? -5.520 12.288 21.847 1.00 98.81 252 VAL A N 1
ATOM 1830 C CA . VAL A 1 252 ? -6.743 11.513 22.122 1.00 98.81 252 VAL A CA 1
ATOM 1831 C C . VAL A 1 252 ? -6.429 10.296 22.991 1.00 98.81 252 VAL A C 1
ATOM 1833 O O . VAL A 1 252 ? -7.088 10.071 24.001 1.00 98.81 252 VAL A O 1
ATOM 1836 N N . PHE A 1 253 ? -5.386 9.529 22.656 1.00 98.81 253 PHE A N 1
ATOM 1837 C CA . PHE A 1 253 ? -4.997 8.373 23.470 1.00 98.81 253 PHE A CA 1
ATOM 1838 C C . PHE A 1 253 ? -4.597 8.785 24.893 1.00 98.81 253 PHE A C 1
ATOM 1840 O O . PHE A 1 253 ? -5.008 8.141 25.852 1.00 98.81 253 PHE A O 1
ATOM 1847 N N . ALA A 1 254 ? -3.852 9.883 25.049 1.00 98.75 254 ALA A N 1
ATOM 1848 C CA . ALA A 1 254 ? -3.477 10.401 26.361 1.00 98.75 254 ALA A CA 1
ATOM 1849 C C . ALA A 1 254 ? -4.675 10.931 27.169 1.00 98.75 254 ALA A C 1
ATOM 1851 O O . ALA A 1 254 ? -4.669 10.811 28.390 1.00 98.75 254 ALA A O 1
ATOM 1852 N N . GLU A 1 255 ? -5.690 11.508 26.519 1.00 98.69 255 GLU A N 1
ATOM 1853 C CA . GLU A 1 255 ? -6.903 12.011 27.181 1.00 98.69 255 GLU A CA 1
ATOM 1854 C C . GLU A 1 255 ? -7.703 10.894 27.867 1.00 98.69 255 GLU A C 1
ATOM 1856 O O . GLU A 1 255 ? -8.252 11.112 28.948 1.00 98.69 255 GLU A O 1
ATOM 1861 N N . TYR A 1 256 ? -7.713 9.695 27.278 1.00 98.50 256 TYR A N 1
ATOM 1862 C CA . TYR A 1 256 ? -8.465 8.534 27.767 1.00 98.50 256 TYR A CA 1
ATOM 1863 C C . TYR A 1 256 ? -7.583 7.434 28.385 1.00 98.50 256 TYR A C 1
ATOM 1865 O O . TYR A 1 256 ? -8.044 6.308 28.558 1.00 98.50 256 TYR A O 1
ATOM 1873 N N . ASP A 1 257 ? -6.323 7.742 28.720 1.00 98.31 257 ASP A N 1
ATOM 1874 C CA . ASP A 1 257 ? -5.349 6.795 29.294 1.00 98.31 257 ASP A CA 1
ATOM 1875 C C . ASP A 1 257 ? -5.146 5.512 28.447 1.00 98.31 257 ASP A C 1
ATOM 1877 O O . ASP A 1 257 ? -4.898 4.421 28.967 1.00 98.31 257 ASP A O 1
ATOM 1881 N N . LEU A 1 258 ? -5.239 5.640 27.121 1.00 98.56 258 LEU A N 1
ATOM 1882 C CA . LEU A 1 258 ? -5.110 4.549 26.157 1.00 98.56 258 LEU A CA 1
ATOM 1883 C C . LEU A 1 258 ? -3.652 4.365 25.718 1.00 98.56 258 LEU A C 1
ATOM 1885 O O . LEU A 1 258 ? -2.873 5.315 25.604 1.00 98.56 258 LEU A O 1
ATOM 1889 N N . VAL A 1 259 ? -3.291 3.125 25.399 1.00 98.25 259 VAL A N 1
ATOM 1890 C CA . VAL A 1 259 ? -1.993 2.760 24.813 1.00 98.25 259 VAL A CA 1
ATOM 1891 C C . VAL A 1 259 ? -2.211 1.910 23.561 1.00 98.25 259 VAL A C 1
ATOM 1893 O O . VAL A 1 259 ? -3.255 1.268 23.464 1.00 98.25 259 VAL A O 1
ATOM 1896 N N . PRO A 1 260 ? -1.267 1.883 22.600 1.00 98.00 260 PRO A N 1
ATOM 1897 C CA . PRO A 1 260 ? -1.383 1.016 21.430 1.00 98.00 260 PRO A CA 1
ATOM 1898 C C . PRO A 1 260 ? -1.611 -0.451 21.835 1.00 98.00 260 PRO A C 1
ATOM 1900 O O . PRO A 1 260 ? -0.860 -0.958 22.677 1.00 98.00 260 PRO A O 1
ATOM 1903 N N . PRO A 1 261 ? -2.630 -1.126 21.276 1.00 97.62 261 PRO A N 1
ATOM 1904 C CA . PRO A 1 261 ? -2.999 -2.473 21.685 1.00 97.62 261 PRO A CA 1
ATOM 1905 C C . PRO A 1 261 ? -2.035 -3.515 21.122 1.00 97.62 261 PRO A C 1
ATOM 1907 O O . PRO A 1 261 ? -1.486 -3.367 20.031 1.00 97.62 261 PRO A O 1
ATOM 1910 N N . THR A 1 262 ? -1.876 -4.609 21.859 1.00 95.50 262 THR A N 1
ATOM 1911 C CA . THR A 1 262 ? -1.119 -5.797 21.435 1.00 95.50 262 THR A CA 1
ATOM 1912 C C . THR A 1 262 ? -2.017 -6.994 21.140 1.00 95.50 262 THR A C 1
ATOM 1914 O O . THR A 1 262 ? -1.576 -7.964 20.526 1.00 95.50 262 THR A O 1
ATOM 1917 N N . THR A 1 263 ? -3.282 -6.929 21.560 1.00 96.56 263 THR A N 1
ATOM 1918 C CA . THR A 1 263 ? -4.285 -7.983 21.383 1.00 96.56 263 THR A CA 1
ATOM 1919 C C . THR A 1 263 ? -5.591 -7.412 20.843 1.00 96.56 263 THR A C 1
ATOM 1921 O O . THR A 1 263 ? -5.865 -6.218 20.978 1.00 96.56 263 THR A O 1
ATOM 1924 N N . TRP A 1 264 ? -6.415 -8.272 20.242 1.00 97.19 264 TRP A N 1
ATOM 1925 C CA . TRP A 1 264 ? -7.722 -7.862 19.733 1.00 97.19 264 TRP A CA 1
ATOM 1926 C C . TRP A 1 264 ? -8.652 -7.351 20.834 1.00 97.19 264 TRP A C 1
ATOM 1928 O O . TRP A 1 264 ? -9.294 -6.327 20.644 1.00 97.19 264 TRP A O 1
ATOM 1938 N N . ASP A 1 265 ? -8.653 -7.984 22.010 1.00 98.12 265 ASP A N 1
ATOM 1939 C CA . ASP A 1 265 ? -9.479 -7.552 23.146 1.00 98.12 265 ASP A CA 1
ATOM 1940 C C . ASP A 1 265 ? -9.103 -6.140 23.637 1.00 98.12 265 ASP A C 1
ATOM 1942 O O . ASP A 1 265 ? -9.971 -5.330 23.977 1.00 98.12 265 ASP A O 1
ATOM 1946 N N . GLU A 1 266 ? -7.806 -5.812 23.658 1.00 98.38 266 GLU A N 1
ATOM 1947 C CA . GLU A 1 266 ? -7.330 -4.454 23.959 1.00 98.38 266 GLU A CA 1
ATOM 1948 C C . GLU A 1 266 ? -7.775 -3.467 22.876 1.00 98.38 266 GLU A C 1
ATOM 1950 O O . GLU A 1 266 ? -8.240 -2.372 23.194 1.00 98.38 266 GLU A O 1
ATOM 1955 N N . PHE A 1 267 ? -7.686 -3.862 21.603 1.00 98.44 267 PHE A N 1
ATOM 1956 C CA . PHE A 1 267 ? -8.135 -3.041 20.484 1.00 98.44 267 PHE A CA 1
ATOM 1957 C C . PHE A 1 267 ? -9.641 -2.770 20.545 1.00 98.44 267 PHE A C 1
ATOM 1959 O O . PHE A 1 267 ? -10.050 -1.615 20.445 1.00 98.44 267 PHE A O 1
ATOM 1966 N N . THR A 1 268 ? -10.485 -3.774 20.790 1.00 98.44 268 THR A N 1
ATOM 1967 C CA . THR A 1 268 ? -11.932 -3.559 20.952 1.00 98.44 268 THR A CA 1
ATOM 1968 C C . THR A 1 268 ? -12.238 -2.690 22.170 1.00 98.44 268 THR A C 1
ATOM 1970 O O . THR A 1 268 ? -13.057 -1.786 22.070 1.00 98.44 268 THR A O 1
ATOM 1973 N N . THR A 1 269 ? -11.514 -2.867 23.284 1.00 98.75 269 THR A N 1
ATOM 1974 C CA . THR A 1 269 ? -11.675 -2.030 24.490 1.00 98.75 269 THR A CA 1
ATOM 1975 C C . THR A 1 269 ? -11.364 -0.556 24.213 1.00 98.75 269 THR A C 1
ATOM 1977 O O . THR A 1 269 ? -12.072 0.332 24.693 1.00 98.75 269 THR A O 1
ATOM 1980 N N . ILE A 1 270 ? -10.318 -0.280 23.428 1.00 98.81 270 ILE A N 1
ATOM 1981 C CA . ILE A 1 270 ? -9.978 1.076 22.978 1.00 98.81 270 ILE A CA 1
ATOM 1982 C C . ILE A 1 270 ? -11.122 1.660 22.147 1.00 98.81 270 ILE A C 1
ATOM 1984 O O . ILE A 1 270 ? -11.584 2.763 22.439 1.00 98.81 270 ILE A O 1
ATOM 1988 N N . ASN A 1 271 ? -11.600 0.919 21.142 1.00 98.81 271 ASN A N 1
ATOM 1989 C CA . ASN A 1 271 ? -12.679 1.381 20.272 1.00 98.81 271 ASN A CA 1
ATOM 1990 C C . ASN A 1 271 ? -13.977 1.640 21.062 1.00 98.81 271 ASN A C 1
ATOM 1992 O O . ASN A 1 271 ? -14.576 2.701 20.903 1.00 98.81 271 ASN A O 1
ATOM 1996 N N . ASP A 1 272 ? -14.360 0.737 21.969 1.00 98.81 272 ASP A N 1
ATOM 1997 C CA . ASP A 1 272 ? -15.526 0.903 22.848 1.00 98.81 272 ASP A CA 1
ATOM 1998 C C . ASP A 1 272 ? -15.396 2.159 23.722 1.00 98.81 272 ASP A C 1
ATOM 2000 O O . ASP A 1 272 ? -16.323 2.965 23.796 1.00 98.81 272 ASP A O 1
ATOM 2004 N N . THR A 1 273 ? -14.223 2.378 24.326 1.00 98.88 273 THR A N 1
ATOM 2005 C CA . THR A 1 273 ? -13.959 3.562 25.162 1.00 98.88 273 THR A CA 1
ATOM 2006 C C . THR A 1 273 ? -14.120 4.856 24.363 1.00 98.88 273 THR A C 1
ATOM 2008 O O . THR A 1 273 ? -14.703 5.825 24.852 1.00 98.88 273 THR A O 1
ATOM 2011 N N . LEU A 1 274 ? -13.623 4.889 23.125 1.00 98.88 274 LEU A N 1
ATOM 2012 C CA . LEU A 1 274 ? -13.731 6.056 22.249 1.00 98.88 274 LEU A CA 1
ATOM 2013 C C . LEU A 1 274 ? -15.195 6.333 21.869 1.00 98.88 274 LEU A C 1
ATOM 2015 O O . LEU A 1 274 ? -15.652 7.469 22.023 1.00 98.88 274 LEU A O 1
ATOM 2019 N N . VAL A 1 275 ? -15.958 5.297 21.493 1.00 98.75 275 VAL A N 1
ATOM 2020 C CA . VAL A 1 275 ? -17.400 5.410 21.200 1.00 98.75 275 VAL A CA 1
ATOM 2021 C C . VAL A 1 275 ? -18.178 5.929 22.411 1.00 98.75 275 VAL A C 1
ATOM 2023 O O . VAL A 1 275 ? -18.974 6.860 22.277 1.00 98.75 275 VAL A O 1
ATOM 2026 N N . GLU A 1 276 ? -17.931 5.384 23.607 1.00 98.56 276 GLU A N 1
ATOM 2027 C CA . GLU A 1 276 ? -18.594 5.810 24.849 1.00 98.56 276 GLU A CA 1
ATOM 2028 C C . GLU A 1 276 ? -18.354 7.292 25.182 1.00 98.56 276 GLU A C 1
ATOM 2030 O O . GLU A 1 276 ? -19.209 7.937 25.799 1.00 98.56 276 GLU A O 1
ATOM 2035 N N . ASN A 1 277 ? -17.222 7.848 24.741 1.00 98.50 277 ASN A N 1
ATOM 2036 C CA . ASN A 1 277 ? -16.855 9.250 24.938 1.00 98.50 277 ASN A CA 1
ATOM 2037 C C . ASN A 1 277 ? -17.160 10.145 23.721 1.00 98.50 277 ASN A C 1
ATOM 2039 O O . ASN A 1 277 ? -16.834 11.332 23.730 1.00 98.50 277 ASN A O 1
ATOM 2043 N N . GLY A 1 278 ? -17.837 9.618 22.695 1.00 97.94 278 GLY A N 1
ATOM 2044 C CA . GLY A 1 278 ? -18.247 10.383 21.516 1.00 97.94 278 GLY A CA 1
ATOM 2045 C C . GLY A 1 278 ? -17.103 10.747 20.566 1.00 97.94 278 GLY A C 1
ATOM 2046 O O . GLY A 1 278 ? -17.251 11.679 19.776 1.00 97.94 278 GLY A O 1
ATOM 2047 N N . VAL A 1 279 ? -15.980 10.030 20.641 1.00 98.69 279 VAL A N 1
ATOM 2048 C CA . VAL A 1 279 ? -14.871 10.124 19.686 1.00 98.69 279 VAL A CA 1
ATOM 2049 C C . VAL A 1 279 ? -15.012 8.999 18.669 1.00 98.69 279 VAL A C 1
ATOM 2051 O O . VAL A 1 279 ? -15.221 7.847 19.039 1.00 98.69 279 VAL A O 1
ATOM 2054 N N . THR A 1 280 ? -14.885 9.315 17.381 1.00 98.69 280 THR A N 1
ATOM 2055 C CA . THR A 1 280 ? -14.948 8.284 16.337 1.00 98.69 280 THR A CA 1
ATOM 2056 C C . THR A 1 280 ? -13.659 7.463 16.370 1.00 98.69 280 THR A C 1
ATOM 2058 O O . THR A 1 280 ? -12.584 8.058 16.240 1.00 98.69 280 THR A O 1
ATOM 2061 N N . PRO A 1 281 ? -13.704 6.128 16.527 1.00 98.75 281 PRO A N 1
ATOM 2062 C CA . PRO A 1 281 ? -12.467 5.374 16.687 1.00 98.75 281 PRO A CA 1
ATOM 2063 C C . PRO A 1 281 ? -11.588 5.352 15.437 1.00 98.75 281 PRO A C 1
ATOM 2065 O O . PRO A 1 281 ? -10.417 5.709 15.527 1.00 98.75 281 PRO A O 1
ATOM 2068 N N . MET A 1 282 ? -12.135 4.994 14.273 1.00 98.06 282 MET A N 1
ATOM 2069 C CA . MET A 1 282 ? -11.376 4.857 13.027 1.00 98.06 282 MET A CA 1
ATOM 2070 C C . MET A 1 282 ? -12.000 5.632 11.872 1.00 98.06 282 MET A C 1
ATOM 2072 O O . MET A 1 282 ? -13.218 5.651 11.701 1.00 98.06 282 MET A O 1
ATOM 2076 N N . ALA A 1 283 ? -11.157 6.224 11.029 1.00 97.06 283 ALA A N 1
ATOM 2077 C CA . ALA A 1 283 ? -11.595 6.705 9.727 1.00 97.06 283 ALA A CA 1
ATOM 2078 C C . ALA A 1 283 ? -11.885 5.527 8.788 1.00 97.06 283 ALA A C 1
ATOM 2080 O O . ALA A 1 283 ? -11.144 4.547 8.756 1.00 97.06 283 ALA A O 1
ATOM 2081 N N . ILE A 1 284 ? -12.920 5.671 7.969 1.00 95.25 284 ILE A N 1
ATOM 2082 C CA . ILE A 1 284 ? -13.140 4.882 6.758 1.00 95.25 284 ILE A CA 1
ATOM 2083 C C . ILE A 1 284 ? -13.568 5.823 5.635 1.00 95.25 284 ILE A C 1
ATOM 2085 O O . ILE A 1 284 ? -14.203 6.845 5.889 1.00 95.25 284 ILE A O 1
ATOM 2089 N N . THR A 1 285 ? -13.233 5.486 4.393 1.00 93.75 285 THR A N 1
ATOM 2090 C CA . THR A 1 285 ? -13.666 6.245 3.220 1.00 93.75 285 THR A CA 1
ATOM 2091 C C . THR A 1 285 ? -13.885 5.330 2.014 1.00 93.75 285 THR A C 1
ATOM 2093 O O . THR A 1 285 ? -13.269 4.271 1.904 1.00 93.75 285 THR A O 1
ATOM 2096 N N . VAL A 1 286 ? -14.776 5.730 1.107 1.00 91.75 286 VAL A N 1
ATOM 2097 C CA . VAL A 1 286 ? -14.917 5.142 -0.238 1.00 91.75 286 VAL A CA 1
ATOM 2098 C C . VAL A 1 286 ? -14.338 6.043 -1.333 1.00 91.75 286 VAL A C 1
ATOM 2100 O O . VAL A 1 286 ? -14.476 5.733 -2.518 1.00 91.75 286 VAL A O 1
ATOM 2103 N N . ASP A 1 287 ? -13.696 7.152 -0.961 1.00 86.75 287 ASP A N 1
ATOM 2104 C CA . ASP A 1 287 ? -12.974 8.019 -1.888 1.00 86.75 287 ASP A CA 1
ATOM 2105 C C . ASP A 1 287 ? -11.860 7.224 -2.583 1.00 86.75 287 ASP A C 1
ATOM 2107 O O . ASP A 1 287 ? -11.102 6.490 -1.952 1.00 86.75 287 ASP A O 1
ATOM 2111 N N . GLY A 1 288 ? -11.826 7.272 -3.913 1.00 76.38 288 GLY A N 1
ATOM 2112 C CA . GLY A 1 288 ? -10.952 6.411 -4.718 1.00 76.38 288 GLY A CA 1
ATOM 2113 C C . GLY A 1 288 ? -11.298 4.909 -4.714 1.00 76.38 288 GLY A C 1
ATOM 2114 O O . GLY A 1 288 ? -10.612 4.147 -5.390 1.00 76.38 288 GLY A O 1
ATOM 2115 N N . ARG A 1 289 ? -12.367 4.472 -4.025 1.00 81.56 289 ARG A N 1
ATOM 2116 C CA . ARG A 1 289 ? -12.896 3.088 -3.902 1.00 81.56 289 ARG A CA 1
ATOM 2117 C C . ARG A 1 289 ? -11.985 2.076 -3.194 1.00 81.56 289 ARG A C 1
ATOM 2119 O O . ARG A 1 289 ? -12.483 1.271 -2.407 1.00 81.56 289 ARG A O 1
ATOM 2126 N N . TRP A 1 290 ? -10.677 2.131 -3.432 1.00 82.81 290 TRP A N 1
ATOM 2127 C CA . TRP A 1 290 ? -9.678 1.220 -2.867 1.00 82.81 290 TRP A CA 1
ATOM 2128 C C . TRP A 1 290 ? -9.649 1.151 -1.327 1.00 82.81 290 TRP A C 1
ATOM 2130 O O . TRP A 1 290 ? -9.441 0.049 -0.826 1.00 82.81 290 TRP A O 1
ATOM 2140 N N . PRO A 1 291 ? -9.917 2.216 -0.535 1.00 89.06 291 PRO A N 1
ATOM 2141 C CA . PRO A 1 291 ? -9.745 2.121 0.920 1.00 89.06 291 PRO A CA 1
ATOM 2142 C C . PRO A 1 291 ? -10.727 1.142 1.568 1.00 89.06 291 PRO A C 1
ATOM 2144 O O . PRO A 1 291 ? -10.400 0.482 2.549 1.00 89.06 291 PRO A O 1
ATOM 2147 N N . SER A 1 292 ? -11.918 0.983 0.983 1.00 87.75 292 SER A N 1
ATOM 2148 C CA . SER A 1 292 ? -12.888 -0.021 1.435 1.00 87.75 292 SER A CA 1
ATOM 2149 C C . SER A 1 292 ? -12.397 -1.458 1.225 1.00 87.75 292 SER A C 1
ATOM 2151 O O . SER A 1 292 ? -12.662 -2.323 2.058 1.00 87.75 292 SER A O 1
ATOM 2153 N N . PHE A 1 293 ? -11.629 -1.704 0.160 1.00 89.00 293 PHE A N 1
ATOM 2154 C CA . PHE A 1 293 ? -11.001 -2.999 -0.091 1.00 89.00 293 PHE A CA 1
ATOM 2155 C C . PHE A 1 293 ? -9.904 -3.302 0.937 1.00 89.00 293 PHE A C 1
ATOM 2157 O O . PHE A 1 293 ? -9.826 -4.433 1.402 1.00 89.00 293 PHE A O 1
ATOM 2164 N N . ILE A 1 294 ? -9.142 -2.297 1.378 1.00 90.81 294 ILE A N 1
ATOM 2165 C CA . ILE A 1 294 ? -8.104 -2.483 2.406 1.00 90.81 294 ILE A CA 1
ATOM 2166 C C . ILE A 1 294 ? -8.695 -2.944 3.740 1.00 90.81 294 ILE A C 1
ATOM 2168 O O . ILE A 1 294 ? -8.110 -3.780 4.421 1.00 90.81 294 ILE A O 1
ATOM 2172 N N . VAL A 1 295 ? -9.879 -2.452 4.121 1.00 93.50 295 VAL A N 1
ATOM 2173 C CA . VAL A 1 295 ? -10.539 -2.921 5.352 1.00 93.50 295 VAL A CA 1
ATOM 2174 C C . VAL A 1 295 ? -10.927 -4.397 5.234 1.00 93.50 295 VAL A C 1
ATOM 2176 O O . VAL A 1 295 ? -10.711 -5.163 6.171 1.00 93.50 295 VAL A O 1
ATOM 2179 N N . PHE A 1 296 ? -11.462 -4.809 4.082 1.00 94.50 296 PHE A N 1
ATOM 2180 C CA . PHE A 1 296 ? -11.741 -6.217 3.797 1.00 94.50 296 PHE A CA 1
ATOM 2181 C C . PHE A 1 296 ? -10.469 -7.072 3.872 1.00 94.50 296 PHE A C 1
ATOM 2183 O O . PHE A 1 296 ? -10.447 -8.088 4.567 1.00 94.50 296 PHE A O 1
ATOM 2190 N N . GLU A 1 297 ? -9.420 -6.636 3.179 1.00 93.69 297 GLU A N 1
ATOM 2191 C CA . GLU A 1 297 ? -8.112 -7.279 3.122 1.00 93.69 297 GLU A CA 1
ATOM 2192 C C . GLU A 1 297 ? -7.524 -7.489 4.524 1.00 93.69 297 GLU A C 1
ATOM 2194 O O . GLU A 1 297 ? -7.233 -8.625 4.911 1.00 93.69 297 GLU A O 1
ATOM 2199 N N . GLU A 1 298 ? -7.446 -6.426 5.326 1.00 94.44 298 GLU A N 1
ATOM 2200 C CA . GLU A 1 298 ? -6.975 -6.488 6.708 1.00 94.44 298 GLU A CA 1
ATOM 2201 C C . GLU A 1 298 ? -7.813 -7.477 7.526 1.00 94.44 298 GLU A C 1
ATOM 2203 O O . GLU A 1 298 ? -7.267 -8.391 8.137 1.00 94.44 298 GLU A O 1
ATOM 2208 N N . LEU A 1 299 ? -9.144 -7.394 7.508 1.00 95.88 299 LEU A N 1
ATOM 2209 C CA . LEU A 1 299 ? -9.967 -8.276 8.343 1.00 95.88 299 LEU A CA 1
ATOM 2210 C C . LEU A 1 299 ? -9.858 -9.757 7.953 1.00 95.88 299 LEU A C 1
ATOM 2212 O O . LEU A 1 299 ? -9.877 -10.615 8.843 1.00 95.88 299 LEU A O 1
ATOM 2216 N N . VAL A 1 300 ? -9.689 -10.076 6.666 1.00 96.69 300 VAL A N 1
ATOM 2217 C CA . VAL A 1 300 ? -9.429 -11.453 6.218 1.00 96.69 300 VAL A CA 1
ATOM 2218 C C . VAL A 1 300 ? -8.055 -11.921 6.689 1.00 96.69 300 VAL A C 1
ATOM 2220 O O . VAL A 1 300 ? -7.970 -12.970 7.330 1.00 96.69 300 VAL A O 1
ATOM 2223 N N . LEU A 1 301 ? -6.989 -11.148 6.454 1.00 95.06 301 LEU A N 1
ATOM 2224 C CA . LEU A 1 301 ? -5.634 -11.518 6.881 1.00 95.06 301 LEU A CA 1
ATOM 2225 C C . LEU A 1 301 ? -5.557 -11.733 8.389 1.00 95.06 301 LEU A C 1
ATOM 2227 O O . LEU A 1 301 ? -5.008 -12.730 8.850 1.00 95.06 301 LEU A O 1
ATOM 2231 N N . ARG A 1 302 ? -6.107 -10.804 9.171 1.00 95.00 302 ARG A N 1
ATOM 2232 C CA . ARG A 1 302 ? -6.029 -10.831 10.636 1.00 95.00 302 ARG A CA 1
ATOM 2233 C C . ARG A 1 302 ? -6.808 -12.015 11.218 1.00 95.00 302 ARG A C 1
ATOM 2235 O O . ARG A 1 302 ? -6.438 -12.530 12.273 1.00 95.00 302 ARG A O 1
ATOM 2242 N N . SER A 1 303 ? -7.867 -12.457 10.539 1.00 95.75 303 SER A N 1
ATOM 2243 C CA . SER A 1 303 ? -8.727 -13.561 10.991 1.00 95.75 303 SER A CA 1
ATOM 2244 C C . SER A 1 303 ? -8.255 -14.935 10.511 1.00 95.75 303 SER A C 1
ATOM 2246 O O . SER A 1 303 ? -8.328 -15.902 11.270 1.00 95.75 303 SER A O 1
ATOM 2248 N N . GLN A 1 304 ? -7.765 -15.022 9.271 1.00 96.56 304 GLN A N 1
ATOM 2249 C CA . GLN A 1 304 ? -7.526 -16.290 8.567 1.00 96.56 304 GLN A CA 1
ATOM 2250 C C . GLN A 1 304 ? -6.050 -16.531 8.224 1.00 96.56 304 GLN A C 1
ATOM 2252 O O . GLN A 1 304 ? -5.641 -17.666 7.988 1.00 96.56 304 GLN A O 1
ATOM 2257 N N . GLY A 1 305 ? -5.229 -15.483 8.257 1.00 95.19 305 GLY A N 1
ATOM 2258 C CA . GLY A 1 305 ? -3.797 -15.546 8.006 1.00 95.19 305 GLY A CA 1
ATOM 2259 C C . GLY A 1 305 ? -3.393 -15.444 6.532 1.00 95.19 305 GLY A C 1
ATOM 2260 O O . GLY A 1 305 ? -4.234 -15.496 5.631 1.00 95.19 305 GLY A O 1
ATOM 2261 N N . PRO A 1 306 ? -2.081 -15.281 6.281 1.00 92.56 306 PRO A N 1
ATOM 2262 C CA . PRO A 1 306 ? -1.547 -14.989 4.951 1.00 92.56 306 PRO A CA 1
ATOM 2263 C C . PRO A 1 306 ? -1.753 -16.137 3.957 1.00 92.56 306 PRO A C 1
ATOM 2265 O O . PRO A 1 306 ? -2.059 -15.888 2.800 1.00 92.56 306 PRO A O 1
ATOM 2268 N N . GLU A 1 307 ? -1.675 -17.396 4.402 1.00 93.38 307 GLU A N 1
ATOM 2269 C CA . GLU A 1 307 ? -1.880 -18.553 3.515 1.00 93.38 307 GLU A CA 1
ATOM 2270 C C . GLU A 1 307 ? -3.294 -18.581 2.916 1.00 93.38 307 GLU A C 1
ATOM 2272 O O . GLU A 1 307 ? -3.464 -18.898 1.738 1.00 93.38 307 GLU A O 1
ATOM 2277 N N . PHE A 1 308 ? -4.311 -18.234 3.715 1.00 95.75 308 PHE A N 1
ATOM 2278 C CA . PHE A 1 308 ? -5.687 -18.156 3.231 1.00 95.75 308 PHE A CA 1
ATOM 2279 C C . PHE A 1 308 ? -5.881 -16.962 2.293 1.00 95.75 308 PHE A C 1
ATOM 2281 O O . PHE A 1 308 ? -6.536 -17.103 1.261 1.00 95.75 308 PHE A O 1
ATOM 2288 N N . TRP A 1 309 ? -5.289 -15.808 2.619 1.00 93.94 309 TRP A N 1
ATOM 2289 C CA . TRP A 1 309 ? -5.307 -14.641 1.736 1.00 93.94 309 TRP A CA 1
ATOM 2290 C C . TRP A 1 309 ? -4.712 -14.960 0.360 1.00 93.94 309 TRP A C 1
ATOM 2292 O O . TRP A 1 309 ? -5.359 -14.718 -0.658 1.00 93.94 309 TRP A O 1
ATOM 2302 N N . ASP A 1 310 ? -3.535 -15.586 0.320 1.00 90.25 310 ASP A N 1
ATOM 2303 C CA . ASP A 1 310 ? -2.885 -15.984 -0.930 1.00 90.25 310 ASP A CA 1
ATOM 2304 C C . ASP A 1 310 ? -3.743 -16.975 -1.726 1.00 90.25 310 ASP A C 1
ATOM 2306 O O . ASP A 1 310 ? -3.894 -16.836 -2.940 1.00 90.25 310 ASP A O 1
ATOM 2310 N N . ALA A 1 311 ? -4.346 -17.962 -1.055 1.00 94.56 311 ALA A N 1
ATOM 2311 C CA . ALA A 1 311 ? -5.261 -18.906 -1.694 1.00 94.56 311 ALA A CA 1
ATOM 2312 C C . ALA A 1 311 ? -6.498 -18.201 -2.278 1.00 94.56 311 ALA A C 1
ATOM 2314 O O . ALA A 1 311 ? -6.941 -18.544 -3.376 1.00 94.56 311 ALA A O 1
ATOM 2315 N N . LEU A 1 312 ? -7.042 -17.198 -1.583 1.00 95.12 312 LEU A N 1
ATOM 2316 C CA . LEU A 1 312 ? -8.160 -16.39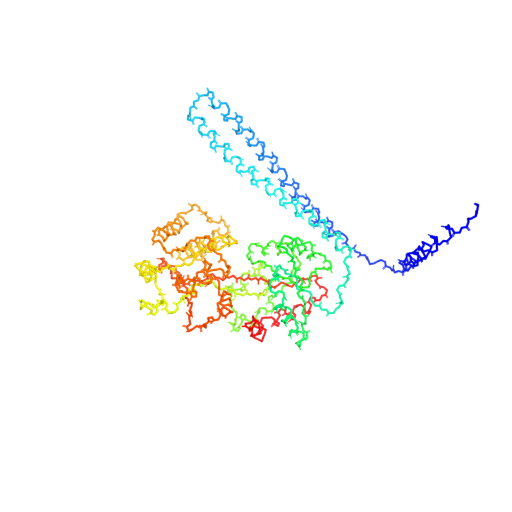3 -2.072 1.00 95.12 312 LEU A CA 1
ATOM 2317 C C . LEU A 1 312 ? -7.761 -15.583 -3.312 1.00 95.12 312 LEU A C 1
ATOM 2319 O O . LEU A 1 312 ? -8.485 -15.604 -4.305 1.00 95.12 312 LEU A O 1
ATOM 2323 N N . MET A 1 313 ? -6.592 -14.933 -3.296 1.00 89.75 313 MET A N 1
ATOM 2324 C CA . MET A 1 313 ? -6.089 -14.156 -4.438 1.00 89.75 313 MET A CA 1
ATOM 2325 C C . MET A 1 313 ? -5.757 -15.031 -5.653 1.00 89.75 313 MET A C 1
ATOM 2327 O O . MET A 1 313 ? -5.950 -14.600 -6.787 1.00 89.75 313 MET A O 1
ATOM 2331 N N . ARG A 1 314 ? -5.325 -16.282 -5.441 1.00 88.19 314 ARG A N 1
ATOM 2332 C CA . ARG A 1 314 ? -5.108 -17.272 -6.514 1.00 88.19 314 ARG A CA 1
ATOM 2333 C C . ARG A 1 314 ? -6.390 -17.968 -6.990 1.00 88.19 314 ARG A C 1
ATOM 2335 O O . ARG A 1 314 ? -6.326 -18.823 -7.871 1.00 88.19 314 ARG A O 1
ATOM 2342 N N . GLY A 1 315 ? -7.550 -17.651 -6.409 1.00 92.19 315 GLY A N 1
ATOM 2343 C CA . GLY A 1 315 ? -8.822 -18.312 -6.725 1.00 92.19 315 GLY A CA 1
ATOM 2344 C C . GLY A 1 315 ? -8.904 -19.779 -6.272 1.00 92.19 315 GLY A C 1
ATOM 2345 O O . GLY A 1 315 ? -9.766 -20.526 -6.737 1.00 92.19 315 GLY A O 1
ATOM 2346 N N . GLU A 1 316 ? -8.010 -20.208 -5.379 1.00 96.00 316 GLU A N 1
ATOM 2347 C CA . GLU A 1 316 ? -8.011 -21.534 -4.745 1.00 96.00 316 GLU A CA 1
ATOM 2348 C C . GLU A 1 316 ? -9.041 -21.607 -3.604 1.00 96.00 316 GLU A C 1
ATOM 2350 O O . GLU A 1 316 ? -9.600 -22.676 -3.346 1.00 96.00 316 GLU A O 1
ATOM 2355 N N . ALA A 1 317 ? -9.320 -20.466 -2.964 1.00 97.38 317 ALA A N 1
ATOM 2356 C CA . ALA A 1 317 ? -10.439 -20.247 -2.049 1.00 97.38 317 ALA A CA 1
ATOM 2357 C C . ALA A 1 317 ? -11.508 -19.353 -2.699 1.00 97.38 317 ALA A C 1
ATOM 2359 O O . ALA A 1 317 ? -11.246 -18.629 -3.662 1.00 97.38 317 ALA A O 1
ATOM 2360 N N . LYS A 1 318 ? -12.739 -19.403 -2.185 1.00 97.19 318 LYS A N 1
ATOM 2361 C CA . LYS A 1 318 ? -13.875 -18.628 -2.697 1.00 97.19 318 LYS A CA 1
ATOM 2362 C C . LYS A 1 318 ? -14.224 -17.493 -1.750 1.00 97.19 318 LYS A C 1
ATOM 2364 O O . LYS A 1 318 ? -14.266 -17.664 -0.539 1.00 97.19 318 LYS A O 1
ATOM 2369 N N . TYR A 1 319 ? -14.677 -16.378 -2.316 1.00 95.94 319 TYR A N 1
ATOM 2370 C CA . TYR A 1 319 ? -15.272 -15.275 -1.550 1.00 95.94 319 TYR A CA 1
ATOM 2371 C C . TYR A 1 319 ? -16.542 -15.662 -0.767 1.00 95.94 319 TYR A C 1
ATOM 2373 O O . TYR A 1 319 ? -17.007 -14.898 0.071 1.00 95.94 319 TYR A O 1
ATOM 2381 N N . THR A 1 320 ? -17.117 -16.837 -1.039 1.00 96.75 320 THR A N 1
ATOM 2382 C CA . THR A 1 320 ? -18.273 -17.391 -0.318 1.00 96.75 320 THR A CA 1
ATOM 2383 C C . THR A 1 320 ? -17.897 -18.444 0.725 1.00 96.75 320 THR A C 1
ATOM 2385 O O . THR A 1 320 ? -18.796 -18.995 1.366 1.00 96.75 320 THR A O 1
ATOM 2388 N N . ASP A 1 321 ? -16.606 -18.739 0.901 1.00 98.12 321 ASP A N 1
ATOM 2389 C CA . ASP A 1 321 ? -16.154 -19.690 1.912 1.00 98.12 321 ASP A CA 1
ATOM 2390 C C . ASP A 1 321 ? -16.384 -19.134 3.334 1.00 98.12 321 ASP A C 1
ATOM 2392 O O . ASP A 1 321 ? -16.357 -17.911 3.533 1.00 98.12 321 ASP A O 1
ATOM 2396 N N . PRO A 1 322 ? -16.638 -20.004 4.334 1.00 97.94 322 PRO A N 1
ATOM 2397 C CA . PRO A 1 322 ? -16.940 -19.591 5.707 1.00 97.94 322 PRO A CA 1
ATOM 2398 C C . PRO A 1 322 ? -15.922 -18.618 6.306 1.00 97.94 322 PRO A C 1
ATOM 2400 O O . PRO A 1 322 ? -16.305 -17.686 7.000 1.00 97.94 322 PRO A O 1
ATOM 2403 N N . GLU A 1 323 ? -14.645 -18.785 5.985 1.00 97.25 323 GLU A N 1
ATOM 2404 C CA . GLU A 1 323 ? -13.535 -17.950 6.435 1.00 97.25 323 GLU A CA 1
ATOM 2405 C C . GLU A 1 323 ? -13.689 -16.478 6.000 1.00 97.25 323 GLU A C 1
ATOM 2407 O O . GLU A 1 323 ? -13.402 -15.560 6.776 1.00 97.25 323 GLU A O 1
ATOM 2412 N N . VAL A 1 324 ? -14.193 -16.243 4.781 1.00 97.88 324 VAL A N 1
ATOM 2413 C CA . VAL A 1 324 ? -14.503 -14.896 4.272 1.00 97.88 324 VAL A CA 1
ATOM 2414 C C . VAL A 1 324 ? -15.778 -14.364 4.921 1.00 97.88 324 VAL A C 1
ATOM 2416 O O . VAL A 1 324 ? -15.833 -13.201 5.322 1.00 97.88 324 VAL A O 1
ATOM 2419 N N . VAL A 1 325 ? -16.797 -15.215 5.077 1.00 97.69 325 VAL A N 1
ATOM 2420 C CA . VAL A 1 325 ? -18.051 -14.850 5.758 1.00 97.69 325 VAL A CA 1
ATOM 2421 C C . VAL A 1 325 ? -17.795 -14.424 7.209 1.00 97.69 325 VAL A C 1
ATOM 2423 O O . VAL A 1 325 ? -18.395 -13.453 7.671 1.00 97.69 325 VAL A O 1
ATOM 2426 N N . ASP A 1 326 ? -16.887 -15.095 7.913 1.00 96.50 326 ASP A N 1
ATOM 2427 C CA . ASP A 1 326 ? -16.494 -14.757 9.282 1.00 96.50 326 ASP A CA 1
ATOM 2428 C C . ASP A 1 326 ? -15.823 -13.376 9.350 1.00 96.50 326 ASP A C 1
ATOM 2430 O O . ASP A 1 326 ? -16.199 -12.554 10.189 1.00 96.50 326 ASP A O 1
ATOM 2434 N N . ALA A 1 327 ? -14.901 -13.068 8.428 1.00 96.56 327 ALA A N 1
ATOM 2435 C CA . ALA A 1 327 ? -14.271 -11.746 8.346 1.00 96.56 327 ALA A CA 1
ATOM 2436 C C . ALA A 1 327 ? -15.294 -10.636 8.034 1.00 96.56 327 ALA A C 1
ATOM 2438 O O . ALA A 1 327 ? -15.277 -9.573 8.655 1.00 96.56 327 ALA A O 1
ATOM 2439 N N . MET A 1 328 ? -16.245 -10.898 7.133 1.00 97.31 328 MET A N 1
ATOM 2440 C CA . MET A 1 328 ? -17.329 -9.957 6.824 1.00 97.31 328 MET A CA 1
ATOM 2441 C C . MET A 1 328 ? -18.300 -9.770 7.998 1.00 97.31 328 MET A C 1
ATOM 2443 O O . MET A 1 328 ? -18.788 -8.665 8.232 1.00 97.31 328 MET A O 1
ATOM 2447 N N . THR A 1 329 ? -18.561 -10.829 8.768 1.00 97.94 329 THR A N 1
ATOM 2448 C CA . THR A 1 329 ? -19.391 -10.770 9.981 1.00 97.94 329 THR A CA 1
ATOM 2449 C C . THR A 1 329 ? -18.710 -9.938 11.063 1.00 97.94 329 THR A C 1
ATOM 2451 O O . THR A 1 329 ? -19.366 -9.127 11.715 1.00 97.94 329 THR A O 1
ATOM 2454 N N . LEU A 1 330 ? -17.389 -10.080 11.217 1.00 97.81 330 LEU A N 1
ATOM 245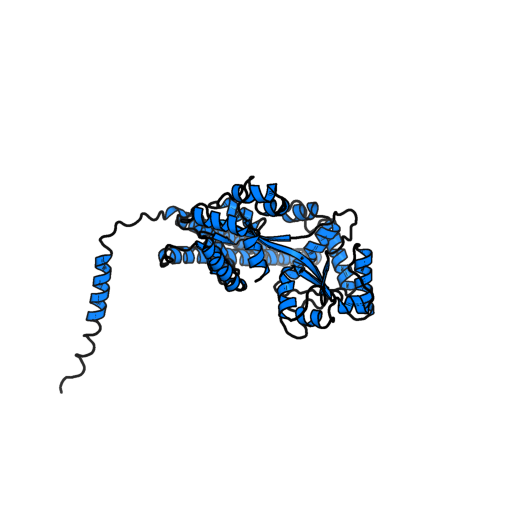5 C CA . LEU A 1 330 ? -16.593 -9.229 12.098 1.00 97.81 330 LEU A CA 1
ATOM 2456 C C . LEU A 1 330 ? -16.656 -7.761 11.663 1.00 97.81 330 LEU A C 1
ATOM 2458 O O . LEU A 1 330 ? -16.875 -6.885 12.497 1.00 97.81 330 LEU A O 1
ATOM 2462 N N . TRP A 1 331 ? -16.525 -7.487 10.362 1.00 97.31 331 TRP A N 1
ATOM 2463 C CA . TRP A 1 331 ? -16.646 -6.123 9.850 1.00 97.31 331 TRP A CA 1
ATOM 2464 C C . TRP A 1 331 ? -18.023 -5.520 10.154 1.00 97.31 331 TRP A C 1
ATOM 2466 O O . TRP A 1 331 ? -18.115 -4.386 10.626 1.00 97.31 331 TRP A O 1
ATOM 2476 N N . MET A 1 332 ? -19.094 -6.291 9.944 1.00 97.75 332 MET A N 1
ATOM 2477 C CA . MET A 1 332 ? -20.459 -5.864 10.253 1.00 97.75 332 MET A CA 1
ATOM 2478 C C . MET A 1 332 ? -20.638 -5.550 11.745 1.00 97.75 332 MET A C 1
ATOM 2480 O O . MET A 1 332 ? -21.203 -4.512 12.077 1.00 97.75 332 MET A O 1
ATOM 2484 N N . ASP A 1 333 ? -20.101 -6.380 12.643 1.00 98.25 333 ASP A N 1
ATOM 2485 C CA . ASP A 1 333 ? -20.128 -6.121 14.090 1.00 98.25 333 ASP A CA 1
ATOM 2486 C C . ASP A 1 333 ? -19.394 -4.818 14.459 1.00 98.25 333 ASP A C 1
ATOM 2488 O O . ASP A 1 333 ? -19.896 -4.019 15.249 1.00 98.25 333 ASP A O 1
ATOM 2492 N N . MET A 1 334 ? -18.238 -4.546 13.846 1.00 98.06 334 MET A N 1
ATOM 2493 C CA . MET A 1 334 ? -17.498 -3.295 14.062 1.00 98.06 334 MET A CA 1
ATOM 2494 C C . MET A 1 334 ? -18.265 -2.062 13.552 1.00 98.06 334 MET A C 1
ATOM 2496 O O . MET A 1 334 ? -18.234 -1.005 14.190 1.00 98.06 334 MET A O 1
ATOM 2500 N N . LEU A 1 335 ? -18.973 -2.186 12.424 1.00 97.06 335 LEU A N 1
ATOM 2501 C CA . LEU A 1 335 ? -19.856 -1.138 11.901 1.00 97.06 335 LEU A CA 1
ATOM 2502 C C . LEU A 1 335 ? -21.038 -0.883 12.846 1.00 97.06 335 LEU A C 1
ATOM 2504 O O . LEU A 1 335 ? -21.299 0.269 13.192 1.00 97.06 335 LEU A O 1
ATOM 2508 N N . ASP A 1 336 ? -21.703 -1.939 13.318 1.00 98.25 336 ASP A N 1
ATOM 2509 C CA . ASP A 1 336 ? -22.846 -1.849 14.236 1.00 98.25 336 ASP A CA 1
ATOM 2510 C C . ASP A 1 336 ? -22.461 -1.239 15.594 1.00 98.25 336 ASP A C 1
ATOM 2512 O O . ASP A 1 336 ? -23.255 -0.526 16.215 1.00 98.25 336 ASP A O 1
ATOM 2516 N N . LYS A 1 337 ? -21.221 -1.467 16.042 1.00 98.44 337 LYS A N 1
ATOM 2517 C CA . LYS A 1 337 ? -20.647 -0.840 17.243 1.00 98.44 337 LYS A CA 1
ATOM 2518 C C . LYS A 1 337 ? -20.233 0.620 17.042 1.00 98.44 337 LYS A C 1
ATOM 2520 O O . LYS A 1 337 ? -19.891 1.287 18.015 1.00 98.44 337 LYS A O 1
ATOM 2525 N N . GLY A 1 338 ? -20.285 1.137 15.814 1.00 98.19 338 GLY A N 1
ATOM 2526 C CA . GLY A 1 338 ? -19.955 2.528 15.508 1.00 98.19 338 GLY A CA 1
ATOM 2527 C C . GLY A 1 338 ? -18.456 2.824 15.525 1.00 98.19 338 GLY A C 1
ATOM 2528 O O . GLY A 1 338 ? -18.059 3.942 15.846 1.00 98.19 338 GLY A O 1
ATOM 2529 N N . TYR A 1 339 ? -17.611 1.840 15.201 1.00 98.56 339 TYR A N 1
ATOM 2530 C CA . TYR A 1 339 ? -16.156 2.025 15.226 1.00 98.56 339 TYR A CA 1
ATOM 2531 C C . TYR A 1 339 ? -15.612 2.882 14.081 1.00 98.56 339 TYR A C 1
ATOM 2533 O O . TYR A 1 339 ? -14.474 3.344 14.154 1.00 98.56 339 TYR A O 1
ATOM 2541 N N . PHE A 1 340 ? -16.405 3.110 13.038 1.00 97.94 340 PHE A N 1
ATOM 2542 C CA . PHE A 1 340 ? -15.977 3.812 11.836 1.00 97.94 340 PHE A CA 1
ATOM 2543 C C . PHE A 1 340 ? -16.665 5.171 11.671 1.00 97.94 340 PHE A C 1
ATOM 2545 O O . PHE A 1 340 ? -17.801 5.370 12.104 1.00 97.94 340 PHE A O 1
ATOM 2552 N N . SER A 1 341 ? -15.978 6.099 11.005 1.00 97.00 341 SER A N 1
ATOM 2553 C CA . SER A 1 341 ? -16.547 7.362 10.530 1.00 97.00 341 SER A CA 1
ATOM 2554 C C . SER A 1 341 ? -17.593 7.160 9.426 1.00 97.00 341 SER A C 1
ATOM 2556 O O . SER A 1 341 ? -17.807 6.056 8.928 1.00 97.00 341 SER A O 1
ATOM 2558 N N . ASP A 1 342 ? -18.215 8.259 8.989 1.00 94.56 342 ASP A N 1
ATOM 2559 C CA . ASP A 1 342 ? -18.982 8.276 7.740 1.00 94.56 342 ASP A CA 1
ATOM 2560 C C . ASP A 1 342 ? -18.054 7.918 6.555 1.00 94.56 342 ASP A C 1
ATOM 2562 O O . ASP A 1 342 ? -16.981 8.517 6.445 1.00 94.56 342 ASP A O 1
ATOM 2566 N N . PRO A 1 343 ? -18.418 6.964 5.676 1.00 93.81 343 PRO A N 1
ATOM 2567 C CA . PRO A 1 343 ? -17.568 6.548 4.559 1.00 93.81 343 PRO A CA 1
ATOM 2568 C C . PRO A 1 343 ? -17.466 7.591 3.435 1.00 93.81 343 PRO A C 1
ATOM 2570 O O . PRO A 1 343 ? -16.651 7.437 2.529 1.00 93.81 343 PRO A O 1
ATOM 2573 N N . GLY A 1 344 ? -18.290 8.638 3.453 1.00 94.25 344 GLY A N 1
ATOM 2574 C CA . GLY A 1 344 ? -18.281 9.728 2.483 1.00 94.25 344 GLY A CA 1
ATOM 2575 C C . GLY A 1 344 ? -17.247 10.824 2.757 1.00 94.25 344 GLY A C 1
ATOM 2576 O O . GLY A 1 344 ? -17.160 11.759 1.961 1.00 94.25 344 GLY A O 1
ATOM 2577 N N . ILE A 1 345 ? -16.478 10.748 3.853 1.00 94.62 345 ILE A N 1
ATOM 2578 C CA . ILE A 1 345 ? -15.332 11.650 4.072 1.00 94.62 345 ILE A CA 1
ATOM 2579 C C . ILE A 1 345 ? -14.270 11.417 2.993 1.00 94.62 345 ILE A C 1
ATOM 2581 O O . ILE A 1 345 ? -14.140 10.298 2.505 1.00 94.62 345 ILE A O 1
ATOM 2585 N N . THR A 1 346 ? -13.494 12.435 2.621 1.00 91.12 346 THR A N 1
ATOM 2586 C CA . THR A 1 346 ? -12.482 12.312 1.552 1.00 91.12 346 THR A CA 1
ATOM 2587 C C . THR A 1 346 ? -11.058 12.443 2.090 1.00 91.12 346 THR A C 1
ATOM 2589 O O . THR A 1 346 ? -10.855 12.762 3.267 1.00 91.12 346 THR A O 1
ATOM 2592 N N . PHE A 1 347 ? -10.061 12.241 1.223 1.00 84.75 347 PHE A N 1
ATOM 2593 C CA . PHE A 1 347 ? -8.659 12.598 1.502 1.00 84.75 347 PHE A CA 1
ATOM 2594 C C . PHE A 1 347 ? -8.375 14.105 1.375 1.00 84.75 347 PHE A C 1
ATOM 2596 O O . PHE A 1 347 ? -7.224 14.538 1.422 1.00 84.75 347 PHE A O 1
ATOM 2603 N N . GLY A 1 348 ? -9.415 14.918 1.176 1.00 83.00 348 GLY A N 1
ATOM 2604 C CA . GLY A 1 348 ? -9.308 16.360 1.061 1.00 83.00 348 GLY A CA 1
ATOM 2605 C C . GLY A 1 348 ? -8.891 17.063 2.356 1.00 83.00 348 GLY A C 1
ATOM 2606 O O . GLY A 1 348 ? -8.520 16.474 3.372 1.00 83.00 348 GLY A O 1
ATOM 2607 N N . THR A 1 349 ? -8.947 18.390 2.302 1.00 86.00 349 THR A N 1
ATOM 2608 C CA . THR A 1 349 ? -8.540 19.279 3.399 1.00 86.00 349 THR A CA 1
ATOM 2609 C C . THR A 1 349 ? -9.713 20.064 3.988 1.00 86.00 349 THR A C 1
ATOM 2611 O O . THR A 1 349 ? -9.513 20.992 4.777 1.00 86.00 349 THR A O 1
ATOM 2614 N N . ALA A 1 350 ? -10.953 19.727 3.618 1.00 87.81 350 ALA A N 1
ATOM 2615 C CA . ALA A 1 350 ? -12.133 20.324 4.220 1.00 87.81 350 ALA A CA 1
ATOM 2616 C C . ALA A 1 350 ? -12.298 19.845 5.668 1.00 87.81 350 ALA A C 1
ATOM 2618 O O . ALA A 1 350 ? -11.851 18.773 6.052 1.00 87.81 350 ALA A O 1
ATOM 2619 N N . ALA A 1 351 ? -12.986 20.634 6.494 1.00 86.25 351 ALA A N 1
ATOM 2620 C CA . ALA A 1 351 ? -13.081 20.377 7.935 1.00 86.25 351 ALA A CA 1
ATOM 2621 C C . ALA A 1 351 ? -13.649 18.992 8.318 1.00 86.25 351 ALA A C 1
ATOM 2623 O O . ALA A 1 351 ? -13.380 18.523 9.418 1.00 86.25 351 ALA A O 1
ATOM 2624 N N . ASN A 1 352 ? -14.422 18.363 7.428 1.00 91.31 352 ASN A N 1
ATOM 2625 C CA . ASN A 1 352 ? -15.011 17.037 7.628 1.00 91.31 352 ASN A CA 1
ATOM 2626 C C . ASN A 1 352 ? -14.281 15.932 6.841 1.00 91.31 352 ASN A C 1
ATOM 2628 O O . ASN A 1 352 ? -14.822 14.840 6.705 1.00 91.31 352 ASN A O 1
ATOM 2632 N N . ASP A 1 353 ? -13.099 16.215 6.297 1.00 93.19 353 ASP A N 1
ATOM 2633 C CA . ASP A 1 353 ? -12.255 15.223 5.635 1.00 93.19 353 ASP A CA 1
ATOM 2634 C C . ASP A 1 353 ? -11.344 14.512 6.639 1.00 93.19 353 ASP A C 1
ATOM 2636 O O . ASP A 1 353 ? -11.143 14.964 7.771 1.00 93.19 353 ASP A O 1
ATOM 2640 N N . MET A 1 354 ? -10.781 13.383 6.211 1.00 94.31 354 MET A N 1
ATOM 2641 C CA . MET A 1 354 ? -10.012 12.479 7.062 1.00 94.31 354 MET A CA 1
ATOM 2642 C C . MET A 1 354 ? -8.872 13.185 7.812 1.00 94.31 354 MET A C 1
ATOM 2644 O O . MET A 1 354 ? -8.736 13.018 9.026 1.00 94.31 354 MET A O 1
ATOM 2648 N N . LEU A 1 355 ? -8.074 13.998 7.110 1.00 94.81 355 LEU A N 1
ATOM 2649 C CA . LEU A 1 355 ? -6.920 14.686 7.690 1.00 94.81 355 LEU A CA 1
ATOM 2650 C C . LEU A 1 355 ? -7.334 15.683 8.796 1.00 94.81 355 LEU A C 1
ATOM 2652 O O . LEU A 1 355 ? -6.874 15.515 9.928 1.00 94.81 355 LEU A O 1
ATOM 2656 N N . PRO A 1 356 ? -8.227 16.669 8.562 1.00 96.88 356 PRO A N 1
ATOM 2657 C CA . PRO A 1 356 ? -8.643 17.586 9.627 1.00 96.88 356 PRO A CA 1
ATOM 2658 C C . PRO A 1 356 ? -9.388 16.912 10.786 1.00 96.88 356 PRO A C 1
ATOM 2660 O O . PRO A 1 356 ? -9.223 17.319 11.942 1.00 96.88 356 PRO A O 1
ATOM 2663 N N . LEU A 1 357 ? -10.178 15.865 10.519 1.00 98.12 357 LEU A N 1
ATOM 2664 C CA . LEU A 1 357 ? -10.842 15.093 11.575 1.00 98.12 357 LEU A CA 1
ATOM 2665 C C . LEU A 1 357 ? -9.829 14.406 12.499 1.00 98.12 357 LEU A C 1
ATOM 2667 O O . LEU A 1 357 ? -10.005 14.417 13.718 1.00 98.12 357 LEU A O 1
ATOM 2671 N N . PHE A 1 358 ? -8.742 13.870 11.945 1.00 98.44 358 PHE A N 1
ATOM 2672 C CA . PHE A 1 358 ? -7.660 13.295 12.738 1.00 98.44 358 PHE A CA 1
ATOM 2673 C C . PHE A 1 358 ? -6.861 14.357 13.503 1.00 98.44 358 PHE A C 1
ATOM 2675 O O . PHE A 1 358 ? -6.604 14.189 14.695 1.00 98.44 358 PHE A O 1
ATOM 2682 N N . GLN A 1 359 ? -6.528 15.487 12.864 1.00 97.31 359 GLN A N 1
ATOM 2683 C CA . GLN A 1 359 ? -5.815 16.601 13.508 1.00 97.31 359 GLN A CA 1
ATOM 2684 C C . GLN A 1 359 ? -6.568 17.162 14.717 1.00 97.31 359 GLN A C 1
ATOM 2686 O O . GLN A 1 359 ? -5.967 17.505 15.733 1.00 97.31 359 GLN A O 1
ATOM 2691 N N . THR A 1 360 ? -7.894 17.262 14.610 1.00 97.31 360 THR A N 1
ATOM 2692 C CA . THR A 1 360 ? -8.756 17.769 15.686 1.00 97.31 360 THR A CA 1
ATOM 2693 C C . THR A 1 360 ? -9.065 16.725 16.759 1.00 97.31 360 THR A C 1
ATOM 2695 O O . THR A 1 360 ? -9.648 17.078 17.783 1.00 97.31 360 THR A O 1
ATOM 2698 N N . GLY A 1 361 ? -8.683 15.461 16.546 1.00 98.00 361 GLY A N 1
ATOM 2699 C CA . GLY A 1 361 ? -9.011 14.345 17.431 1.00 98.00 361 GLY A CA 1
ATOM 2700 C C . GLY A 1 361 ? -10.474 13.896 17.355 1.00 98.00 361 GLY A C 1
ATOM 2701 O O . GLY A 1 361 ? -10.907 13.106 18.187 1.00 98.00 361 GLY A O 1
ATOM 2702 N N . ALA A 1 362 ? -11.243 14.377 16.370 1.00 98.06 362 ALA A N 1
ATOM 2703 C CA . ALA A 1 362 ? -12.610 13.914 16.122 1.00 98.06 362 ALA A CA 1
ATOM 2704 C C . ALA A 1 362 ? -12.639 12.453 15.639 1.00 98.06 362 ALA A C 1
ATOM 2706 O O . ALA A 1 362 ? -13.583 11.718 15.940 1.00 98.06 362 ALA A O 1
ATOM 2707 N N . VAL A 1 363 ? -11.583 12.043 14.926 1.00 98.50 363 VAL A N 1
ATOM 2708 C CA . VAL A 1 363 ? -11.253 10.648 14.626 1.00 98.50 363 VAL A CA 1
ATOM 2709 C C . VAL A 1 363 ? -9.940 10.290 15.322 1.00 98.50 363 VAL A C 1
ATOM 2711 O O . VAL A 1 363 ? -8.954 11.017 15.202 1.00 98.50 363 VAL A O 1
ATOM 2714 N N . ALA A 1 364 ? -9.921 9.174 16.050 1.00 98.75 364 ALA A N 1
ATOM 2715 C CA . ALA A 1 364 ? -8.772 8.781 16.860 1.00 98.75 364 ALA A CA 1
ATOM 2716 C C . ALA A 1 364 ? -7.695 8.025 16.074 1.00 98.75 364 ALA A C 1
ATOM 2718 O O . ALA A 1 364 ? -6.518 8.133 16.423 1.00 98.75 364 ALA A O 1
ATOM 2719 N N . MET A 1 365 ? -8.079 7.248 15.056 1.00 98.75 365 MET A N 1
ATOM 2720 C CA . MET A 1 365 ? -7.179 6.365 14.313 1.00 98.75 365 MET A CA 1
ATOM 2721 C C . MET A 1 365 ? -7.426 6.388 12.798 1.00 98.75 365 MET A C 1
ATOM 2723 O O . MET A 1 365 ? -8.561 6.534 12.347 1.00 98.75 365 MET A O 1
ATOM 2727 N N . LEU A 1 366 ? -6.363 6.204 12.009 1.00 97.50 366 LEU A N 1
ATOM 2728 C CA . LEU A 1 366 ? -6.399 6.124 10.544 1.00 97.50 366 LEU A CA 1
ATOM 2729 C C . LEU A 1 366 ? -5.815 4.781 10.073 1.00 97.50 366 LEU A C 1
ATOM 2731 O O . LEU A 1 366 ? -4.597 4.614 10.166 1.00 97.50 366 LEU A O 1
ATOM 2735 N N . PRO A 1 367 ? -6.639 3.837 9.581 1.00 94.94 367 PRO A N 1
ATOM 2736 C CA . PRO A 1 367 ? -6.163 2.622 8.925 1.00 94.94 367 PRO A CA 1
ATOM 2737 C C . PRO A 1 367 ? -5.736 2.957 7.490 1.00 94.94 367 PRO A C 1
ATOM 2739 O O . PRO A 1 367 ? -6.570 3.083 6.595 1.00 94.94 367 PRO A O 1
ATOM 2742 N N . ILE A 1 368 ? -4.441 3.186 7.284 1.00 92.69 368 ILE A N 1
ATOM 2743 C CA . ILE A 1 368 ? -3.895 3.648 6.004 1.00 92.69 368 ILE A CA 1
ATOM 2744 C C . ILE A 1 368 ? -2.425 3.250 5.860 1.00 92.69 368 ILE A C 1
ATOM 2746 O O . ILE A 1 368 ? -1.772 2.879 6.835 1.00 92.69 368 ILE A O 1
ATOM 2750 N N . GLY A 1 369 ? -1.905 3.303 4.636 1.00 90.94 369 GLY A N 1
ATOM 2751 C CA . GLY A 1 369 ? -0.499 3.044 4.379 1.00 90.94 369 GLY A CA 1
ATOM 2752 C C . GLY A 1 369 ? 0.393 4.090 5.041 1.00 90.94 369 GLY A C 1
ATOM 2753 O O . GLY A 1 369 ? 0.016 5.253 5.221 1.00 90.94 369 GLY A O 1
ATOM 2754 N N . ASP A 1 370 ? 1.597 3.670 5.400 1.00 91.62 370 ASP A N 1
ATOM 2755 C CA . ASP A 1 370 ? 2.574 4.489 6.110 1.00 91.62 370 ASP A CA 1
ATOM 2756 C C . ASP A 1 370 ? 3.067 5.723 5.323 1.00 91.62 370 ASP A C 1
ATOM 2758 O O . ASP A 1 370 ? 3.541 6.714 5.892 1.00 91.62 370 ASP A O 1
ATOM 2762 N N . TRP A 1 371 ? 2.858 5.729 4.010 1.00 86.00 371 TRP A N 1
ATOM 2763 C CA . TRP A 1 371 ? 3.027 6.902 3.153 1.00 86.00 371 TRP A CA 1
ATOM 2764 C C . TRP A 1 371 ? 2.164 8.103 3.576 1.00 86.00 371 TRP A C 1
ATOM 2766 O O . TRP A 1 371 ? 2.538 9.246 3.316 1.00 86.00 371 TRP A O 1
ATOM 2776 N N . TYR A 1 372 ? 1.042 7.897 4.277 1.00 89.75 372 TYR A N 1
ATOM 2777 C CA . TYR A 1 372 ? 0.181 9.002 4.718 1.00 89.75 372 TYR A CA 1
ATOM 2778 C C . TYR A 1 372 ? 0.818 9.871 5.812 1.00 89.75 372 TYR A C 1
ATOM 2780 O O . TYR A 1 372 ? 0.368 10.993 6.061 1.00 89.75 372 TYR A O 1
ATOM 2788 N N . SER A 1 373 ? 1.899 9.399 6.445 1.00 91.00 373 SER A N 1
ATOM 2789 C CA . SER A 1 373 ? 2.678 10.216 7.381 1.00 91.00 373 SER A CA 1
ATOM 2790 C C . SER A 1 373 ? 3.175 11.522 6.761 1.00 91.00 373 SER A C 1
ATOM 2792 O O . SER A 1 373 ? 3.170 12.535 7.458 1.00 91.00 373 SER A O 1
ATOM 2794 N N . ALA A 1 374 ? 3.519 11.536 5.468 1.00 84.94 374 ALA A N 1
ATOM 2795 C CA . ALA A 1 374 ? 3.922 12.753 4.765 1.00 84.94 374 ALA A CA 1
ATOM 2796 C C . ALA A 1 374 ? 2.811 13.814 4.807 1.00 84.94 374 ALA A C 1
ATOM 2798 O O . ALA A 1 374 ? 3.048 14.947 5.213 1.00 84.94 374 ALA A O 1
ATOM 2799 N N . SER A 1 375 ? 1.562 13.424 4.523 1.00 85.94 375 SER A N 1
ATOM 2800 C CA . SER A 1 375 ? 0.409 14.332 4.595 1.00 85.94 375 SER A CA 1
ATOM 2801 C C . SER A 1 375 ? 0.142 14.845 6.014 1.00 85.94 375 SER A C 1
ATOM 2803 O O . SER A 1 375 ? -0.229 16.006 6.188 1.00 85.94 375 SER A O 1
ATOM 2805 N N . LEU A 1 376 ? 0.350 14.013 7.043 1.00 93.25 376 LEU A N 1
ATOM 2806 C CA . LEU A 1 376 ? 0.240 14.441 8.444 1.00 93.25 376 LEU A CA 1
ATOM 2807 C C . LEU A 1 376 ? 1.321 15.475 8.805 1.00 93.25 376 LEU A C 1
ATOM 2809 O O . LEU A 1 376 ? 1.022 16.481 9.456 1.00 93.25 376 LEU A O 1
ATOM 2813 N N . VAL A 1 377 ? 2.560 15.244 8.364 1.00 92.19 377 VAL A N 1
ATOM 2814 C CA . VAL A 1 377 ? 3.708 16.134 8.597 1.00 92.19 377 VAL A CA 1
ATOM 2815 C C . VAL A 1 377 ? 3.557 17.457 7.848 1.00 92.19 377 VAL A C 1
ATOM 2817 O O . VAL A 1 377 ? 3.741 18.515 8.452 1.00 92.19 377 VAL A O 1
ATOM 2820 N N . ASP A 1 378 ? 3.133 17.427 6.586 1.00 86.94 378 ASP A N 1
ATOM 2821 C CA . ASP A 1 378 ? 2.840 18.623 5.784 1.00 86.94 378 ASP A CA 1
ATOM 2822 C C . ASP A 1 378 ? 1.734 19.477 6.406 1.00 86.94 378 ASP A C 1
ATOM 2824 O O . ASP A 1 378 ? 1.761 20.711 6.354 1.00 86.94 378 ASP A O 1
ATOM 2828 N N . ALA A 1 379 ? 0.771 18.826 7.060 1.00 89.62 379 ALA A N 1
ATOM 2829 C CA . ALA A 1 379 ? -0.282 19.492 7.811 1.00 89.62 379 ALA A CA 1
ATOM 2830 C C . ALA A 1 379 ? 0.190 20.043 9.174 1.00 89.62 379 ALA A C 1
ATOM 2832 O O . ALA A 1 379 ? -0.603 20.640 9.908 1.00 89.62 379 ALA A O 1
ATOM 2833 N N . GLY A 1 380 ? 1.473 19.876 9.510 1.00 94.50 380 GLY A N 1
ATOM 2834 C CA . GLY A 1 380 ? 2.126 20.419 10.698 1.00 94.50 380 GLY A CA 1
ATOM 2835 C C . GLY A 1 380 ? 2.103 19.511 11.926 1.00 94.50 380 GLY A C 1
ATOM 2836 O O . GLY A 1 380 ? 2.437 19.991 13.008 1.00 94.50 380 GLY A O 1
ATOM 2837 N N . MET A 1 381 ? 1.707 18.239 11.794 1.00 96.88 381 MET A N 1
ATOM 2838 C CA . MET A 1 381 ? 1.788 17.273 12.894 1.00 96.88 381 MET A CA 1
ATOM 2839 C C . MET A 1 381 ? 3.202 16.699 13.021 1.00 96.88 381 MET A C 1
ATOM 2841 O O . MET A 1 381 ? 3.885 16.451 12.031 1.00 96.88 381 MET A O 1
ATOM 2845 N N . VAL A 1 382 ? 3.638 16.422 14.246 1.00 97.19 382 VAL A N 1
ATOM 2846 C CA . VAL A 1 382 ? 4.969 15.886 14.538 1.00 97.19 382 VAL A CA 1
ATOM 2847 C C . VAL A 1 382 ? 4.879 14.398 14.879 1.00 97.19 382 VAL A C 1
ATOM 2849 O O . VAL A 1 382 ? 4.277 14.000 15.881 1.00 97.19 382 VAL A O 1
ATOM 2852 N N . ALA A 1 383 ? 5.513 13.556 14.058 1.00 95.00 383 ALA A N 1
ATOM 2853 C CA . ALA A 1 383 ? 5.596 12.117 14.298 1.00 95.00 383 ALA A CA 1
ATOM 2854 C C . ALA A 1 383 ? 6.249 11.822 15.659 1.00 95.00 383 ALA A C 1
ATOM 2856 O O . ALA A 1 383 ? 7.291 12.374 16.008 1.00 95.00 383 ALA A O 1
ATOM 2857 N N . GLY A 1 384 ? 5.632 10.944 16.449 1.00 95.94 384 GLY A N 1
ATOM 2858 C CA . GLY A 1 384 ? 6.092 10.606 17.794 1.00 95.94 384 GLY A CA 1
ATOM 2859 C C . GLY A 1 384 ? 5.658 11.589 18.887 1.00 95.94 384 GLY A C 1
ATOM 2860 O O . GLY A 1 384 ? 5.702 11.204 20.059 1.00 95.94 384 GLY A O 1
ATOM 2861 N N . GLU A 1 385 ? 5.164 12.781 18.547 1.00 97.75 385 GLU A N 1
ATOM 2862 C CA . GLU A 1 385 ? 4.590 13.743 19.499 1.00 97.75 385 GLU A CA 1
ATOM 2863 C C . GLU A 1 385 ? 3.064 13.805 19.363 1.00 97.75 385 GLU A C 1
ATOM 2865 O O . GLU A 1 385 ? 2.363 13.467 20.318 1.00 97.75 385 GLU A O 1
ATOM 2870 N N . ASP A 1 386 ? 2.563 14.119 18.166 1.00 98.38 386 ASP A N 1
ATOM 2871 C CA . ASP A 1 386 ? 1.131 14.281 17.882 1.00 98.38 386 ASP A CA 1
ATOM 2872 C C . ASP A 1 386 ? 0.465 12.976 17.430 1.00 98.38 386 ASP A C 1
ATOM 2874 O O . ASP A 1 386 ? -0.697 12.715 17.749 1.00 98.38 386 ASP A O 1
ATOM 2878 N N . PHE A 1 387 ? 1.203 12.122 16.718 1.00 98.69 387 PHE A N 1
ATOM 2879 C CA . PHE A 1 387 ? 0.713 10.828 16.247 1.00 98.69 387 PHE A CA 1
ATOM 2880 C C . PHE A 1 387 ? 1.764 9.723 16.388 1.00 98.69 387 PHE A C 1
ATOM 2882 O O . PHE A 1 387 ? 2.968 9.975 16.464 1.00 98.69 387 PHE A O 1
ATOM 2889 N N . GLY A 1 388 ? 1.301 8.479 16.460 1.00 98.38 388 GLY A N 1
ATOM 2890 C CA . GLY A 1 388 ? 2.126 7.276 16.347 1.00 98.38 388 GLY A CA 1
ATOM 2891 C C . GLY A 1 388 ? 1.439 6.253 15.450 1.00 98.38 388 GLY A C 1
ATOM 2892 O O . GLY A 1 388 ? 0.353 6.526 14.949 1.00 98.38 388 GLY A O 1
ATOM 2893 N N . ALA A 1 389 ? 2.049 5.085 15.261 1.00 97.88 389 ALA A N 1
ATOM 2894 C CA . ALA A 1 389 ? 1.475 3.998 14.472 1.00 97.88 389 ALA A CA 1
ATOM 2895 C C . ALA A 1 389 ? 1.582 2.659 15.209 1.00 97.88 389 ALA A C 1
ATOM 2897 O O . ALA A 1 389 ? 2.513 2.451 15.992 1.00 97.88 389 ALA A O 1
ATOM 2898 N N . PHE A 1 390 ? 0.642 1.754 14.949 1.00 97.06 390 PHE A N 1
ATOM 2899 C CA . PHE A 1 390 ? 0.709 0.349 15.349 1.00 97.06 390 PHE A CA 1
ATOM 2900 C C . PHE A 1 390 ? 0.079 -0.545 14.274 1.00 97.06 390 PHE A C 1
ATOM 2902 O O . PHE A 1 390 ? -0.613 -0.063 13.380 1.00 97.06 390 PHE A O 1
ATOM 2909 N N . VAL A 1 391 ? 0.329 -1.851 14.351 1.00 95.25 391 VAL A N 1
ATOM 2910 C CA . VAL A 1 391 ? -0.268 -2.848 13.448 1.00 95.25 391 VAL A CA 1
ATOM 2911 C C . VAL A 1 391 ? -1.540 -3.391 14.086 1.00 95.25 391 VAL A C 1
ATOM 2913 O O . VAL A 1 391 ? -1.526 -3.703 15.278 1.00 95.25 391 VAL A O 1
ATOM 2916 N N . MET A 1 392 ? -2.623 -3.524 13.313 1.00 94.81 392 MET A N 1
ATOM 2917 C CA . MET A 1 392 ? -3.870 -4.105 13.814 1.00 94.81 392 MET A CA 1
ATOM 2918 C C . MET A 1 392 ? -3.596 -5.489 14.431 1.00 94.81 392 MET A C 1
ATOM 2920 O O . MET A 1 392 ? -2.993 -6.339 13.768 1.00 94.81 392 MET A O 1
ATOM 2924 N N . PRO A 1 393 ? -3.994 -5.739 15.691 1.00 95.62 393 PRO A N 1
ATOM 2925 C CA . PRO A 1 393 ? -3.823 -7.056 16.285 1.00 95.62 393 PRO A CA 1
ATOM 2926 C C . PRO A 1 393 ? -4.763 -8.074 15.628 1.00 95.62 393 PRO A C 1
ATOM 2928 O O . PRO A 1 393 ? -5.793 -7.716 15.064 1.00 95.62 393 PRO A O 1
ATOM 2931 N N . ASN A 1 394 ? -4.423 -9.358 15.721 1.00 96.06 394 ASN A N 1
ATOM 2932 C CA . ASN A 1 394 ? -5.226 -10.418 15.117 1.00 96.06 394 ASN A CA 1
ATOM 2933 C C . ASN A 1 394 ? -6.419 -10.784 16.028 1.00 96.06 394 ASN A C 1
ATOM 2935 O O . ASN A 1 394 ? -6.181 -11.114 17.195 1.00 96.06 394 ASN A O 1
ATOM 2939 N N . PRO A 1 395 ? -7.677 -10.785 15.535 1.00 95.50 395 PRO A N 1
ATOM 2940 C CA . PRO A 1 395 ? -8.823 -11.354 16.249 1.00 95.50 395 PRO A CA 1
ATOM 2941 C C . PRO A 1 395 ? -8.654 -12.853 16.495 1.00 95.50 395 PRO A C 1
ATOM 2943 O O . PRO A 1 395 ? -9.075 -13.359 17.533 1.00 95.50 395 PRO A O 1
ATOM 2946 N N . ASN A 1 396 ? -8.002 -13.557 15.568 1.00 92.94 396 ASN A N 1
ATOM 2947 C CA . ASN A 1 396 ? -7.617 -14.945 15.745 1.00 92.94 396 ASN A CA 1
ATOM 2948 C C . ASN A 1 396 ? -6.175 -15.026 16.289 1.00 92.94 396 ASN A C 1
ATOM 2950 O O . ASN A 1 396 ? -5.232 -14.750 15.545 1.00 92.94 396 ASN A O 1
ATOM 2954 N N . PRO A 1 397 ? -5.960 -15.424 17.557 1.00 90.44 397 PRO A N 1
ATOM 2955 C CA . PRO A 1 397 ? -4.623 -15.475 18.150 1.00 90.44 397 PRO A CA 1
ATOM 2956 C C . PRO A 1 397 ? -3.735 -16.589 17.573 1.00 90.44 397 PRO A C 1
ATOM 2958 O O . PRO A 1 397 ? -2.527 -16.571 17.810 1.00 90.44 397 PRO A O 1
ATOM 2961 N N . ASP A 1 398 ? -4.310 -17.549 16.839 1.00 92.12 398 ASP A N 1
ATOM 2962 C CA . ASP A 1 398 ? -3.552 -18.605 16.160 1.00 92.12 398 ASP A CA 1
ATOM 2963 C C . ASP A 1 398 ? -2.926 -18.108 14.843 1.00 92.12 398 ASP A C 1
ATOM 2965 O O . ASP A 1 398 ? -2.000 -18.735 14.324 1.00 92.12 398 ASP A O 1
ATOM 2969 N N . VAL A 1 399 ? -3.386 -16.964 14.317 1.00 93.19 399 VAL A N 1
ATOM 2970 C CA . VAL A 1 399 ? -2.779 -16.319 13.149 1.00 93.19 399 VAL A CA 1
ATOM 2971 C C . VAL A 1 399 ? -1.476 -15.635 13.573 1.00 93.19 399 VAL A C 1
ATOM 2973 O O . VAL A 1 399 ? -1.477 -14.850 14.530 1.00 93.19 399 VAL A O 1
ATOM 2976 N N . PRO A 1 400 ? -0.351 -15.875 12.875 1.00 90.06 400 PRO A N 1
ATOM 2977 C CA . PRO A 1 400 ? 0.907 -15.216 13.191 1.00 90.06 400 PRO A CA 1
ATOM 2978 C C . PRO A 1 400 ? 0.815 -13.696 12.974 1.00 90.06 400 PRO A C 1
ATOM 2980 O O . PRO A 1 400 ? 0.115 -13.241 12.061 1.00 90.06 400 PRO A O 1
ATOM 2983 N N . PRO A 1 401 ? 1.551 -12.885 13.759 1.00 88.56 401 PRO A N 1
ATOM 2984 C CA . PRO A 1 401 ? 1.703 -11.466 13.468 1.00 88.56 401 PRO A CA 1
ATOM 2985 C C . PRO A 1 401 ? 2.180 -11.280 12.028 1.00 88.56 401 PRO A C 1
ATOM 2987 O O . PRO A 1 401 ? 3.229 -11.792 11.643 1.00 88.56 401 PRO A O 1
ATOM 2990 N N . SER A 1 402 ? 1.374 -10.577 11.245 1.00 89.25 402 SER A N 1
ATOM 2991 C CA . SER A 1 402 ? 1.588 -10.354 9.816 1.00 89.25 402 SER A CA 1
ATOM 2992 C C . SER A 1 402 ? 1.408 -8.867 9.523 1.00 89.25 402 SER A C 1
ATOM 2994 O O . SER A 1 402 ? 0.913 -8.125 10.369 1.00 89.25 402 SER A O 1
ATOM 2996 N N . ILE A 1 403 ? 1.820 -8.390 8.361 1.00 89.81 403 ILE A N 1
ATOM 2997 C CA . ILE A 1 403 ? 1.520 -7.030 7.912 1.00 89.81 403 ILE A CA 1
ATOM 2998 C C . ILE A 1 403 ? 1.442 -7.059 6.396 1.00 89.81 403 ILE A C 1
ATOM 3000 O O . ILE A 1 403 ? 2.301 -7.674 5.762 1.00 89.81 403 ILE A O 1
ATOM 3004 N N . PHE A 1 404 ? 0.415 -6.433 5.828 1.00 87.62 404 PHE A N 1
ATOM 3005 C CA . PHE A 1 404 ? 0.415 -6.206 4.396 1.00 87.62 404 PHE A CA 1
ATOM 3006 C C . PHE A 1 404 ? 1.454 -5.157 4.057 1.00 87.62 404 PHE A C 1
ATOM 3008 O O . PHE A 1 404 ? 1.534 -4.104 4.698 1.00 87.62 404 PHE A O 1
ATOM 3015 N N . PHE A 1 405 ? 2.229 -5.456 3.026 1.00 86.75 405 PHE A N 1
ATOM 3016 C CA . PHE A 1 405 ? 3.022 -4.456 2.354 1.00 86.75 405 PHE A CA 1
ATOM 3017 C C . PHE A 1 405 ? 2.518 -4.304 0.926 1.00 86.75 405 PHE A C 1
ATOM 3019 O O . PHE A 1 405 ? 2.144 -5.273 0.270 1.00 86.75 405 PHE A O 1
ATOM 3026 N N . GLU A 1 406 ? 2.529 -3.072 0.452 1.00 84.44 406 GLU A N 1
ATOM 3027 C CA . GLU A 1 406 ? 2.351 -2.737 -0.946 1.00 84.44 406 GLU A CA 1
ATOM 3028 C C . GLU A 1 406 ? 3.723 -2.397 -1.518 1.00 84.44 406 GLU A C 1
ATOM 3030 O O . GLU A 1 406 ? 4.505 -1.669 -0.904 1.00 84.44 406 GLU A O 1
ATOM 3035 N N . THR A 1 407 ? 4.036 -2.914 -2.702 1.00 87.56 407 THR A N 1
ATOM 3036 C CA . THR A 1 407 ? 5.269 -2.537 -3.385 1.00 87.56 407 THR A CA 1
ATOM 3037 C C . THR A 1 407 ? 5.030 -2.322 -4.869 1.00 87.56 407 THR A C 1
ATOM 3039 O O . THR A 1 407 ? 4.456 -3.175 -5.553 1.00 87.56 407 THR A O 1
ATOM 3042 N N . SER A 1 408 ? 5.455 -1.161 -5.371 1.00 88.56 408 SER A N 1
ATOM 3043 C CA . SER A 1 408 ? 5.505 -0.911 -6.808 1.00 88.56 408 SER A CA 1
ATOM 3044 C C . S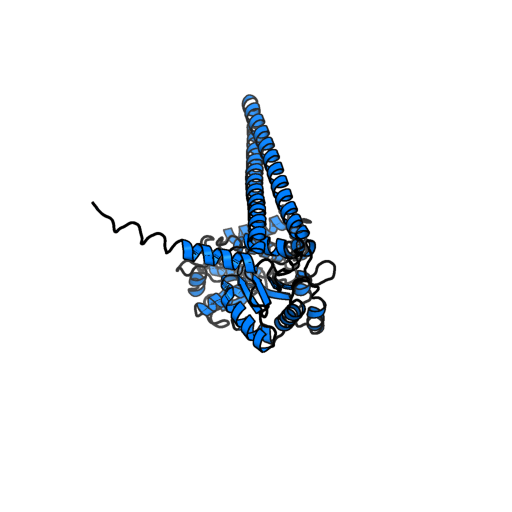ER A 1 408 ? 6.834 -1.439 -7.350 1.00 88.56 408 SER A C 1
ATOM 3046 O O . SER A 1 408 ? 7.882 -1.077 -6.816 1.00 88.56 408 SER A O 1
ATOM 3048 N N . PRO A 1 409 ? 6.847 -2.267 -8.401 1.00 93.69 409 PRO A N 1
ATOM 3049 C CA . PRO A 1 409 ? 8.078 -2.636 -9.089 1.00 93.69 409 PRO A CA 1
ATOM 3050 C C . PRO A 1 409 ? 8.668 -1.453 -9.871 1.00 93.69 409 PRO A C 1
ATOM 3052 O O . PRO A 1 409 ? 7.939 -0.712 -10.531 1.00 93.69 409 PRO A O 1
ATOM 3055 N N . LEU A 1 410 ? 9.993 -1.323 -9.829 1.00 95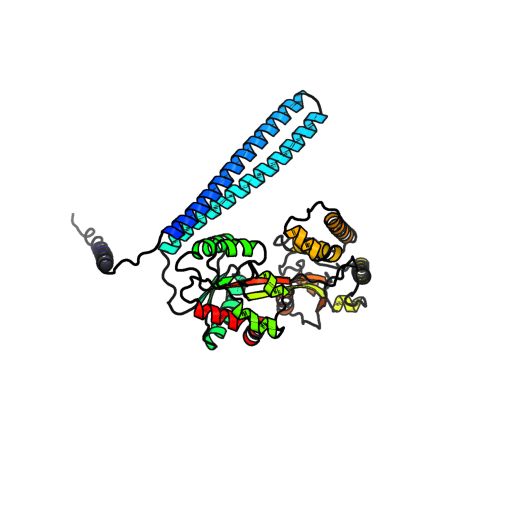.44 410 LEU A N 1
ATOM 3056 C CA . LEU A 1 410 ? 10.823 -0.592 -10.783 1.00 95.44 410 LEU A CA 1
ATOM 3057 C C . LEU A 1 410 ? 11.510 -1.624 -11.688 1.00 95.44 410 LEU A C 1
ATOM 3059 O O . LEU A 1 410 ? 12.301 -2.443 -11.211 1.00 95.44 410 LEU A O 1
ATOM 3063 N N . ILE A 1 411 ? 11.173 -1.608 -12.975 1.00 96.62 411 ILE A N 1
ATOM 3064 C CA . ILE A 1 411 ? 11.549 -2.632 -13.955 1.00 96.62 411 ILE A CA 1
ATOM 3065 C C . ILE A 1 411 ? 12.546 -2.047 -14.954 1.00 96.62 411 ILE A C 1
ATOM 3067 O O . ILE A 1 411 ? 12.431 -0.885 -15.343 1.00 96.62 411 ILE A O 1
ATOM 3071 N N . VAL A 1 412 ? 13.507 -2.871 -15.377 1.00 96.94 412 VAL A N 1
ATOM 3072 C CA . VAL A 1 412 ? 14.449 -2.577 -16.464 1.00 96.94 412 VAL A CA 1
ATOM 3073 C C . VAL A 1 412 ? 14.051 -3.383 -17.698 1.00 96.94 412 VAL A C 1
ATOM 3075 O O . VAL A 1 412 ? 13.858 -4.600 -17.614 1.00 96.94 412 VAL A O 1
ATOM 3078 N N . SER A 1 413 ? 13.962 -2.729 -18.854 1.00 96.06 413 SER A N 1
ATOM 3079 C CA . SER A 1 413 ? 13.669 -3.419 -20.114 1.00 96.06 413 SER A CA 1
ATOM 3080 C C . SER A 1 413 ? 14.901 -4.142 -20.664 1.00 96.06 413 SER A C 1
ATOM 3082 O O . SER A 1 413 ? 15.961 -3.548 -20.861 1.00 96.06 413 SER A O 1
ATOM 3084 N N . ALA A 1 414 ? 14.754 -5.419 -21.017 1.00 93.25 414 ALA A N 1
ATOM 3085 C CA . ALA A 1 414 ? 15.821 -6.253 -21.578 1.00 93.25 414 ALA A CA 1
ATOM 3086 C C . ALA A 1 414 ? 16.283 -5.802 -22.973 1.00 93.25 414 ALA A C 1
ATOM 3088 O O . ALA A 1 414 ? 17.447 -5.989 -23.334 1.00 93.25 414 ALA A O 1
ATOM 3089 N N . ASN A 1 415 ? 15.375 -5.216 -23.761 1.00 86.88 415 ASN A N 1
ATOM 3090 C CA . ASN A 1 415 ? 15.663 -4.698 -25.104 1.00 86.88 415 ASN A CA 1
ATOM 3091 C C . ASN A 1 415 ? 15.968 -3.188 -25.111 1.00 86.88 415 ASN A C 1
ATOM 3093 O O . ASN A 1 415 ? 16.125 -2.608 -26.185 1.00 86.88 415 ASN A O 1
ATOM 3097 N N . GLY A 1 416 ? 16.041 -2.552 -23.934 1.00 82.94 416 GLY A N 1
ATOM 3098 C CA . GLY A 1 416 ? 16.343 -1.128 -23.802 1.00 82.94 416 GLY A CA 1
ATOM 3099 C C . GLY A 1 416 ? 17.731 -0.801 -24.346 1.00 82.94 416 GLY A C 1
ATOM 3100 O O . GLY A 1 416 ? 18.704 -1.525 -24.111 1.00 82.94 416 GLY A O 1
ATOM 3101 N N . THR A 1 417 ? 17.848 0.303 -25.083 1.00 81.62 417 THR A N 1
ATOM 3102 C CA . THR A 1 417 ? 19.133 0.698 -25.685 1.00 81.62 417 THR A CA 1
ATOM 3103 C C . THR A 1 417 ? 20.171 1.104 -24.639 1.00 81.62 417 THR A C 1
ATOM 3105 O O . THR A 1 417 ? 21.369 1.065 -24.930 1.00 81.62 417 THR A O 1
ATOM 3108 N N . ARG A 1 418 ? 19.730 1.425 -23.413 1.00 86.31 418 ARG A N 1
ATOM 3109 C CA . ARG A 1 418 ? 20.583 1.805 -22.281 1.00 86.31 418 ARG A CA 1
ATOM 3110 C C . ARG A 1 418 ? 20.501 0.846 -21.106 1.00 86.31 418 ARG A C 1
ATOM 3112 O O . ARG A 1 418 ? 20.727 1.235 -19.963 1.00 86.31 418 ARG A O 1
ATOM 3119 N N . LYS A 1 419 ? 20.219 -0.424 -21.385 1.00 89.12 419 LYS A N 1
ATOM 3120 C CA . LYS A 1 419 ? 20.060 -1.464 -20.369 1.00 89.12 419 LYS A CA 1
ATOM 3121 C C . LYS A 1 419 ? 21.157 -1.470 -19.300 1.00 89.12 419 LYS A C 1
ATOM 3123 O O . LYS A 1 419 ? 20.838 -1.538 -18.124 1.00 89.12 419 LYS A O 1
ATOM 3128 N N . ASP A 1 420 ? 22.431 -1.377 -19.684 1.00 89.69 420 ASP A N 1
ATOM 3129 C CA . ASP A 1 420 ? 23.542 -1.400 -18.718 1.00 89.69 420 ASP A CA 1
ATOM 3130 C C . ASP A 1 420 ? 23.510 -0.185 -17.769 1.00 89.69 420 ASP A C 1
ATOM 3132 O O . ASP A 1 420 ? 23.786 -0.327 -16.577 1.00 89.69 420 ASP A O 1
ATOM 3136 N N . ASP A 1 421 ? 23.117 0.990 -18.271 1.00 89.50 421 ASP A N 1
ATOM 3137 C CA . ASP A 1 421 ? 22.954 2.194 -17.450 1.00 89.50 421 ASP A CA 1
ATOM 3138 C C . ASP A 1 421 ? 21.713 2.059 -16.541 1.00 89.50 421 ASP A C 1
ATOM 3140 O O . ASP A 1 421 ? 21.767 2.392 -15.359 1.00 89.50 421 ASP A O 1
ATOM 3144 N N . ALA A 1 422 ? 20.608 1.506 -17.055 1.00 92.38 422 ALA A N 1
ATOM 3145 C CA . ALA A 1 422 ? 19.392 1.224 -16.285 1.00 92.38 422 ALA A CA 1
ATOM 3146 C C . ALA A 1 422 ? 19.618 0.177 -15.177 1.00 92.38 422 ALA A C 1
ATOM 3148 O O . ALA A 1 422 ? 19.110 0.320 -14.064 1.00 92.38 422 ALA A O 1
ATOM 3149 N N . MET A 1 423 ? 20.451 -0.835 -15.430 1.00 93.50 423 MET A N 1
ATOM 3150 C CA . MET A 1 423 ? 20.901 -1.787 -14.410 1.00 93.50 423 MET A CA 1
ATOM 3151 C C . MET A 1 423 ? 21.691 -1.088 -13.298 1.00 93.50 423 MET A C 1
ATOM 3153 O O . MET A 1 423 ? 21.490 -1.389 -12.122 1.00 93.50 423 MET A O 1
ATOM 3157 N N . ALA A 1 424 ? 22.551 -0.124 -13.648 1.00 91.00 424 ALA A N 1
ATOM 3158 C CA . ALA A 1 424 ? 23.287 0.668 -12.666 1.00 91.00 424 ALA A CA 1
ATOM 3159 C C . ALA A 1 424 ? 22.362 1.586 -11.843 1.00 91.00 424 ALA A C 1
ATOM 3161 O O . ALA A 1 424 ? 22.593 1.765 -10.644 1.00 91.00 424 ALA A O 1
ATOM 3162 N N . VAL A 1 425 ? 21.290 2.122 -12.445 1.00 91.75 425 VAL A N 1
ATOM 3163 C CA . VAL A 1 425 ? 20.225 2.825 -11.705 1.00 91.75 425 VAL A CA 1
ATOM 3164 C C . VAL A 1 425 ? 19.528 1.884 -10.732 1.00 91.75 425 VAL A C 1
ATOM 3166 O O . VAL A 1 425 ? 19.383 2.251 -9.572 1.00 91.75 425 VAL A O 1
ATOM 3169 N N . ALA A 1 426 ? 19.132 0.680 -11.155 1.00 94.00 426 ALA A N 1
ATOM 3170 C CA . ALA A 1 426 ? 18.466 -0.285 -10.279 1.00 94.00 426 ALA A CA 1
ATOM 3171 C C . ALA A 1 426 ? 19.347 -0.691 -9.079 1.00 94.00 426 ALA A C 1
ATOM 3173 O O . ALA A 1 426 ? 18.863 -0.756 -7.949 1.00 94.00 426 ALA A O 1
ATOM 3174 N N . GLU A 1 427 ? 20.651 -0.897 -9.294 1.00 92.44 427 GLU A N 1
ATOM 3175 C CA . GLU A 1 427 ? 21.609 -1.178 -8.215 1.00 92.44 427 GLU A CA 1
ATOM 3176 C C . GLU A 1 427 ? 21.779 0.012 -7.261 1.00 92.44 427 GLU A C 1
ATOM 3178 O O . GLU A 1 427 ? 21.767 -0.168 -6.038 1.00 92.44 427 GLU A O 1
ATOM 3183 N N . TRP A 1 428 ? 21.903 1.230 -7.803 1.00 90.06 428 TRP A N 1
ATOM 3184 C CA . TRP A 1 428 ? 21.968 2.455 -7.005 1.00 90.06 428 TRP A CA 1
ATOM 3185 C C . TRP A 1 428 ? 20.684 2.672 -6.202 1.00 90.06 428 TRP A C 1
ATOM 3187 O O . TRP A 1 428 ? 20.771 2.993 -5.019 1.00 90.06 428 TRP A O 1
ATOM 3197 N N . TRP A 1 429 ? 19.518 2.438 -6.806 1.00 91.38 429 TRP A N 1
ATOM 3198 C CA . TRP A 1 429 ? 18.207 2.610 -6.183 1.00 91.38 429 TRP A CA 1
ATOM 3199 C C . TRP A 1 429 ? 18.065 1.772 -4.915 1.00 91.38 429 TRP A C 1
ATOM 3201 O O . TRP A 1 429 ? 17.575 2.256 -3.901 1.00 91.38 429 TRP A O 1
ATOM 3211 N N . MET A 1 430 ? 18.557 0.533 -4.929 1.00 92.00 430 MET A N 1
ATOM 3212 C CA . MET A 1 430 ? 18.512 -0.342 -3.754 1.00 92.00 430 MET A CA 1
ATOM 3213 C C . MET A 1 430 ? 19.498 0.055 -2.644 1.00 92.00 430 MET A C 1
ATOM 3215 O O . MET A 1 430 ? 19.389 -0.449 -1.525 1.00 92.00 430 MET A O 1
ATOM 3219 N N . SER A 1 431 ? 20.451 0.948 -2.919 1.00 89.31 431 SER A N 1
ATOM 3220 C CA . SER A 1 431 ? 21.483 1.333 -1.957 1.00 89.31 431 SER A CA 1
ATOM 3221 C C . SER A 1 431 ? 20.935 2.211 -0.829 1.00 89.31 431 SER A C 1
ATOM 3223 O O . SER A 1 431 ? 20.016 3.005 -1.022 1.00 89.31 431 SER A O 1
ATOM 3225 N N . ALA A 1 432 ? 21.572 2.151 0.344 1.00 87.56 432 ALA A N 1
ATOM 3226 C CA . ALA A 1 432 ? 21.209 3.002 1.480 1.00 87.56 432 ALA A CA 1
ATOM 3227 C C . ALA A 1 432 ? 21.219 4.505 1.137 1.00 87.56 432 ALA A C 1
ATOM 3229 O O . ALA A 1 432 ? 20.369 5.240 1.621 1.00 87.56 432 ALA A O 1
ATOM 3230 N N . GLY A 1 433 ? 22.139 4.956 0.274 1.00 86.31 433 GLY A N 1
ATOM 3231 C CA . GLY A 1 433 ? 22.216 6.362 -0.130 1.00 86.31 433 GLY A CA 1
ATOM 3232 C C . GLY A 1 433 ? 20.985 6.823 -0.913 1.00 86.31 433 GLY A C 1
ATOM 3233 O O . GLY A 1 433 ? 20.438 7.876 -0.610 1.00 86.31 433 GLY A O 1
ATOM 3234 N N . ALA A 1 434 ? 20.512 6.018 -1.868 1.00 86.38 434 ALA A N 1
ATOM 3235 C CA . ALA A 1 434 ? 19.290 6.335 -2.607 1.00 86.38 434 ALA A CA 1
ATOM 3236 C C . ALA A 1 434 ? 18.049 6.291 -1.700 1.00 86.38 434 ALA A C 1
ATOM 3238 O O . ALA A 1 434 ? 17.189 7.163 -1.789 1.00 86.38 434 ALA A O 1
ATOM 3239 N N . GLN A 1 435 ? 17.978 5.319 -0.785 1.00 86.50 435 GLN A N 1
ATOM 3240 C CA . GLN A 1 435 ? 16.860 5.192 0.157 1.00 86.50 435 GLN A CA 1
ATOM 3241 C C . GLN A 1 435 ? 16.817 6.337 1.187 1.00 86.50 435 GLN A C 1
ATOM 3243 O O . GLN A 1 435 ? 15.734 6.801 1.539 1.00 86.50 435 GLN A O 1
ATOM 3248 N N . GLU A 1 436 ? 17.971 6.838 1.642 1.00 84.62 436 GLU A N 1
ATOM 3249 C CA . GLU A 1 436 ? 18.054 8.029 2.502 1.00 84.62 436 GLU A CA 1
ATOM 3250 C C . GLU A 1 436 ? 17.556 9.292 1.787 1.00 84.62 436 GLU A C 1
ATOM 3252 O O . GLU A 1 436 ? 16.892 10.124 2.405 1.00 84.62 436 GLU A O 1
ATOM 3257 N N . GLU A 1 437 ? 17.857 9.437 0.494 1.00 84.31 437 GLU A N 1
ATOM 3258 C CA . GLU A 1 437 ? 17.367 10.558 -0.310 1.00 84.31 437 GLU A CA 1
ATOM 3259 C C . GLU A 1 437 ? 15.865 10.457 -0.574 1.00 84.31 437 GLU A C 1
ATOM 3261 O O . GLU A 1 437 ? 15.162 11.448 -0.400 1.00 84.31 437 GLU A O 1
ATOM 3266 N N . TRP A 1 438 ? 15.363 9.268 -0.921 1.00 82.62 438 TRP A N 1
ATOM 3267 C CA . TRP A 1 438 ? 13.930 9.035 -1.104 1.00 82.62 438 TRP A CA 1
ATOM 3268 C C . TRP A 1 438 ? 13.135 9.327 0.166 1.00 82.62 438 TRP A C 1
ATOM 3270 O O . TRP A 1 438 ? 12.134 10.026 0.106 1.00 82.62 438 TRP A O 1
ATOM 3280 N N . GLY A 1 439 ? 13.603 8.858 1.327 1.00 78.12 439 GLY A N 1
ATOM 3281 C CA . GLY A 1 439 ? 12.931 9.103 2.606 1.00 78.12 439 GLY A CA 1
ATOM 3282 C C . GLY A 1 439 ? 12.984 10.557 3.097 1.00 78.12 439 GLY A C 1
ATOM 3283 O O . GLY A 1 439 ? 12.368 10.869 4.115 1.00 78.12 439 GLY A O 1
ATOM 3284 N N . ALA A 1 440 ? 13.745 11.431 2.428 1.00 74.12 440 ALA A N 1
ATOM 3285 C CA . ALA A 1 440 ? 13.819 12.860 2.731 1.00 74.12 440 ALA A CA 1
ATOM 3286 C C . ALA A 1 440 ? 12.914 13.728 1.835 1.00 74.12 440 ALA A C 1
ATOM 3288 O O . ALA A 1 440 ? 12.777 14.924 2.118 1.00 74.12 440 ALA A O 1
ATOM 3289 N N . LEU A 1 441 ? 12.358 13.145 0.768 1.00 70.56 441 LEU A N 1
ATOM 3290 C CA . LEU A 1 441 ? 11.363 13.744 -0.127 1.00 70.56 441 LEU A CA 1
ATOM 3291 C C . LEU A 1 441 ? 9.949 13.403 0.344 1.00 70.56 441 LEU A C 1
ATOM 3293 O O . LEU A 1 441 ? 9.052 14.224 0.047 1.00 70.56 441 LEU A O 1
#

Secondary structure (DSSP, 8-state):
----SSSSSSTTHHHHHHHHHHHHTTTTSSPPP---THHHHHHHHHHHHHHHHHHHHHHHHHHHHHHHHHHHHHHHTT-HHHHHHHHHHHHHHHHHHHHHHHHHHHHHHHHHHHHHHHHHHHHPPPPPTTSEEEEES-GGGHHHHHHHHHHHHHTT--EEEEE-SSHHHHHHHHHHHTTSS---SEEE---THHHHHHHHH--B---HHHHHHHHHHTSS-HHHHHTTEETTEE--EEEEEEEEEEEEEHHHHHHTT----SSHHHHHHHHHHHHHTT-EEE----TTSHHHHHHHHHHHHHHH-HHHHHHHHTTSS-TTSHHHHHHHHHHHHHHHTT-B--TT--SSSSTTSHHHHHHTTSEEEEEEETTHHHHHHHTT--BTTTEEEEPPPPSSTTSPP---EEEEEEEEBTT-TTHHHHHHHHHHHTSHHHHHHHTT-

pLDDT: mean 82.71, std 18.57, range [28.05, 98.88]

Foldseek 3Di:
DDDDPPPPPPVVVVVVVVVVVVVVVVVPPDDDDPFPCVLLVVLLVVLVVQLVVLVVQLVVLVVQLVVLVVQLVVQVVPDDVSNVVSVVSNVVSVVSNVVSVVSSVLSVVLSVLSVVLVVCVVPDDDDPPQAAEEEEQPVVCQVVVQVLLVVVVVVVQHHHYDHDPDDSSSVSNQLSQLPGLAHGQKYWAFWDPRLVVSVVSDQFDFLQVLCPVCPVVVVDDVVQQVSQDDPRTGRFDFPDKWWWWKKFFVVLCVVQVHDDDQAPVSVVVQLLSCVVVQAQAEEAACAVPCRVVVLLLQLLCLAPNDVVSVCVVVVVDDCPDVSSVVSVVVVVVCVVSRNYDDHHAYCDDPCRHPQNCRQVRSYGIYRGIPVCVVVNVVVPDDEPPGMYIDHNHRNDPVHPDDIDMTTMTITGGNSHPCNVSSSVVRSVCSDPVVVVSSVVD

Sequence (441 aa):
MNNHKLIRRHSLWLGALLLILGLVLAACAAPEPVVDTAASDAALAEAEAAAAAAAAAQEEAEAALAAAEDAAAEAAEANSEQLAAAEAAAEAAQAEADAAEAAAEAAQAEADAAMAAAEAAAEEPEAPAEIIDLYNDKSSWAENIDVLGQSAAVAGNGFVSVPYPDTTSYQTTVRASLTTTRPPDMFTWWSGFRMEDIVAVGGLEDLSAVWQPYLDSGDYSQGIADAFTFDGKIYAVPFNVAYWVLYYNKAVFAEYDLVPPTTWDEFTTINDTLVENGVTPMAITVDGRWPSFIVFEELVLRSQGPEFWDALMRGEAKYTDPEVVDAMTLWMDMLDKGYFSDPGITFGTAANDMLPLFQTGAVAMLPIGDWYSASLVDAGMVAGEDFGAFVMPNPNPDVPPSIFFETSPLIVSANGTRKDDAMAVAEWWMSAGAQEEWGAL